Protein AF-R1GIL7-F1 (afdb_monomer_lite)

Sequence (415 aa):
MDKRDFKPKDENAGGYLHTYRTKHTLSLLYIDGMSAGKTQKGTLDSTDAALLQVDAEEHNAHMWDFERGQALCNLTRDEWGNRVDGFLRMEMGFEIILCDFEKHLDVDRITQTAGRKSEGRRPPGGGFGDMTYYRAVASRFDGIGGNRVAINYEDFVTAFTYDVDLFNGSALPRLTNVRNETLSEIHNDVTQLVMSRPSPAYDRIPTTMNWQAVADLVVERYSGRIEYLASVSDLDTLQVEAEELLKPYIDYSARNSSAEIERCAAQFLPVSSLESIATAPLAAQAIHGVTTSICSTLVSSANATDIGNASLAIKDLMSYLQWSTWKRCRGCSIDEVCFIPIWPAGRKQDYENPQCQSSLPGGDRDESYWGGFGPGPRRGGKKGEVEDESYPPPPPPPYGPYPPPPYPGPDGPRW

Radius of gyration: 26.24 Å; chains: 1; bounding box: 71×58×89 Å

Organism: Botryosphaeria parva (strain UCR-NP2) (NCBI:txid1287680)

pLDDT: mean 82.23, std 20.34, range [26.89, 98.75]

Foldseek 3Di:
DPDPPDDDDPLQFFDKDWDKDWPDDFAAAEDEQQCLFLFPQASVQCQACQAQVHQSVVCSLASPPVVSLVSQLCCCVPQVVVLGQWYWGHFLAIDTSGNDCVVTIDGPDMGTDGGQPHPPDHRPPPDPFDPVSNVVRLVAPLDNPDPPDDDAQLADQDPVPDPDDLPVVHPHGHPNPPDSVVSVVSNVSVSCSSNVDDRCVPPDDDDHDPLSVLVVVVCVLPVVLLVVLLVDDDLVVNLVSLVVSQVVLADPVDGDLVSSLQCQLCVSPDPVCVVDVPPGRPSSVVSSVLSSLVSNLSSCSNVDPDSVVNSVSSVVNCVVVVDCVVLFDDDADPLWGQDADGPPFDFPCCPVHTDTDNGTDDDDQNRGPRHDNNPHPPPDDPPDDDDPPPDDPPDDPPDDDDDDPDDDPPPDDDD

InterPro domains:
  IPR038921 Uncharacterized protein YOR389W-like [PTHR35204] (117-370)
  IPR060533 YPL277C-like, N-terminal domain [PF27671] (10-103)

Structure (mmCIF, N/CA/C/O backbone):
data_AF-R1GIL7-F1
#
_entry.id   AF-R1GIL7-F1
#
loop_
_atom_site.group_PDB
_atom_site.id
_atom_site.type_symbol
_atom_site.label_atom_id
_atom_site.label_alt_id
_atom_site.label_comp_id
_atom_site.label_asym_id
_atom_site.label_entity_id
_atom_site.label_seq_id
_atom_site.pdbx_PDB_ins_code
_atom_site.Cartn_x
_atom_site.Cartn_y
_atom_site.Cartn_z
_atom_site.occupancy
_atom_site.B_iso_or_equiv
_atom_site.auth_seq_id
_atom_site.auth_comp_id
_atom_site.auth_asym_id
_atom_site.auth_atom_id
_atom_site.pdbx_PDB_model_num
ATOM 1 N N . MET A 1 1 ? -17.731 7.708 41.448 1.00 35.47 1 MET A N 1
ATOM 2 C CA . MET A 1 1 ? -17.684 6.343 40.885 1.00 35.47 1 MET A CA 1
ATOM 3 C C . MET A 1 1 ? -17.148 5.432 41.969 1.00 35.47 1 MET A C 1
ATOM 5 O O . MET A 1 1 ? -16.045 5.681 42.438 1.00 35.47 1 MET A O 1
ATOM 9 N N . ASP A 1 2 ? -17.927 4.448 42.413 1.00 35.56 2 ASP A N 1
ATOM 10 C CA . ASP A 1 2 ? -17.454 3.477 43.402 1.00 35.56 2 ASP A CA 1
ATOM 11 C C . ASP A 1 2 ? -16.255 2.706 42.844 1.00 35.56 2 ASP A C 1
ATOM 13 O O . ASP A 1 2 ? -16.291 2.209 41.712 1.00 35.56 2 ASP A O 1
ATOM 17 N N . LYS A 1 3 ? -15.175 2.631 43.631 1.00 35.12 3 LYS A N 1
ATOM 18 C CA . LYS A 1 3 ? -14.000 1.814 43.317 1.00 35.12 3 LYS A CA 1
ATOM 19 C C . LYS A 1 3 ? -14.487 0.378 43.126 1.00 35.12 3 LYS A C 1
ATOM 21 O O . LYS A 1 3 ? -14.912 -0.259 44.086 1.00 35.12 3 LYS A O 1
ATOM 26 N N . ARG A 1 4 ? -14.460 -0.133 41.888 1.00 40.66 4 ARG A N 1
ATOM 27 C CA . ARG A 1 4 ? -14.697 -1.560 41.642 1.00 40.66 4 ARG A CA 1
ATOM 28 C C . ARG A 1 4 ? -13.620 -2.323 42.396 1.00 40.66 4 ARG A C 1
ATOM 30 O O . ARG A 1 4 ? -12.445 -2.242 42.050 1.00 40.66 4 ARG A O 1
ATOM 37 N N . ASP A 1 5 ? -14.040 -3.029 43.432 1.00 41.00 5 ASP A N 1
ATOM 38 C CA . ASP A 1 5 ? -13.180 -3.874 44.240 1.00 41.00 5 ASP A CA 1
ATOM 39 C C . ASP A 1 5 ? -12.720 -5.045 43.357 1.00 41.00 5 ASP A C 1
ATOM 41 O O . ASP A 1 5 ? -13.463 -5.996 43.088 1.00 41.00 5 ASP A O 1
ATOM 45 N N . PHE A 1 6 ? -11.527 -4.927 42.769 1.00 49.50 6 PHE A N 1
ATOM 46 C CA . PHE A 1 6 ? -10.983 -5.969 41.908 1.00 49.50 6 PHE A CA 1
ATOM 47 C C . PHE A 1 6 ? -10.618 -7.163 42.786 1.00 49.50 6 PHE A C 1
ATOM 49 O O . PHE A 1 6 ? -9.579 -7.168 43.447 1.00 49.50 6 PHE A O 1
ATOM 56 N N . LYS A 1 7 ? -11.474 -8.194 42.781 1.00 55.66 7 LYS A N 1
ATOM 57 C CA . LYS A 1 7 ? -11.150 -9.492 43.385 1.00 55.66 7 LYS A CA 1
ATOM 58 C C . LYS A 1 7 ? -9.751 -9.938 42.930 1.00 55.66 7 LYS A C 1
ATOM 60 O O . LYS A 1 7 ? -9.416 -9.755 41.753 1.00 55.66 7 LYS A O 1
ATOM 65 N N . PRO A 1 8 ? -8.940 -10.539 43.822 1.00 58.72 8 PRO A N 1
ATOM 66 C CA . PRO A 1 8 ? -7.652 -11.099 43.433 1.00 58.72 8 PRO A CA 1
ATOM 67 C C . PRO A 1 8 ? -7.850 -12.044 42.242 1.00 58.72 8 PRO A C 1
ATOM 69 O O . PRO A 1 8 ? -8.759 -12.874 42.254 1.00 58.72 8 PRO A O 1
ATOM 72 N N . LYS A 1 9 ? -7.037 -11.868 41.191 1.00 61.94 9 LYS A N 1
ATOM 73 C CA . LYS A 1 9 ? -7.116 -12.680 39.971 1.00 61.94 9 LYS A CA 1
ATOM 74 C C . LYS A 1 9 ? -6.922 -14.150 40.335 1.00 61.94 9 LYS A C 1
ATOM 76 O O . LYS A 1 9 ? -5.826 -14.545 40.721 1.00 61.94 9 LYS A O 1
ATOM 81 N N . ASP A 1 10 ? -7.976 -14.939 40.179 1.00 68.75 10 ASP A N 1
ATOM 82 C CA . ASP A 1 10 ? -7.870 -16.390 40.181 1.00 68.75 10 ASP A CA 1
ATOM 83 C C . ASP A 1 10 ? -7.133 -16.815 38.903 1.00 68.75 10 ASP A C 1
ATOM 85 O O . ASP A 1 10 ? -7.648 -16.671 37.798 1.00 68.75 10 ASP A O 1
ATOM 89 N N . GLU A 1 11 ? -5.895 -17.286 39.041 1.00 67.38 11 GLU A N 1
ATOM 90 C CA . GLU A 1 11 ? -5.066 -17.705 37.904 1.00 67.38 11 GLU A CA 1
ATOM 91 C C . GLU A 1 11 ? -5.537 -19.019 37.258 1.00 67.38 11 GLU A C 1
ATOM 93 O O . GLU A 1 11 ? -5.099 -19.350 36.147 1.00 67.38 11 GLU A O 1
ATOM 98 N N . ASN A 1 12 ? -6.436 -19.746 37.931 1.00 67.75 12 ASN A N 1
ATOM 99 C CA . ASN A 1 12 ? -7.115 -20.915 37.384 1.00 67.75 12 ASN A CA 1
ATOM 100 C C . ASN A 1 12 ? -8.352 -20.520 36.567 1.00 67.75 12 ASN A C 1
ATOM 102 O O . ASN A 1 12 ? -8.724 -21.245 35.643 1.00 67.75 12 ASN A O 1
ATOM 106 N N . ALA A 1 13 ? -8.961 -19.365 36.850 1.00 71.50 13 ALA A N 1
ATOM 107 C CA . ALA A 1 13 ? -10.060 -18.835 36.058 1.00 71.50 13 ALA A CA 1
ATOM 108 C C . ALA A 1 13 ? -9.524 -18.205 34.761 1.00 71.50 13 ALA A C 1
ATOM 110 O O . ALA A 1 13 ? -8.714 -17.275 34.773 1.00 71.50 13 ALA A O 1
ATOM 111 N N . GLY A 1 14 ? -9.965 -18.723 33.615 1.00 77.88 14 GLY A N 1
ATOM 112 C CA . GLY A 1 14 ? -9.686 -18.101 32.323 1.00 77.88 14 GLY A CA 1
ATOM 113 C C . GLY A 1 14 ? -10.482 -16.820 32.091 1.00 77.88 14 GLY A C 1
ATOM 114 O O . GLY A 1 14 ? -11.362 -16.452 32.871 1.00 77.88 14 GLY A O 1
ATOM 115 N N . GLY A 1 15 ? -10.153 -16.138 30.994 1.00 86.38 15 GLY A N 1
ATOM 116 C CA . GLY A 1 15 ? -10.936 -15.012 30.492 1.00 86.38 15 GLY A CA 1
ATOM 117 C C . GLY A 1 15 ? -12.179 -15.480 29.735 1.00 86.38 15 GLY A C 1
ATOM 118 O O . GLY A 1 15 ? -12.608 -16.627 29.855 1.00 86.38 15 GLY A O 1
ATOM 119 N N . TYR A 1 16 ? -12.733 -14.597 28.910 1.00 89.44 16 TYR A N 1
ATOM 120 C CA . TYR A 1 16 ? -13.857 -14.918 28.038 1.00 89.44 16 TYR A CA 1
ATOM 121 C C . TYR A 1 16 ? -13.519 -14.550 26.599 1.00 89.44 16 TYR A C 1
ATOM 123 O O . TYR A 1 16 ? -12.981 -13.477 26.333 1.00 89.44 16 TYR A O 1
ATOM 131 N N . LEU A 1 17 ? -13.845 -15.447 25.674 1.00 90.81 17 LEU A N 1
ATOM 132 C CA . LEU A 1 17 ? -13.887 -15.164 24.250 1.00 90.81 17 LEU A CA 1
ATOM 133 C C . LEU A 1 17 ? -15.325 -14.804 23.894 1.00 90.81 17 LEU A C 1
ATOM 135 O O . LEU A 1 17 ? -16.236 -15.621 24.058 1.00 90.81 17 LEU A O 1
ATOM 139 N N . HIS A 1 18 ? -15.507 -13.581 23.415 1.00 94.31 18 HIS A N 1
ATOM 140 C CA . HIS A 1 18 ? -16.792 -13.072 22.971 1.00 94.31 18 HIS A CA 1
ATOM 141 C C . HIS A 1 18 ? -16.872 -13.190 21.449 1.00 94.31 18 HIS A C 1
ATOM 143 O O . HIS A 1 18 ? -15.960 -12.784 20.731 1.00 94.31 18 HIS A O 1
ATOM 149 N N . THR A 1 19 ? -17.955 -13.773 20.957 1.00 95.00 19 THR A N 1
ATOM 150 C CA . THR A 1 19 ? -18.292 -13.865 19.540 1.00 95.00 19 THR A CA 1
ATOM 151 C C . THR A 1 19 ? -19.572 -13.078 19.318 1.00 95.00 19 THR A C 1
ATOM 153 O O . THR A 1 19 ? -20.567 -13.281 20.017 1.00 95.00 19 THR A O 1
ATOM 156 N N . TYR A 1 20 ? -19.520 -12.171 18.352 1.00 95.31 20 TYR A N 1
ATOM 157 C CA . TYR A 1 20 ? -20.618 -11.288 17.993 1.00 95.31 20 TYR A CA 1
ATOM 158 C C . TYR A 1 20 ? -21.000 -11.506 16.533 1.00 95.31 20 TYR A C 1
ATOM 160 O O . TYR A 1 20 ? -20.157 -11.878 15.712 1.00 95.31 20 TYR A O 1
ATOM 168 N N . ARG A 1 21 ? -22.261 -11.225 16.211 1.00 95.12 21 ARG A N 1
ATOM 169 C CA . ARG A 1 21 ? -22.777 -11.159 14.842 1.00 95.12 21 ARG A CA 1
ATOM 170 C C . ARG A 1 21 ? -23.281 -9.746 14.578 1.00 95.12 21 ARG A C 1
ATOM 172 O O . ARG A 1 21 ? -23.907 -9.148 15.448 1.00 95.12 21 ARG A O 1
ATOM 179 N N . THR A 1 22 ? -23.025 -9.206 13.392 1.00 94.06 22 THR A N 1
ATOM 180 C CA . THR A 1 22 ? -23.551 -7.889 13.022 1.00 94.06 22 THR A CA 1
ATOM 181 C C . THR A 1 22 ? -25.067 -7.961 12.816 1.00 94.06 22 THR A C 1
ATOM 183 O O . THR A 1 22 ? -25.593 -8.944 12.284 1.00 94.06 22 THR A O 1
ATOM 186 N N . LYS A 1 23 ? -25.789 -6.931 13.268 1.00 94.19 23 LYS A N 1
ATOM 187 C CA . LYS A 1 23 ? -27.245 -6.803 13.075 1.00 94.19 23 LYS A CA 1
ATOM 188 C C . LYS A 1 23 ? -27.610 -6.392 11.648 1.00 94.19 23 LYS A C 1
ATOM 190 O O . LYS A 1 23 ? -28.690 -6.710 11.168 1.00 94.19 23 LYS A O 1
ATOM 195 N N . HIS A 1 24 ? -26.695 -5.694 10.986 1.00 89.62 24 HIS A N 1
ATOM 196 C CA . HIS A 1 24 ? -26.795 -5.202 9.617 1.00 89.62 24 HIS A CA 1
ATOM 197 C C . HIS A 1 24 ? -25.388 -5.119 9.005 1.00 89.62 24 HIS A C 1
ATOM 199 O O . HIS A 1 24 ? -24.390 -5.419 9.669 1.00 89.62 24 HIS A O 1
ATOM 205 N N . THR A 1 25 ? -25.290 -4.718 7.740 1.00 88.38 25 THR A N 1
ATOM 206 C CA . THR A 1 25 ? -24.004 -4.366 7.125 1.00 88.38 25 THR A CA 1
ATOM 207 C C . THR A 1 25 ? -23.434 -3.134 7.822 1.00 88.38 25 THR A C 1
ATOM 209 O O . THR A 1 25 ? -24.115 -2.113 7.906 1.00 88.38 25 THR A O 1
ATOM 212 N N . LEU A 1 26 ? -22.209 -3.232 8.343 1.00 91.19 26 LEU A N 1
ATOM 213 C CA . LEU A 1 26 ? -21.542 -2.108 8.999 1.00 91.19 26 LEU A CA 1
ATOM 214 C C . LEU A 1 26 ? -20.947 -1.155 7.962 1.00 91.19 26 LEU A C 1
ATOM 216 O O . LEU A 1 26 ? -20.302 -1.591 7.007 1.00 91.19 26 LEU A O 1
ATOM 220 N N . SER A 1 27 ? -21.114 0.142 8.194 1.00 90.44 27 SER A N 1
ATOM 221 C CA . SER A 1 27 ? -20.445 1.205 7.445 1.00 90.44 27 SER A CA 1
ATOM 222 C C . SER A 1 27 ? -19.158 1.574 8.173 1.00 90.44 27 SER A C 1
ATOM 224 O O . SER A 1 27 ? -19.205 2.251 9.196 1.00 90.44 27 SER A O 1
ATOM 226 N N . LEU A 1 28 ? -18.010 1.107 7.680 1.00 93.19 28 LEU A N 1
ATOM 227 C CA . LEU A 1 28 ? -16.712 1.330 8.323 1.00 93.19 28 LEU A CA 1
ATOM 228 C C . LEU A 1 28 ? -15.810 2.214 7.458 1.00 93.19 28 LEU A C 1
ATOM 230 O O . LEU A 1 28 ? -15.761 2.030 6.241 1.00 93.19 28 LEU A O 1
ATOM 234 N N . LEU A 1 29 ? -15.054 3.118 8.086 1.00 94.75 29 LEU A N 1
ATOM 235 C CA . LEU A 1 29 ? -13.912 3.763 7.435 1.00 94.75 29 LEU A CA 1
ATOM 236 C C . LEU A 1 29 ? -12.696 2.835 7.553 1.00 94.75 29 LEU A C 1
ATOM 238 O O . LEU A 1 29 ? -12.299 2.473 8.661 1.00 94.75 29 LEU A O 1
ATOM 242 N N . TYR A 1 30 ? -12.121 2.427 6.421 1.00 94.12 30 TYR A N 1
ATOM 243 C CA . TYR A 1 30 ? -10.882 1.650 6.401 1.00 94.12 30 TYR A CA 1
ATOM 244 C C . TYR A 1 30 ? -9.677 2.588 6.394 1.00 94.12 30 TYR A C 1
ATOM 246 O O . TYR A 1 30 ? -9.578 3.453 5.527 1.00 94.12 30 TYR A O 1
ATOM 254 N N . ILE A 1 31 ? -8.769 2.407 7.351 1.00 95.44 31 ILE A N 1
ATOM 255 C CA . ILE A 1 31 ? -7.507 3.144 7.427 1.00 95.44 31 ILE A CA 1
ATOM 256 C C . ILE A 1 31 ? -6.391 2.150 7.097 1.00 95.44 31 ILE A C 1
ATOM 258 O O . ILE A 1 31 ? -6.182 1.190 7.840 1.00 95.44 31 ILE A O 1
ATOM 262 N N . ASP A 1 32 ? -5.693 2.351 5.984 1.00 91.88 32 ASP A N 1
ATOM 263 C CA . ASP A 1 32 ? -4.648 1.434 5.511 1.00 91.88 32 ASP A CA 1
ATOM 264 C C . ASP A 1 32 ? -3.288 1.657 6.214 1.00 91.88 32 ASP A C 1
ATOM 266 O O . ASP A 1 32 ? -3.163 2.520 7.081 1.00 91.88 32 ASP A O 1
ATOM 270 N N . GLY A 1 33 ? -2.260 0.871 5.871 1.00 89.88 33 GLY A N 1
ATOM 271 C CA . GLY A 1 33 ? -0.874 1.134 6.288 1.00 89.88 33 GLY A CA 1
ATOM 272 C C . GLY A 1 33 ? -0.514 0.631 7.688 1.00 89.88 33 GLY A C 1
ATOM 273 O O . GLY A 1 33 ? 0.296 1.242 8.382 1.00 89.88 33 GLY A O 1
ATOM 274 N N . MET A 1 34 ? -1.113 -0.486 8.120 1.00 90.56 34 MET A N 1
ATOM 275 C CA . MET A 1 34 ? -0.961 -1.018 9.483 1.00 90.56 34 MET A CA 1
ATOM 276 C C . MET A 1 34 ? -1.310 0.013 10.572 1.00 90.56 34 MET A C 1
ATOM 278 O O . MET A 1 34 ? -0.619 0.148 11.583 1.00 90.56 34 MET A O 1
ATOM 282 N N . SER A 1 35 ? -2.422 0.715 10.369 1.00 92.06 35 SER A N 1
ATOM 283 C CA . SER A 1 35 ? -2.935 1.843 11.161 1.00 92.06 35 SER A CA 1
ATOM 284 C C . SER A 1 35 ? -3.344 1.566 12.609 1.00 92.06 35 SER A C 1
ATOM 286 O O . SER A 1 35 ? -3.909 2.426 13.283 1.00 92.06 35 SER A O 1
ATOM 288 N N . ALA A 1 36 ? -3.045 0.379 13.128 1.00 91.00 36 ALA A N 1
ATOM 289 C CA . ALA A 1 36 ? -3.128 0.067 14.548 1.00 91.00 36 ALA A CA 1
ATOM 290 C C . ALA A 1 36 ? -1.765 -0.263 15.171 1.00 91.00 36 ALA A C 1
ATOM 292 O O . ALA A 1 36 ? -1.700 -0.488 16.377 1.00 91.00 36 ALA A O 1
ATOM 293 N N . GLY A 1 37 ? -0.672 -0.274 14.402 1.00 89.06 37 GLY A N 1
ATOM 294 C CA . GLY A 1 37 ? 0.677 -0.465 14.925 1.00 89.06 37 GLY A CA 1
ATOM 295 C C . GLY A 1 37 ? 1.148 0.764 15.701 1.00 89.06 37 GLY A C 1
ATOM 296 O O . GLY A 1 37 ? 1.276 1.848 15.139 1.00 89.06 37 GLY A O 1
ATOM 297 N N . LYS A 1 38 ? 1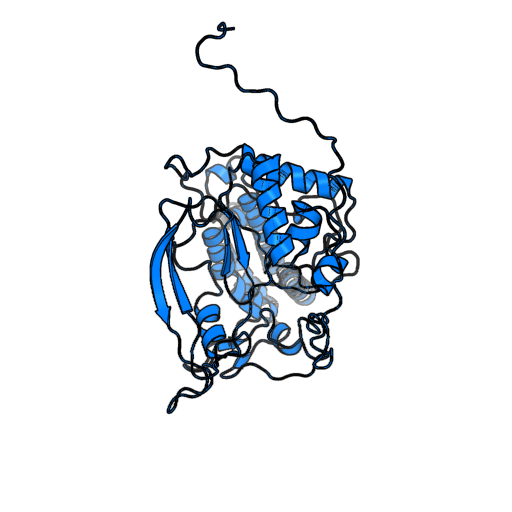.450 0.610 16.991 1.00 86.88 38 LYS A N 1
ATOM 298 C CA . LYS A 1 38 ? 1.917 1.712 17.847 1.00 86.88 38 LYS A CA 1
ATOM 299 C C . LYS A 1 38 ? 3.434 1.864 17.711 1.00 86.88 38 LYS A C 1
ATOM 301 O O . LYS A 1 38 ? 4.200 1.225 18.436 1.00 86.88 38 LYS A O 1
ATOM 306 N N . THR A 1 39 ? 3.868 2.625 16.703 1.00 84.56 39 THR A N 1
ATOM 307 C CA . THR A 1 39 ? 5.280 2.739 16.293 1.00 84.56 39 THR A CA 1
ATOM 308 C C . THR A 1 39 ? 5.623 4.134 15.808 1.00 84.56 39 THR A C 1
ATOM 310 O O . THR A 1 39 ? 4.767 4.836 15.286 1.00 84.56 39 THR A O 1
ATOM 313 N N . GLN A 1 40 ? 6.910 4.479 15.840 1.00 83.12 40 GLN A N 1
ATOM 314 C CA . GLN A 1 40 ? 7.413 5.729 15.260 1.00 83.12 40 GLN A CA 1
ATOM 315 C C . GLN A 1 40 ? 7.677 5.644 13.744 1.00 83.12 40 GLN A C 1
ATOM 317 O O . GLN A 1 40 ? 8.377 6.482 13.185 1.00 83.12 40 GLN A O 1
ATOM 322 N N . LYS A 1 41 ? 7.155 4.617 13.057 1.00 87.00 41 LYS A N 1
ATOM 323 C CA . LYS A 1 41 ? 7.320 4.433 11.604 1.00 87.00 41 LYS A CA 1
ATOM 324 C C . LYS A 1 41 ? 6.228 5.093 10.762 1.00 87.00 41 LYS A C 1
ATOM 326 O O . LYS A 1 41 ? 6.233 4.916 9.551 1.00 87.00 41 LYS A O 1
ATOM 331 N N . GLY A 1 42 ? 5.316 5.830 11.389 1.00 89.69 42 GLY A N 1
ATOM 332 C CA . GLY A 1 42 ? 4.236 6.534 10.698 1.00 89.69 42 GLY A CA 1
ATOM 333 C C . GLY A 1 42 ? 2.964 5.720 10.492 1.00 89.69 42 GLY A C 1
ATOM 334 O O . GLY A 1 42 ? 2.032 6.199 9.862 1.00 89.69 42 GLY A O 1
ATOM 335 N N . THR A 1 43 ? 2.881 4.517 11.066 1.00 91.69 43 THR A N 1
ATOM 336 C CA . THR A 1 43 ? 1.689 3.655 10.990 1.00 91.69 43 THR A CA 1
ATOM 337 C C . THR A 1 43 ? 0.424 4.370 11.474 1.00 91.69 43 THR A C 1
ATOM 339 O O . THR A 1 43 ? -0.647 4.142 10.936 1.00 91.69 43 THR A O 1
ATOM 342 N N . LEU A 1 44 ? 0.532 5.280 12.445 1.00 91.31 44 LEU A N 1
ATOM 343 C CA . LEU A 1 44 ? -0.603 6.029 12.992 1.00 91.31 44 LEU A CA 1
ATOM 344 C C . LEU A 1 44 ? -0.789 7.427 12.390 1.00 91.31 44 LEU A C 1
ATOM 346 O O . LEU A 1 44 ? -1.762 8.087 12.739 1.00 91.31 44 LEU A O 1
ATOM 350 N N . ASP A 1 45 ? 0.064 7.861 11.458 1.00 93.12 45 ASP A N 1
ATOM 351 C CA . ASP A 1 45 ? 0.040 9.221 10.903 1.00 93.12 45 ASP A CA 1
ATOM 352 C C . ASP A 1 45 ? -1.325 9.561 10.272 1.00 93.12 45 ASP A C 1
ATOM 354 O O . ASP A 1 45 ? -1.867 10.636 10.519 1.00 93.12 45 ASP A O 1
ATOM 358 N N . SER A 1 46 ? -1.941 8.638 9.522 1.00 93.81 46 SER A N 1
ATOM 359 C CA . SER A 1 46 ? -3.273 8.875 8.943 1.00 93.81 46 SER A CA 1
ATOM 360 C C . SER A 1 46 ? -4.360 9.044 10.004 1.00 93.81 46 SER A C 1
ATOM 362 O O . SER A 1 46 ? -5.322 9.759 9.767 1.00 93.81 46 SER A O 1
ATOM 364 N N . THR A 1 47 ? -4.235 8.409 11.172 1.00 93.94 47 THR A N 1
ATOM 365 C CA . THR A 1 47 ? -5.226 8.575 12.246 1.00 93.94 47 THR A CA 1
ATOM 366 C C . THR A 1 47 ? -4.938 9.825 13.062 1.00 93.94 47 THR A C 1
ATOM 368 O O . THR A 1 47 ? -5.816 10.658 13.246 1.00 93.94 47 THR A O 1
ATOM 371 N N . ASP A 1 48 ? -3.707 9.967 13.536 1.00 92.19 48 ASP A N 1
ATOM 372 C CA . ASP A 1 48 ? -3.352 10.991 14.508 1.00 92.19 48 ASP A CA 1
ATOM 373 C C . ASP A 1 48 ? -3.154 12.349 13.826 1.00 92.19 48 ASP A C 1
ATOM 375 O O . ASP A 1 48 ? -3.791 13.313 14.231 1.00 92.19 48 ASP A O 1
ATOM 379 N N . ALA A 1 49 ? -2.372 12.427 12.744 1.00 91.94 49 ALA A N 1
ATOM 380 C CA . ALA A 1 49 ? -2.099 13.697 12.069 1.00 91.94 49 ALA A CA 1
ATOM 381 C C . ALA A 1 49 ? -3.237 14.129 11.131 1.00 91.94 49 ALA A C 1
ATOM 383 O O . ALA A 1 49 ? -3.598 15.304 11.116 1.00 91.94 49 ALA A O 1
ATOM 384 N N . ALA A 1 50 ? -3.811 13.204 10.350 1.00 93.31 50 ALA A N 1
ATOM 385 C CA . ALA A 1 50 ? -4.837 13.560 9.364 1.00 93.31 50 ALA A CA 1
ATOM 386 C C . ALA A 1 50 ? -6.271 13.554 9.922 1.00 93.31 50 ALA A C 1
ATOM 388 O O . ALA A 1 50 ? -7.005 14.498 9.656 1.00 93.31 50 ALA A O 1
ATOM 389 N N . LEU A 1 51 ? -6.695 12.529 10.678 1.00 95.12 51 LEU A N 1
ATOM 390 C CA . LEU A 1 51 ? -8.079 12.468 11.181 1.00 95.12 51 LEU A CA 1
ATOM 391 C C . LEU A 1 51 ? -8.287 13.235 12.487 1.00 95.12 51 LEU A C 1
ATOM 393 O O . LEU A 1 51 ? -9.272 13.946 12.625 1.00 95.12 51 LEU A O 1
ATOM 397 N N . LEU A 1 52 ? -7.395 13.057 13.461 1.00 93.31 52 LEU A N 1
ATOM 398 C CA . LEU A 1 52 ? -7.551 13.642 14.796 1.00 93.31 52 LEU A CA 1
ATOM 399 C C . LEU A 1 52 ? -6.791 14.961 14.972 1.00 93.31 52 LEU A C 1
ATOM 401 O O . LEU A 1 52 ? -7.045 15.672 15.941 1.00 93.31 52 LEU A O 1
ATOM 405 N N . GLN A 1 53 ? -5.872 15.277 14.055 1.00 90.12 53 GLN A N 1
ATOM 406 C CA . GLN A 1 53 ? -5.009 16.462 14.088 1.00 90.12 53 GLN A CA 1
ATOM 407 C C . GLN A 1 53 ? -4.275 16.647 15.430 1.00 90.12 53 GLN A C 1
ATOM 409 O O . GLN A 1 53 ? -4.141 17.755 15.950 1.00 90.12 53 GLN A O 1
ATOM 414 N N . VAL A 1 54 ? -3.795 15.538 15.990 1.00 86.44 54 VAL A N 1
ATOM 415 C CA . VAL A 1 54 ? -2.974 15.477 17.204 1.00 86.44 54 VAL A CA 1
ATOM 416 C C . VAL A 1 54 ? -1.535 15.104 16.862 1.00 86.44 54 VAL A C 1
ATOM 418 O O . VAL A 1 54 ? -1.248 14.559 15.793 1.00 86.44 54 VAL A O 1
ATOM 421 N N . ASP A 1 55 ? -0.614 15.370 17.787 1.00 77.88 55 ASP A N 1
ATOM 422 C CA . ASP A 1 55 ? 0.775 14.947 17.635 1.00 77.88 55 ASP A CA 1
ATOM 423 C C . ASP A 1 55 ? 0.883 13.413 17.714 1.00 77.88 55 ASP A C 1
ATOM 425 O O . ASP A 1 55 ? 0.710 12.794 18.772 1.00 77.88 55 ASP A O 1
ATOM 429 N N . ALA A 1 56 ? 1.185 12.799 16.567 1.00 70.12 56 ALA A N 1
ATOM 430 C CA . ALA A 1 56 ? 1.361 11.359 16.437 1.00 70.12 56 ALA A CA 1
ATOM 431 C C . ALA A 1 56 ? 2.519 10.833 17.305 1.00 70.12 56 ALA A C 1
ATOM 433 O O . ALA A 1 56 ? 2.429 9.729 17.843 1.00 70.12 56 ALA A O 1
ATOM 434 N N . GLU A 1 57 ? 3.606 11.591 17.481 1.00 70.56 57 GLU A N 1
ATOM 435 C CA . GLU A 1 57 ? 4.773 11.130 18.241 1.00 70.56 57 GLU A CA 1
ATOM 436 C C . GLU A 1 57 ? 4.466 11.022 19.740 1.00 70.56 57 GLU A C 1
ATOM 438 O O . GLU A 1 57 ? 4.832 10.021 20.374 1.00 70.56 57 GLU A O 1
ATOM 443 N N . GLU A 1 58 ? 3.740 12.004 20.287 1.00 68.88 58 GLU A N 1
ATOM 444 C CA . GLU A 1 58 ? 3.290 12.022 21.683 1.00 68.88 58 GLU A CA 1
ATOM 445 C C . GLU A 1 58 ? 2.300 10.885 21.965 1.00 68.88 58 GLU A C 1
ATOM 447 O O . GLU A 1 58 ? 2.465 10.118 22.923 1.00 68.88 58 GLU A O 1
ATOM 452 N N . HIS A 1 59 ? 1.302 10.716 21.096 1.00 61.72 59 HIS A N 1
ATOM 453 C CA . HIS A 1 59 ? 0.295 9.666 21.226 1.00 61.72 59 HIS A CA 1
ATOM 454 C C . HIS A 1 59 ? 0.896 8.251 21.121 1.00 61.72 59 HIS A C 1
ATOM 456 O O . HIS A 1 59 ? 0.476 7.328 21.833 1.00 61.72 59 HIS A O 1
ATOM 462 N N . ASN A 1 60 ? 1.911 8.065 20.271 1.00 63.00 60 ASN A N 1
ATOM 463 C CA . ASN A 1 60 ? 2.623 6.794 20.117 1.00 63.00 60 ASN A CA 1
ATOM 464 C C . ASN A 1 60 ? 3.393 6.390 21.376 1.00 63.00 60 ASN A C 1
ATOM 466 O O . ASN A 1 60 ? 3.425 5.207 21.727 1.00 63.00 60 ASN A O 1
ATOM 470 N N . ALA A 1 61 ? 4.003 7.353 22.072 1.00 62.06 61 ALA A N 1
ATOM 471 C CA . ALA A 1 61 ? 4.794 7.083 23.270 1.00 62.06 61 ALA A CA 1
ATOM 472 C C . ALA A 1 61 ? 3.956 6.472 24.408 1.00 62.06 61 ALA A C 1
ATOM 474 O O . ALA A 1 61 ? 4.478 5.680 25.198 1.00 62.06 61 ALA A O 1
ATOM 475 N N . HIS A 1 62 ? 2.662 6.797 24.455 1.00 62.75 62 HIS A N 1
ATOM 476 C CA . HIS A 1 62 ? 1.769 6.432 25.551 1.00 62.75 62 HIS A CA 1
ATOM 477 C C . HIS A 1 62 ? 0.821 5.264 25.253 1.00 62.75 62 HIS A C 1
ATOM 479 O O . HIS A 1 62 ? 0.104 4.822 26.151 1.00 62.75 62 HIS A O 1
ATOM 485 N N . MET A 1 63 ? 0.839 4.711 24.033 1.00 67.38 63 MET A N 1
ATOM 486 C CA . MET A 1 63 ? 0.011 3.555 23.652 1.00 67.38 63 MET A CA 1
ATOM 487 C C . MET A 1 63 ? -1.504 3.790 23.859 1.00 67.38 63 MET A C 1
ATOM 489 O O . MET A 1 63 ? -2.232 2.864 24.223 1.00 67.38 63 MET A O 1
ATOM 493 N N . TRP A 1 64 ? -1.977 5.018 23.624 1.00 76.56 64 TRP A N 1
ATOM 494 C CA . TRP A 1 64 ? -3.342 5.505 23.895 1.00 76.56 64 TRP A CA 1
ATOM 495 C C . TRP A 1 64 ? -4.414 4.990 22.929 1.00 76.56 64 TRP A C 1
ATOM 497 O O . TRP A 1 64 ? -5.091 5.738 22.225 1.00 76.56 64 TRP A O 1
ATOM 507 N N . ASP A 1 65 ? -4.537 3.674 22.811 1.00 84.75 65 ASP A N 1
ATOM 508 C CA . ASP A 1 65 ? -5.453 3.083 21.841 1.00 84.75 65 ASP A CA 1
ATOM 509 C C . ASP A 1 65 ? -6.927 3.242 22.236 1.00 84.75 65 ASP A C 1
ATOM 511 O O . ASP A 1 65 ? -7.794 3.390 21.374 1.00 84.75 65 ASP A O 1
ATOM 515 N N . PHE A 1 66 ? -7.206 3.276 23.541 1.00 85.25 66 PHE A N 1
ATOM 516 C CA . PHE A 1 66 ? -8.548 3.512 24.063 1.00 85.25 66 PHE A CA 1
ATOM 517 C C . PHE A 1 66 ? -9.008 4.948 23.785 1.00 85.25 66 PHE A C 1
ATOM 519 O O . PHE A 1 66 ? -10.089 5.155 23.238 1.00 85.25 66 PHE A O 1
ATOM 526 N N . GLU A 1 67 ? -8.167 5.930 24.099 1.00 88.75 67 GLU A N 1
ATOM 527 C CA . GLU A 1 67 ? -8.431 7.354 23.898 1.00 88.75 67 GLU A CA 1
ATOM 528 C C . GLU A 1 67 ? -8.557 7.679 22.408 1.00 88.75 67 GLU A C 1
ATOM 530 O O . GLU A 1 67 ? -9.464 8.407 22.013 1.00 88.75 67 GLU A O 1
ATOM 535 N N . ARG A 1 68 ? -7.718 7.071 21.558 1.00 90.94 68 ARG A N 1
ATOM 536 C CA . ARG A 1 68 ? -7.842 7.176 20.097 1.00 90.94 68 ARG A CA 1
ATOM 537 C C . ARG A 1 68 ? -9.175 6.626 19.604 1.00 90.94 68 ARG A C 1
ATOM 539 O O . ARG A 1 68 ? -9.836 7.271 18.796 1.00 90.94 68 ARG A O 1
ATOM 546 N N . GLY A 1 69 ? -9.599 5.471 20.118 1.00 93.56 69 GLY A N 1
ATOM 547 C CA . GLY A 1 69 ? -10.920 4.920 19.824 1.00 93.56 69 GLY A CA 1
ATOM 548 C C . GLY A 1 69 ? -12.049 5.871 20.228 1.00 93.56 69 GLY A C 1
ATOM 549 O O . GLY A 1 69 ? -12.972 6.095 19.449 1.00 93.56 69 GLY A O 1
ATOM 550 N N . GLN A 1 70 ? -11.955 6.493 21.406 1.00 94.19 70 GLN A N 1
ATOM 551 C CA . GLN A 1 70 ? -12.929 7.493 21.853 1.00 94.19 70 GLN A CA 1
ATOM 552 C C . GLN A 1 70 ? -12.926 8.750 20.978 1.00 94.19 70 GLN A C 1
ATOM 554 O O . GLN A 1 70 ? -13.997 9.232 20.624 1.00 94.19 70 GLN A O 1
ATOM 559 N N . ALA A 1 71 ? -11.754 9.266 20.609 1.00 94.81 71 ALA A N 1
ATOM 560 C CA . ALA A 1 71 ? -11.620 10.446 19.762 1.00 94.81 71 ALA A CA 1
ATOM 561 C C . ALA A 1 71 ? -12.202 10.203 18.362 1.00 94.81 71 ALA A C 1
ATOM 563 O O . ALA A 1 71 ? -13.002 11.001 17.884 1.00 94.81 71 ALA A O 1
ATOM 564 N N . LEU A 1 72 ? -11.910 9.049 17.757 1.00 96.75 72 LEU A N 1
ATOM 565 C CA . LEU A 1 72 ? -12.506 8.628 16.488 1.00 96.75 72 LEU A CA 1
ATOM 566 C C . LEU A 1 72 ? -14.033 8.476 16.580 1.00 96.75 72 LEU A C 1
ATOM 568 O O . LEU A 1 72 ? -14.764 8.867 15.669 1.00 96.75 72 LEU A O 1
ATOM 572 N N . CYS A 1 73 ? -14.539 7.955 17.699 1.00 97.06 73 CYS A N 1
ATOM 573 C CA . CYS A 1 73 ? -15.979 7.863 17.925 1.00 97.06 73 CYS A CA 1
ATOM 574 C C . CYS A 1 73 ? -16.645 9.215 18.245 1.00 97.06 73 CYS A C 1
ATOM 576 O O . CYS A 1 73 ? -17.835 9.394 17.984 1.00 97.06 73 CYS A O 1
ATOM 578 N N . ASN A 1 74 ? -15.899 10.187 18.767 1.00 96.88 74 ASN A N 1
ATOM 579 C CA . ASN A 1 74 ? -16.366 11.566 18.871 1.00 96.88 74 ASN A CA 1
ATOM 580 C C . ASN A 1 74 ? -16.414 12.222 17.487 1.00 96.88 74 ASN A C 1
ATOM 582 O O . ASN A 1 74 ? -17.435 12.808 17.162 1.00 96.88 74 ASN A O 1
ATOM 586 N N . LEU A 1 75 ? -15.396 12.029 16.640 1.00 96.75 75 LEU A N 1
ATOM 587 C CA . LEU A 1 75 ? -15.364 12.538 15.262 1.00 96.75 75 LEU A CA 1
ATOM 588 C C . LEU A 1 75 ? -16.589 12.082 14.453 1.00 96.75 75 LEU A C 1
ATOM 590 O O . LEU A 1 75 ? -17.300 12.907 13.879 1.00 96.75 75 LEU A O 1
ATOM 594 N N . THR A 1 76 ? -16.909 10.779 14.474 1.00 95.12 76 THR A N 1
ATOM 595 C CA . THR A 1 76 ? -18.113 10.288 13.775 1.00 95.12 76 THR A CA 1
ATOM 596 C C . THR A 1 76 ? -19.394 10.928 14.318 1.00 95.12 76 THR A C 1
ATOM 598 O O . THR A 1 76 ? -20.269 11.294 13.535 1.00 95.12 76 THR A O 1
ATOM 601 N N . ARG A 1 77 ? -19.510 11.123 15.638 1.00 95.94 77 ARG A N 1
ATOM 602 C CA . ARG A 1 77 ? -20.693 11.727 16.268 1.00 95.94 77 ARG A CA 1
ATOM 603 C C . ARG A 1 77 ? -20.825 13.212 15.945 1.00 95.94 77 ARG A C 1
ATOM 605 O O . ARG A 1 77 ? -21.916 13.651 15.586 1.00 95.94 77 ARG A O 1
ATOM 612 N N . ASP A 1 78 ? -19.741 13.953 16.127 1.00 96.31 78 ASP A N 1
ATOM 613 C CA . ASP A 1 78 ? -19.733 15.411 16.189 1.00 96.31 78 ASP A CA 1
ATOM 614 C C . ASP A 1 78 ? -19.644 16.034 14.791 1.00 96.31 78 ASP A C 1
ATOM 616 O O . ASP A 1 78 ? -20.286 17.053 14.544 1.00 96.31 78 ASP A O 1
ATOM 620 N N . GLU A 1 79 ? -18.931 15.396 13.858 1.00 95.69 79 GLU A N 1
ATOM 621 C CA . GLU A 1 79 ? -18.719 15.934 12.508 1.00 95.69 79 GLU A CA 1
ATOM 622 C C . GLU A 1 79 ? -19.469 15.161 11.426 1.00 95.69 79 GLU A C 1
ATOM 624 O O . GLU A 1 79 ? -20.015 15.752 10.494 1.00 95.69 79 GLU A O 1
ATOM 629 N N . TRP A 1 80 ? -19.539 13.833 11.544 1.00 94.50 80 TRP A N 1
ATOM 630 C CA . TRP A 1 80 ? -20.101 12.986 10.484 1.00 94.50 80 TRP A CA 1
ATOM 631 C C . TRP A 1 80 ? -21.531 12.511 10.757 1.00 94.50 80 TRP A C 1
ATOM 633 O O . TRP A 1 80 ? -22.082 11.717 9.990 1.00 94.50 80 TRP A O 1
ATOM 643 N N . GLY A 1 81 ? -22.156 12.964 11.849 1.00 92.06 81 GLY A N 1
ATOM 644 C CA . GLY A 1 81 ? -23.538 12.623 12.197 1.00 92.06 81 GLY A CA 1
ATOM 645 C C . GLY A 1 81 ? -23.789 11.117 12.354 1.00 92.06 81 GLY A C 1
ATOM 646 O O . GLY A 1 81 ? -24.862 10.631 11.999 1.00 92.06 81 GLY A O 1
ATOM 647 N N . ASN A 1 82 ? -22.800 10.373 12.857 1.00 91.69 82 ASN A N 1
ATOM 648 C CA . ASN A 1 82 ? -22.785 8.914 13.007 1.00 91.69 82 ASN A CA 1
ATOM 649 C C . ASN A 1 82 ? -23.010 8.138 11.696 1.00 91.69 82 ASN A C 1
ATOM 651 O O . ASN A 1 82 ? -23.611 7.062 11.704 1.00 91.69 82 ASN A O 1
ATOM 655 N N . ARG A 1 83 ? -22.550 8.672 10.557 1.00 89.44 83 ARG A N 1
ATOM 656 C CA . ARG A 1 83 ? -22.614 7.984 9.251 1.00 89.44 83 ARG A CA 1
ATOM 657 C C . ARG A 1 83 ? -21.674 6.787 9.134 1.00 89.44 83 ARG A C 1
ATOM 659 O O . ARG A 1 83 ? -21.888 5.935 8.272 1.00 89.44 83 ARG A O 1
ATOM 666 N N . VAL A 1 84 ? -20.652 6.745 9.983 1.00 92.25 84 VAL A N 1
ATOM 667 C CA . VAL A 1 84 ? -19.685 5.656 10.099 1.00 92.25 84 VAL A CA 1
ATOM 668 C C . VAL A 1 84 ? -19.915 4.964 11.441 1.00 92.25 84 VAL A C 1
ATOM 670 O O . VAL A 1 84 ? -19.855 5.606 12.490 1.00 92.25 84 VAL A O 1
ATOM 673 N N . ASP A 1 85 ? -20.168 3.657 11.403 1.00 94.75 85 ASP A N 1
ATOM 674 C CA . ASP A 1 85 ? -20.403 2.822 12.588 1.00 94.75 85 ASP A CA 1
ATOM 675 C C . ASP A 1 85 ? -19.096 2.569 13.367 1.00 94.75 85 ASP A C 1
ATOM 677 O O . ASP A 1 85 ? -19.108 2.292 14.571 1.00 94.75 85 ASP A O 1
ATOM 681 N N . GLY A 1 86 ? -17.956 2.656 12.676 1.00 95.88 86 GLY A N 1
ATOM 682 C CA . GLY A 1 86 ? -16.635 2.411 13.239 1.00 95.88 86 GLY A CA 1
ATOM 683 C C . GLY A 1 86 ? -15.498 2.436 12.214 1.00 95.88 86 GLY A C 1
ATOM 684 O O . GLY A 1 86 ? -15.676 2.795 11.053 1.00 95.88 86 GLY A O 1
ATOM 685 N N . PHE A 1 87 ? -14.317 2.006 12.639 1.00 96.75 87 PHE A N 1
ATOM 686 C CA . PHE A 1 87 ? -13.080 2.075 11.865 1.00 96.75 87 PHE A CA 1
ATOM 687 C C . PHE A 1 87 ? -12.455 0.691 11.760 1.00 96.75 87 PHE A C 1
ATOM 689 O O . PHE A 1 87 ? -12.330 -0.011 12.763 1.00 96.75 87 PHE A O 1
ATOM 696 N N . LEU A 1 88 ? -12.057 0.304 10.551 1.00 94.88 88 LEU A N 1
ATOM 697 C CA . LEU A 1 88 ? -11.286 -0.906 10.289 1.00 94.88 88 LEU A CA 1
ATOM 698 C C . LEU A 1 88 ? -9.817 -0.519 10.129 1.00 94.88 88 LEU A C 1
ATOM 700 O O . LEU A 1 88 ? -9.491 0.355 9.328 1.00 94.88 88 LEU A O 1
ATOM 704 N N . ARG A 1 89 ? -8.936 -1.193 10.862 1.00 93.75 89 ARG A N 1
ATOM 705 C CA . ARG A 1 89 ? -7.488 -0.965 10.812 1.00 93.75 89 ARG A CA 1
ATOM 706 C C . ARG A 1 89 ? -6.719 -2.258 11.034 1.00 93.75 89 ARG A C 1
ATOM 708 O O . ARG A 1 89 ? -7.295 -3.269 11.440 1.00 93.75 89 ARG A O 1
ATOM 715 N N . MET A 1 90 ? -5.425 -2.238 10.731 1.00 89.56 90 MET A N 1
ATOM 716 C CA . MET A 1 90 ? -4.568 -3.420 10.801 1.00 89.56 90 MET A CA 1
ATOM 717 C C . MET A 1 90 ? -3.420 -3.232 11.794 1.00 89.56 90 MET A C 1
ATOM 719 O O . MET A 1 90 ? -2.708 -2.234 11.768 1.00 89.56 90 MET A O 1
ATOM 723 N N . GLU A 1 91 ? -3.233 -4.226 12.655 1.00 87.31 91 GLU A N 1
ATOM 724 C CA . GLU A 1 91 ? -2.084 -4.393 13.543 1.00 87.31 91 GLU A CA 1
ATOM 725 C C . GLU A 1 91 ? -1.361 -5.695 13.150 1.00 87.31 91 GLU A C 1
ATOM 727 O O . GLU A 1 91 ? -0.953 -5.850 12.001 1.00 87.31 91 GLU A O 1
ATOM 732 N N . MET A 1 92 ? -1.267 -6.679 14.055 1.00 84.06 92 MET A N 1
ATOM 733 C CA . MET A 1 92 ? -0.887 -8.040 13.688 1.00 84.06 92 MET A CA 1
ATOM 734 C C . MET A 1 92 ? -1.977 -8.709 12.852 1.00 84.06 92 MET A C 1
ATOM 736 O O . MET A 1 92 ? -1.675 -9.529 12.007 1.00 84.06 92 MET A O 1
ATOM 740 N N . GLY A 1 93 ? -3.238 -8.338 13.055 1.00 85.44 93 GLY A N 1
ATOM 741 C CA . GLY A 1 93 ? -4.368 -8.710 12.209 1.00 85.44 93 GLY A CA 1
ATOM 742 C C . GLY A 1 93 ? -5.316 -7.524 12.054 1.00 85.44 93 GLY A C 1
ATOM 743 O O . GLY A 1 93 ? -5.016 -6.425 12.515 1.00 85.44 93 GLY A O 1
ATOM 744 N N . PHE A 1 94 ? -6.466 -7.739 11.422 1.00 88.50 94 PHE A N 1
ATOM 745 C CA . PHE A 1 94 ? -7.496 -6.705 11.337 1.00 88.50 94 PHE A CA 1
ATOM 746 C C . PHE A 1 94 ? -8.269 -6.577 12.647 1.00 88.50 94 PHE A C 1
ATOM 748 O O . PHE A 1 94 ? -8.701 -7.578 13.224 1.00 88.50 94 PHE A O 1
ATOM 755 N N . GLU A 1 95 ? -8.508 -5.338 13.057 1.00 89.75 95 GLU A N 1
ATOM 756 C CA . GLU A 1 95 ? -9.341 -4.981 14.196 1.00 89.75 95 GLU A CA 1
ATOM 757 C C . GLU A 1 95 ? -10.356 -3.901 13.815 1.00 89.75 95 GLU A C 1
ATOM 759 O O . GLU A 1 95 ? -10.160 -3.136 12.867 1.00 89.75 95 GLU A O 1
ATOM 764 N N . ILE A 1 96 ? -11.462 -3.863 14.556 1.00 93.56 96 ILE A N 1
ATOM 765 C CA . ILE A 1 96 ? -12.526 -2.879 14.369 1.00 93.56 96 ILE A CA 1
ATOM 766 C C . ILE A 1 96 ? -12.660 -2.072 15.657 1.00 93.56 96 ILE A C 1
ATOM 768 O O . ILE A 1 96 ? -12.941 -2.638 16.715 1.00 93.56 96 ILE A O 1
ATOM 772 N N . ILE A 1 97 ? -12.524 -0.751 15.550 1.00 95.62 97 ILE A N 1
ATOM 773 C CA . ILE A 1 97 ? -13.051 0.179 16.550 1.00 95.62 97 ILE A CA 1
ATOM 774 C C . ILE A 1 97 ? -14.521 0.383 16.207 1.00 95.62 97 ILE A C 1
ATOM 776 O O . ILE A 1 97 ? -14.827 1.004 15.196 1.00 95.62 97 ILE A O 1
ATOM 780 N N . LEU A 1 98 ? -15.431 -0.146 17.019 1.00 96.38 98 LEU A N 1
ATOM 781 C CA . LEU A 1 98 ? -16.870 0.017 16.815 1.00 96.38 98 LEU A CA 1
ATOM 782 C C . LEU A 1 98 ? -17.434 0.976 17.862 1.00 96.38 98 LEU A C 1
ATOM 784 O O . LEU A 1 98 ? -17.235 0.759 19.058 1.00 96.38 98 LEU A O 1
ATOM 788 N N . CYS A 1 99 ? -18.143 2.015 17.419 1.00 96.25 99 CYS A N 1
ATOM 789 C CA . CYS A 1 99 ? -18.537 3.111 18.304 1.00 96.25 99 CYS A CA 1
ATOM 790 C C . CYS A 1 99 ? -19.752 2.801 19.183 1.00 96.25 99 CYS A C 1
ATOM 792 O O . CYS A 1 99 ? -19.879 3.375 20.262 1.00 96.25 99 CYS A O 1
ATOM 794 N N . ASP A 1 100 ? -20.606 1.860 18.772 1.00 95.25 100 ASP A N 1
ATOM 795 C CA . ASP A 1 100 ? -21.747 1.407 19.570 1.00 95.25 100 ASP A CA 1
ATOM 796 C C . ASP A 1 100 ? -22.009 -0.097 19.378 1.00 95.25 100 ASP A C 1
ATOM 798 O O . ASP A 1 100 ? -22.599 -0.547 18.395 1.00 95.25 100 ASP A O 1
ATOM 802 N N . PHE A 1 101 ? -21.556 -0.907 20.336 1.00 94.12 101 PHE A N 1
ATOM 803 C CA . PHE A 1 101 ? -21.727 -2.360 20.281 1.00 94.12 101 PHE A CA 1
ATOM 804 C C . PHE A 1 101 ? -23.195 -2.777 20.400 1.00 94.12 101 PHE A C 1
ATOM 806 O O . PHE A 1 101 ? -23.619 -3.699 19.707 1.00 94.12 101 PHE A O 1
ATOM 813 N N . GLU A 1 102 ? -23.971 -2.125 21.269 1.00 94.31 102 GLU A N 1
ATOM 814 C CA . GLU A 1 102 ? -25.361 -2.510 21.526 1.00 94.31 102 GLU A CA 1
ATOM 815 C C . GLU A 1 102 ? -26.239 -2.215 20.311 1.00 94.31 102 GLU A C 1
ATOM 817 O O . GLU A 1 102 ? -27.071 -3.041 19.929 1.00 94.31 102 GLU A O 1
ATOM 822 N N . LYS A 1 103 ? -26.009 -1.083 19.646 1.00 94.00 103 LYS A N 1
ATOM 823 C CA . LYS A 1 103 ? -26.708 -0.716 18.413 1.00 94.00 103 LYS A CA 1
ATOM 824 C C . LYS A 1 103 ? -26.412 -1.681 17.266 1.00 94.00 103 LYS A C 1
ATOM 826 O O . LYS A 1 103 ? -27.332 -2.046 16.535 1.00 94.00 103 LYS A O 1
ATOM 831 N N . HIS A 1 104 ? -25.160 -2.116 17.118 1.00 95.31 104 HIS A N 1
ATOM 832 C CA . HIS A 1 104 ? -24.683 -2.757 15.888 1.00 95.31 104 HIS A CA 1
ATOM 833 C C . HIS A 1 104 ? -24.501 -4.280 15.963 1.00 95.31 104 HIS A C 1
ATOM 835 O O . HIS A 1 104 ? -24.490 -4.941 14.919 1.00 95.31 104 HIS A O 1
ATOM 841 N N . LEU A 1 105 ? -24.373 -4.863 17.159 1.00 96.62 105 LEU A N 1
ATOM 842 C CA . LEU A 1 105 ? -24.034 -6.278 17.334 1.00 96.62 105 LEU A CA 1
ATOM 843 C C . LEU A 1 105 ? -25.071 -7.049 18.153 1.00 96.62 105 LEU A C 1
ATOM 845 O O . LEU A 1 105 ? -25.626 -6.555 19.132 1.00 96.62 105 LEU A O 1
ATOM 849 N N . ASP A 1 106 ? -25.266 -8.309 17.774 1.00 97.06 106 ASP A N 1
ATOM 850 C CA . ASP A 1 106 ? -25.872 -9.344 18.603 1.00 97.06 106 ASP A CA 1
ATOM 851 C C . ASP A 1 106 ? -24.770 -10.181 19.259 1.00 97.06 106 ASP A C 1
ATOM 853 O O . ASP A 1 106 ? -23.774 -10.544 18.621 1.00 97.06 106 ASP A O 1
ATOM 857 N N . VAL A 1 107 ? -24.958 -10.533 20.532 1.00 96.56 107 VAL A N 1
ATOM 858 C CA . VAL A 1 107 ? -24.109 -11.528 21.196 1.00 96.56 107 VAL A CA 1
ATOM 859 C C . VAL A 1 107 ? -24.470 -12.898 20.637 1.00 96.56 107 VAL A C 1
ATOM 861 O O . VAL A 1 107 ? -25.575 -13.385 20.856 1.00 96.56 107 VAL A O 1
ATOM 864 N N . ASP A 1 108 ? -23.532 -13.526 19.937 1.00 95.94 108 ASP A N 1
ATOM 865 C CA . ASP A 1 108 ? -23.698 -14.892 19.440 1.00 95.94 108 ASP A CA 1
ATOM 866 C C . ASP A 1 108 ? -23.289 -15.895 20.523 1.00 95.94 108 ASP A C 1
ATOM 868 O O . ASP A 1 108 ? -24.036 -16.805 20.883 1.00 95.94 108 ASP A O 1
ATOM 872 N N . ARG A 1 109 ? -22.104 -15.692 21.113 1.00 96.69 109 ARG A N 1
ATOM 873 C CA . ARG A 1 109 ? -21.573 -16.597 22.133 1.00 96.69 109 ARG A CA 1
ATOM 874 C C . ARG A 1 109 ? -20.557 -15.919 23.041 1.00 96.69 109 ARG A C 1
ATOM 876 O O . ARG A 1 109 ? -19.663 -15.223 22.577 1.00 96.69 109 ARG A O 1
ATOM 883 N N . ILE A 1 110 ? -20.616 -16.226 24.334 1.00 95.88 110 ILE A N 1
ATOM 884 C CA . ILE A 1 110 ? -19.566 -15.891 25.303 1.00 95.88 110 ILE A CA 1
ATOM 885 C C . ILE A 1 110 ? -19.062 -17.203 25.897 1.00 95.88 110 ILE A C 1
ATOM 887 O O . ILE A 1 110 ? -19.829 -17.953 26.493 1.00 95.88 110 ILE A O 1
ATOM 891 N N . THR A 1 111 ? -17.784 -17.521 25.684 1.00 93.19 111 THR A N 1
ATOM 892 C CA . THR A 1 111 ? -17.183 -18.790 26.129 1.00 93.19 111 THR A CA 1
ATOM 893 C C . THR A 1 111 ? -16.003 -18.526 27.045 1.00 93.19 111 THR A C 1
ATOM 895 O O . THR A 1 111 ? -15.130 -17.729 26.710 1.00 93.19 111 THR A O 1
ATOM 898 N N . GLN A 1 112 ? -15.945 -19.217 28.182 1.00 88.50 112 GLN A N 1
ATOM 899 C CA . GLN A 1 112 ? -14.791 -19.145 29.073 1.00 88.50 112 GLN A CA 1
ATOM 900 C C . GLN A 1 112 ? -13.555 -19.757 28.395 1.00 88.50 112 GLN A C 1
ATOM 902 O O . GLN A 1 112 ? -13.615 -20.856 27.839 1.00 88.50 112 GLN A O 1
ATOM 907 N N . THR A 1 113 ? -12.435 -19.040 28.420 1.00 85.19 113 THR A N 1
ATOM 908 C CA . THR A 1 113 ? -11.151 -19.528 27.910 1.00 85.19 113 THR A CA 1
ATOM 909 C C . THR A 1 113 ? -10.414 -20.335 28.978 1.00 85.19 113 THR A C 1
ATOM 911 O O . THR A 1 113 ? -10.820 -20.387 30.137 1.00 85.19 113 THR A O 1
ATOM 914 N N . ALA A 1 114 ? -9.327 -21.007 28.598 1.00 77.19 114 ALA A N 1
ATOM 915 C CA . ALA A 1 114 ? -8.489 -21.709 29.565 1.00 77.19 114 ALA A CA 1
ATOM 916 C C . ALA A 1 114 ? -7.790 -20.718 30.516 1.00 77.19 114 ALA A C 1
ATOM 918 O O . ALA A 1 114 ? -7.304 -19.667 30.088 1.00 77.19 114 ALA A O 1
ATOM 919 N N . GLY A 1 115 ? -7.722 -21.067 31.803 1.00 73.12 115 GLY A N 1
ATOM 920 C CA . GLY A 1 115 ? -6.906 -20.357 32.788 1.00 73.12 115 GLY A CA 1
ATOM 921 C C . GLY A 1 115 ? -5.412 -20.496 32.500 1.00 73.12 115 GLY A C 1
ATOM 922 O O . GLY A 1 115 ? -4.972 -21.444 31.853 1.00 73.12 115 GLY A O 1
ATOM 923 N N . ARG A 1 116 ? -4.598 -19.570 33.018 1.00 67.00 116 ARG A N 1
ATOM 924 C CA . ARG A 1 116 ? -3.134 -19.594 32.820 1.00 67.00 116 ARG A CA 1
ATOM 925 C C . ARG A 1 116 ? -2.470 -20.846 33.398 1.00 67.00 116 ARG A C 1
ATOM 927 O O . ARG A 1 116 ? -1.429 -21.255 32.893 1.00 67.00 116 ARG A O 1
ATOM 934 N N . LYS A 1 117 ? -3.059 -21.418 34.451 1.00 66.25 117 LYS A N 1
ATOM 935 C CA . LYS A 1 117 ? -2.569 -22.603 35.172 1.00 66.25 117 LYS A CA 1
ATOM 936 C C . LYS A 1 117 ? -3.434 -23.854 34.970 1.00 66.25 117 LYS A C 1
ATOM 938 O O . LYS A 1 117 ? -3.308 -24.799 35.740 1.00 66.25 117 LYS A O 1
ATOM 943 N N . SER A 1 118 ? -4.315 -23.886 33.965 1.00 63.00 118 SER A N 1
ATOM 944 C CA . SER A 1 118 ? -5.152 -25.070 33.719 1.00 63.00 118 SER A CA 1
ATOM 945 C C . SER A 1 118 ? -4.287 -26.312 33.447 1.00 63.00 118 SER A C 1
ATOM 947 O O . SER A 1 118 ? -3.462 -26.286 32.532 1.00 63.00 118 SER A O 1
ATOM 949 N N . GLU A 1 119 ? -4.471 -27.386 34.223 1.00 51.41 119 GLU A N 1
ATOM 950 C CA . GLU A 1 119 ? -3.672 -28.613 34.112 1.00 51.41 119 GLU A CA 1
ATOM 951 C C . GLU A 1 119 ? -3.757 -29.257 32.713 1.00 51.41 119 GLU A C 1
ATOM 953 O O . GLU A 1 119 ? -4.808 -29.286 32.072 1.00 51.41 119 GLU A O 1
ATOM 958 N N . GLY A 1 120 ? -2.628 -29.793 32.231 1.00 54.41 120 GLY A N 1
ATOM 959 C CA . GLY A 1 120 ? -2.556 -30.611 31.013 1.00 54.41 120 GLY A CA 1
ATOM 960 C C . GLY A 1 120 ? -2.460 -29.858 29.679 1.00 54.41 120 GLY A C 1
ATOM 961 O O . GLY A 1 120 ? -2.350 -30.499 28.634 1.00 54.41 120 GLY A O 1
ATOM 962 N N . ARG A 1 121 ? -2.463 -28.520 29.670 1.00 51.78 121 ARG A N 1
ATOM 963 C CA . ARG A 1 121 ? -2.279 -27.715 28.449 1.00 51.78 121 ARG A CA 1
ATOM 964 C C . ARG A 1 121 ? -1.215 -26.652 28.695 1.00 51.78 121 ARG A C 1
ATOM 966 O O . ARG A 1 121 ? -1.254 -25.973 29.715 1.00 51.78 121 ARG A O 1
ATOM 973 N N . ARG A 1 122 ? -0.253 -26.511 27.769 1.00 50.41 122 ARG A N 1
ATOM 974 C CA . ARG A 1 122 ? 0.659 -25.351 27.768 1.00 50.41 122 ARG A CA 1
ATOM 975 C C . ARG A 1 122 ? -0.207 -24.087 27.898 1.00 50.41 122 ARG A C 1
ATOM 977 O O . ARG A 1 122 ? -1.266 -24.062 27.260 1.00 50.41 122 ARG A O 1
ATOM 984 N N . PRO A 1 123 ? 0.199 -23.080 28.701 1.00 49.53 123 PRO A N 1
ATOM 985 C CA . PRO A 1 123 ? -0.535 -21.822 28.761 1.00 49.53 123 PRO A CA 1
ATOM 986 C C . PRO A 1 123 ? -0.791 -21.371 27.321 1.00 49.53 123 PRO A C 1
ATOM 988 O O . PRO A 1 123 ? 0.136 -21.504 26.515 1.00 49.53 123 PRO A O 1
ATOM 991 N N . PRO A 1 124 ? -2.009 -20.926 26.958 1.00 50.12 124 PRO A N 1
ATOM 992 C CA . PRO A 1 124 ? -2.281 -20.509 25.593 1.00 50.12 124 PRO A CA 1
ATOM 993 C C . PRO A 1 124 ? -1.224 -19.478 25.205 1.00 50.12 124 PRO A C 1
ATOM 995 O O . PRO A 1 124 ? -1.162 -18.393 25.782 1.00 50.12 124 PRO A O 1
ATOM 998 N N . GLY A 1 125 ? -0.362 -19.860 24.263 1.00 49.59 125 GLY A N 1
ATOM 999 C CA . GLY A 1 125 ? 0.714 -19.018 23.756 1.00 49.59 125 GLY A CA 1
ATOM 1000 C C . GLY A 1 125 ? 0.198 -17.801 22.995 1.00 49.59 125 GLY A C 1
ATOM 1001 O O . GLY A 1 125 ? 1.015 -16.982 22.613 1.00 49.59 125 GLY A O 1
ATOM 1002 N N . GLY A 1 126 ? -1.125 -17.667 22.830 1.00 50.97 126 GLY A N 1
ATOM 1003 C CA . GLY A 1 126 ? -1.854 -16.777 21.923 1.00 50.97 126 GLY A CA 1
ATOM 1004 C C . GLY A 1 126 ? -1.842 -15.288 22.261 1.00 50.97 126 GLY A C 1
ATOM 1005 O O . GLY A 1 126 ? -2.896 -14.659 22.281 1.00 50.97 126 GLY A O 1
ATOM 1006 N N . GLY A 1 127 ? -0.669 -14.729 22.539 1.00 60.12 127 GLY A N 1
ATOM 1007 C CA . GLY A 1 127 ? -0.431 -13.289 22.453 1.00 60.12 127 GLY A CA 1
ATOM 1008 C C . GLY A 1 127 ? 0.273 -12.917 21.147 1.00 60.12 127 GLY A C 1
ATOM 1009 O O . GLY A 1 127 ? 0.532 -13.767 20.299 1.00 60.12 127 GLY A O 1
ATOM 1010 N N . PHE A 1 128 ? 0.684 -11.655 21.031 1.00 56.47 128 PHE A N 1
ATOM 1011 C CA . PHE A 1 128 ? 1.504 -11.139 19.922 1.00 56.47 128 PHE A CA 1
ATOM 1012 C C . PHE A 1 128 ? 2.839 -11.880 19.692 1.00 56.47 128 PHE A C 1
ATOM 1014 O O . PHE A 1 128 ? 3.503 -11.664 18.684 1.00 56.47 128 PHE A O 1
ATOM 1021 N N . GLY A 1 129 ? 3.237 -12.749 20.626 1.00 62.19 129 GLY A N 1
ATOM 1022 C CA . GLY A 1 129 ? 4.407 -13.622 20.537 1.00 62.19 129 GLY A CA 1
ATOM 1023 C C . GLY A 1 129 ? 4.103 -15.069 20.118 1.00 62.19 129 GLY A C 1
ATOM 1024 O O . GLY A 1 129 ? 4.990 -15.912 20.246 1.00 62.19 129 GLY A O 1
ATOM 1025 N N . ASP A 1 130 ? 2.886 -15.394 19.658 1.00 76.12 130 ASP A N 1
ATOM 1026 C CA . ASP A 1 130 ? 2.553 -16.740 19.169 1.00 76.12 130 ASP A CA 1
ATOM 1027 C C . ASP A 1 130 ? 2.752 -16.873 17.660 1.00 76.12 130 ASP A C 1
ATOM 1029 O O . ASP A 1 130 ? 2.105 -16.188 16.861 1.00 76.12 130 ASP A O 1
ATOM 1033 N N . MET A 1 131 ? 3.542 -17.864 17.254 1.00 85.12 131 MET A N 1
ATOM 1034 C CA . MET A 1 131 ? 3.633 -18.254 15.851 1.00 85.12 131 MET A CA 1
ATOM 1035 C C . MET A 1 131 ? 2.293 -18.770 15.306 1.00 85.12 131 MET A C 1
ATOM 1037 O O . MET A 1 131 ? 2.003 -18.625 14.124 1.00 85.12 131 MET A O 1
ATOM 1041 N N . THR A 1 132 ? 1.441 -19.355 16.150 1.00 84.44 132 THR A N 1
ATOM 1042 C CA . THR A 1 132 ? 0.107 -19.829 15.749 1.00 84.44 132 THR A CA 1
ATOM 1043 C C . THR A 1 132 ? -0.777 -18.674 15.291 1.00 84.44 132 THR A C 1
ATOM 1045 O O . THR A 1 132 ? -1.459 -18.786 14.272 1.00 84.44 132 THR A O 1
ATOM 1048 N N . TYR A 1 133 ? -0.735 -17.550 16.011 1.00 84.25 133 TYR A N 1
ATOM 1049 C CA . TYR A 1 133 ? -1.476 -16.354 15.627 1.00 84.25 133 TYR A CA 1
ATOM 1050 C C . TYR A 1 133 ? -0.896 -15.740 14.351 1.00 84.25 133 TYR A C 1
ATOM 1052 O O . TYR A 1 133 ? -1.644 -15.473 13.412 1.00 84.25 133 TYR A O 1
ATOM 1060 N N . TYR A 1 134 ? 0.435 -15.639 14.257 1.00 87.25 134 TYR A N 1
ATOM 1061 C CA . TYR A 1 134 ? 1.096 -15.166 13.041 1.00 87.25 134 TYR A CA 1
ATOM 1062 C C . TYR A 1 134 ? 0.740 -16.021 11.816 1.00 87.25 134 TYR A C 1
ATOM 1064 O O . TYR A 1 134 ? 0.412 -15.475 10.772 1.00 87.25 134 TYR A O 1
ATOM 1072 N N . ARG A 1 135 ? 0.728 -17.357 11.923 1.00 88.25 135 ARG A N 1
ATOM 1073 C CA . ARG A 1 135 ? 0.304 -18.247 10.823 1.00 88.25 135 ARG A CA 1
ATOM 1074 C C . ARG A 1 135 ? -1.125 -17.948 10.362 1.00 88.25 135 ARG A C 1
ATOM 1076 O O . ARG A 1 135 ? -1.390 -17.929 9.162 1.00 88.25 135 ARG A O 1
ATOM 1083 N N . ALA A 1 136 ? -2.040 -17.695 11.299 1.00 87.12 136 ALA A N 1
ATOM 1084 C CA . ALA A 1 136 ? -3.418 -17.341 10.969 1.00 87.12 136 ALA A CA 1
ATOM 1085 C C . ALA A 1 136 ? -3.496 -16.012 10.200 1.00 87.12 136 ALA A C 1
ATOM 1087 O O . ALA A 1 136 ? -4.232 -15.920 9.218 1.00 87.12 136 ALA A O 1
ATOM 1088 N N . VAL A 1 137 ? -2.700 -15.019 10.597 1.00 87.06 137 VAL A N 1
ATOM 1089 C CA . VAL A 1 137 ? -2.559 -13.739 9.887 1.00 87.06 137 VAL A CA 1
ATOM 1090 C C . VAL A 1 137 ? -1.956 -13.951 8.496 1.00 87.06 137 VAL A C 1
ATOM 1092 O O . VAL A 1 137 ? -2.546 -13.544 7.497 1.00 87.06 137 VAL A O 1
ATOM 1095 N N . ALA A 1 138 ? -0.818 -14.643 8.423 1.00 87.12 138 ALA A N 1
ATOM 1096 C CA . ALA A 1 138 ? -0.046 -14.863 7.204 1.00 87.12 138 ALA A CA 1
ATOM 1097 C C . ALA A 1 138 ? -0.806 -15.633 6.125 1.00 87.12 138 ALA A C 1
ATOM 1099 O O . ALA A 1 138 ? -0.564 -15.439 4.937 1.00 87.12 138 ALA A O 1
ATOM 1100 N N . SER A 1 139 ? -1.794 -16.440 6.520 1.00 84.94 139 SER A N 1
ATOM 1101 C CA . SER A 1 139 ? -2.699 -17.103 5.576 1.00 84.94 139 SER A CA 1
ATOM 1102 C C . SER A 1 139 ? -3.527 -16.137 4.711 1.00 84.94 139 SER A C 1
ATOM 1104 O O . SER A 1 139 ? -4.228 -16.588 3.808 1.00 84.94 139 SER A O 1
ATOM 1106 N N . ARG A 1 140 ? -3.491 -14.824 4.994 1.00 80.56 140 ARG A N 1
ATOM 1107 C CA . ARG A 1 140 ? -4.313 -13.793 4.344 1.00 80.56 140 ARG A CA 1
ATOM 1108 C C . ARG A 1 140 ? -3.535 -12.521 3.993 1.00 80.56 140 ARG A C 1
ATOM 1110 O O . ARG A 1 140 ? -4.151 -11.469 3.909 1.00 80.56 140 ARG A O 1
ATOM 1117 N N . PHE A 1 141 ? -2.216 -12.583 3.785 1.00 80.31 141 PHE A N 1
ATOM 1118 C CA . PHE A 1 141 ? -1.432 -11.383 3.430 1.00 80.31 141 PHE A CA 1
ATOM 1119 C C . PHE A 1 141 ? -1.977 -10.624 2.227 1.00 80.31 141 PHE A C 1
ATOM 1121 O O . PHE A 1 141 ? -2.006 -9.399 2.239 1.00 80.31 141 PHE A O 1
ATOM 1128 N N . ASP A 1 142 ? -2.458 -11.355 1.228 1.00 77.94 142 ASP A N 1
ATOM 1129 C CA . ASP A 1 142 ? -2.889 -10.773 -0.036 1.00 77.94 142 ASP A CA 1
ATOM 1130 C C . ASP A 1 142 ? -4.342 -10.223 0.023 1.00 77.94 142 ASP A C 1
ATOM 1132 O O . ASP A 1 142 ? -4.884 -9.796 -0.994 1.00 77.94 142 ASP A O 1
ATOM 1136 N N . GLY A 1 143 ? -5.023 -10.208 1.187 1.00 78.62 143 GLY A N 1
ATOM 1137 C CA . GLY A 1 143 ? -6.358 -9.599 1.263 1.00 78.62 143 GLY A CA 1
ATOM 1138 C C . GLY A 1 143 ? -7.045 -9.532 2.632 1.00 78.62 143 GLY A C 1
ATOM 1139 O O . GLY A 1 143 ? -6.685 -10.174 3.612 1.00 78.62 143 GLY A O 1
ATOM 1140 N N . ILE A 1 144 ? -8.156 -8.800 2.686 1.00 74.88 144 ILE A N 1
ATOM 1141 C CA . ILE A 1 144 ? -8.882 -8.446 3.924 1.00 74.88 144 ILE A CA 1
ATOM 1142 C C . ILE A 1 144 ? -9.887 -9.508 4.423 1.00 74.88 144 ILE A C 1
ATOM 1144 O O . ILE A 1 144 ? -10.824 -9.239 5.178 1.00 74.88 144 ILE A O 1
ATOM 1148 N N . GLY A 1 145 ? -9.686 -10.772 4.044 1.00 65.69 145 GLY A N 1
ATOM 1149 C CA . GLY A 1 145 ? -10.396 -11.904 4.639 1.00 65.69 145 GLY A CA 1
ATOM 1150 C C . GLY A 1 145 ? -11.696 -12.328 3.956 1.00 65.69 145 GLY A C 1
ATOM 1151 O O . GLY A 1 145 ? -12.707 -12.495 4.641 1.00 65.69 145 GLY A O 1
ATOM 1152 N N . GLY A 1 146 ? -11.621 -12.605 2.651 1.00 71.94 146 GLY A N 1
ATOM 1153 C CA . GLY A 1 146 ? -12.545 -13.504 1.947 1.00 71.94 146 GLY A CA 1
ATOM 1154 C C . GLY A 1 146 ? -13.984 -13.002 1.862 1.00 71.94 146 GLY A C 1
ATOM 1155 O O . GLY A 1 146 ? -14.897 -13.723 2.253 1.00 71.94 146 GLY A O 1
ATOM 1156 N N . ASN A 1 147 ? -14.175 -11.767 1.390 1.00 78.62 147 ASN A N 1
ATOM 1157 C CA . ASN A 1 147 ? -15.475 -11.099 1.209 1.00 78.62 147 ASN A CA 1
ATOM 1158 C C . ASN A 1 147 ? -16.252 -10.776 2.499 1.00 78.62 147 ASN A C 1
ATOM 1160 O O . ASN A 1 147 ? -17.405 -10.362 2.431 1.00 78.62 147 ASN A O 1
ATOM 1164 N N . ARG A 1 148 ? -15.638 -10.914 3.685 1.00 83.81 148 ARG A N 1
ATOM 1165 C CA . ARG A 1 148 ? -16.223 -10.418 4.952 1.00 83.81 148 ARG A CA 1
ATOM 1166 C C . ARG A 1 148 ? -16.245 -8.889 5.038 1.00 83.81 148 ARG A C 1
ATOM 1168 O O . ARG A 1 148 ? -16.990 -8.337 5.838 1.00 83.81 148 ARG A O 1
ATOM 1175 N N . VAL A 1 149 ? -15.406 -8.237 4.240 1.00 86.00 149 VAL A N 1
ATOM 1176 C CA . VAL A 1 149 ? -15.322 -6.788 4.067 1.00 86.00 149 VAL A CA 1
ATOM 1177 C C . VAL A 1 149 ? -15.283 -6.522 2.566 1.00 86.00 149 VAL A C 1
ATOM 1179 O O . VAL A 1 149 ? -14.596 -7.240 1.837 1.00 86.00 149 VAL A O 1
ATOM 1182 N N . ALA A 1 150 ? -16.017 -5.506 2.120 1.00 85.12 150 ALA A N 1
ATOM 1183 C CA . ALA A 1 150 ? -15.937 -4.971 0.768 1.00 85.12 150 ALA A CA 1
ATOM 1184 C C . ALA A 1 150 ? -15.342 -3.560 0.846 1.00 85.12 150 ALA A C 1
ATOM 1186 O O . ALA A 1 150 ? -15.924 -2.684 1.486 1.00 85.12 150 ALA A O 1
ATOM 1187 N N . ILE A 1 151 ? -14.176 -3.356 0.230 1.00 85.75 151 ILE A N 1
ATOM 1188 C CA . ILE A 1 151 ? -13.562 -2.031 0.109 1.00 85.75 151 ILE A CA 1
ATOM 1189 C C . ILE A 1 151 ? -14.124 -1.346 -1.131 1.00 85.75 151 ILE A C 1
ATOM 1191 O O . ILE A 1 151 ? -14.202 -1.942 -2.205 1.00 85.75 151 ILE A O 1
ATOM 1195 N N . ASN A 1 152 ? -14.488 -0.076 -0.977 1.00 84.88 152 ASN A N 1
ATOM 1196 C CA . ASN A 1 152 ? -14.752 0.793 -2.110 1.00 84.88 152 ASN A CA 1
ATOM 1197 C C . ASN A 1 152 ? -13.421 1.371 -2.605 1.00 84.88 152 ASN A C 1
ATOM 1199 O O . ASN A 1 152 ? -12.880 2.279 -1.981 1.00 84.88 152 ASN A O 1
ATOM 1203 N N . TYR A 1 153 ? -12.910 0.840 -3.714 1.00 84.19 153 TYR A N 1
ATOM 1204 C CA . TYR A 1 153 ? -11.670 1.319 -4.328 1.00 84.19 153 TYR A CA 1
ATOM 1205 C C . TYR A 1 153 ? -11.868 2.522 -5.265 1.00 84.19 153 TYR A C 1
ATOM 1207 O O . TYR A 1 153 ? -10.885 3.069 -5.754 1.00 84.19 153 TYR A O 1
ATOM 1215 N N . GLU A 1 154 ? -13.109 2.921 -5.553 1.00 83.88 154 GLU A N 1
ATOM 1216 C CA . GLU A 1 154 ? -13.391 4.061 -6.443 1.00 83.88 154 GLU A CA 1
ATOM 1217 C C . GLU A 1 154 ? -13.203 5.405 -5.750 1.00 83.88 154 GLU A C 1
ATOM 1219 O O . GLU A 1 154 ? -13.054 6.431 -6.406 1.00 83.88 154 GLU A O 1
ATOM 1224 N N . ASP A 1 155 ? -13.255 5.404 -4.424 1.00 84.06 155 ASP A N 1
ATOM 1225 C CA . ASP A 1 155 ? -13.332 6.617 -3.633 1.00 84.06 155 ASP A CA 1
ATOM 1226 C C . ASP A 1 155 ? -12.564 6.395 -2.325 1.00 84.06 155 ASP A C 1
ATOM 1228 O O . ASP A 1 155 ? -13.014 5.696 -1.409 1.00 84.06 155 ASP A O 1
ATOM 1232 N N . PHE A 1 156 ? -11.347 6.932 -2.304 1.00 91.38 156 PHE A N 1
ATOM 1233 C CA . PHE A 1 156 ? -10.398 6.894 -1.200 1.00 91.38 156 PHE A CA 1
ATOM 1234 C C . PHE A 1 156 ? -9.555 8.171 -1.217 1.00 91.38 156 PHE A C 1
ATOM 1236 O O . PHE A 1 156 ? -9.344 8.777 -2.266 1.00 91.38 156 PHE A O 1
ATOM 1243 N N . VAL A 1 157 ? -9.041 8.549 -0.050 1.00 95.00 157 VAL A N 1
ATOM 1244 C CA . VAL A 1 157 ? -8.112 9.672 0.107 1.00 95.00 157 VAL A CA 1
ATOM 1245 C C . VAL A 1 157 ? -6.718 9.115 0.344 1.00 95.00 157 VAL A C 1
ATOM 1247 O O . VAL A 1 157 ? -6.542 8.171 1.116 1.00 95.00 157 VAL A O 1
ATOM 1250 N N . THR A 1 158 ? -5.719 9.690 -0.319 1.00 95.06 158 THR A N 1
ATOM 1251 C CA . THR A 1 158 ? -4.320 9.302 -0.151 1.00 95.06 158 THR A CA 1
ATOM 1252 C C . THR A 1 158 ? -3.428 10.531 -0.125 1.00 95.06 158 THR A C 1
ATOM 1254 O O . THR A 1 158 ? -3.570 11.427 -0.948 1.00 95.06 158 THR A O 1
ATOM 1257 N N . ALA A 1 159 ? -2.476 10.582 0.805 1.00 95.19 159 ALA A N 1
ATOM 1258 C CA . ALA A 1 159 ? -1.585 11.734 0.935 1.00 95.19 159 ALA A CA 1
ATOM 1259 C C . ALA A 1 159 ? -0.669 11.929 -0.292 1.00 95.19 159 ALA A C 1
ATOM 1261 O O . ALA A 1 159 ? -0.159 13.022 -0.515 1.00 95.19 159 ALA A O 1
ATOM 1262 N N . PHE A 1 160 ? -0.488 10.888 -1.113 1.00 93.94 160 PHE A N 1
ATOM 1263 C CA . PHE A 1 160 ? 0.352 10.920 -2.315 1.00 93.94 160 PHE A CA 1
ATOM 1264 C C . PHE A 1 160 ? -0.182 11.824 -3.439 1.00 93.94 160 PHE A C 1
ATOM 1266 O O . PHE A 1 160 ? 0.541 12.065 -4.401 1.00 93.94 160 PHE A O 1
ATOM 1273 N N . THR A 1 161 ? -1.424 12.311 -3.355 1.00 94.56 161 THR A N 1
ATOM 1274 C CA . THR A 1 161 ? -1.996 13.242 -4.347 1.00 94.56 161 THR A CA 1
ATOM 1275 C C . THR A 1 161 ? -1.842 14.713 -3.978 1.00 94.56 161 THR A C 1
ATOM 1277 O O . THR A 1 161 ? -2.239 15.574 -4.759 1.00 94.56 161 THR A O 1
ATOM 1280 N N . TYR A 1 162 ? -1.295 15.016 -2.802 1.00 95.38 162 TYR A N 1
ATOM 1281 C CA . TYR A 1 162 ? -1.082 16.384 -2.341 1.00 95.38 162 TYR A CA 1
ATOM 1282 C C . TYR A 1 162 ? 0.348 16.821 -2.669 1.00 95.38 162 TYR A C 1
ATOM 1284 O O . TYR A 1 162 ? 1.264 15.999 -2.699 1.00 95.38 162 TYR A O 1
ATOM 1292 N N . ASP A 1 163 ? 0.547 18.120 -2.899 1.00 94.19 163 ASP A N 1
ATOM 1293 C CA . ASP A 1 163 ? 1.865 18.707 -3.178 1.00 94.19 163 ASP A CA 1
ATOM 1294 C C . ASP A 1 163 ? 2.698 18.817 -1.887 1.00 94.19 163 ASP A C 1
ATOM 1296 O O . ASP A 1 163 ? 2.864 19.889 -1.297 1.00 94.19 163 ASP A O 1
ATOM 1300 N N . VAL A 1 164 ? 3.138 17.661 -1.384 1.00 93.50 164 VAL A N 1
ATOM 1301 C CA . VAL A 1 164 ? 3.906 17.508 -0.146 1.00 93.50 164 VAL A CA 1
ATOM 1302 C C . VAL A 1 164 ? 5.014 16.475 -0.311 1.00 93.50 164 VAL A C 1
ATOM 1304 O O . VAL A 1 164 ? 4.832 15.420 -0.916 1.00 93.50 164 VAL A O 1
ATOM 1307 N N . ASP A 1 165 ? 6.170 16.750 0.292 1.00 93.25 165 ASP A N 1
ATOM 1308 C CA . ASP A 1 165 ? 7.244 15.765 0.393 1.00 93.25 165 ASP A CA 1
ATOM 1309 C C . ASP A 1 165 ? 7.012 14.849 1.602 1.00 93.25 165 ASP A C 1
ATOM 1311 O O . ASP A 1 165 ? 7.442 15.135 2.723 1.00 93.25 165 ASP A O 1
ATOM 1315 N N . LEU A 1 166 ? 6.327 13.727 1.364 1.00 94.38 166 LEU A N 1
ATOM 1316 C CA . LEU A 1 166 ? 6.092 12.697 2.381 1.00 94.38 166 LEU A CA 1
ATOM 1317 C C . LEU A 1 166 ? 7.384 12.009 2.839 1.00 94.38 166 LEU A C 1
ATOM 1319 O O . LEU A 1 166 ? 7.403 11.394 3.904 1.00 94.38 166 LEU A O 1
ATOM 1323 N N . PHE A 1 167 ? 8.458 12.081 2.053 1.00 92.69 167 PHE A N 1
ATOM 1324 C CA . PHE A 1 167 ? 9.695 11.348 2.295 1.00 92.69 167 PHE A CA 1
ATOM 1325 C C . PHE A 1 167 ? 10.810 12.215 2.859 1.00 92.69 167 PHE A C 1
ATOM 1327 O O . PHE A 1 167 ? 11.882 11.669 3.055 1.00 92.69 167 PHE A O 1
ATOM 1334 N N . ASN A 1 168 ? 10.594 13.506 3.138 1.00 88.81 168 ASN A N 1
ATOM 1335 C CA . ASN A 1 168 ? 11.563 14.496 3.640 1.00 88.81 168 ASN A CA 1
ATOM 1336 C C . ASN A 1 168 ? 12.678 13.920 4.561 1.00 88.81 168 ASN A C 1
ATOM 1338 O O . ASN A 1 168 ? 12.581 13.951 5.790 1.00 88.81 168 ASN A O 1
ATOM 1342 N N . GLY A 1 169 ? 13.728 13.339 3.964 1.00 84.19 169 GLY A N 1
ATOM 1343 C CA . GLY A 1 169 ? 14.810 12.598 4.636 1.00 84.19 169 GLY A CA 1
ATOM 1344 C C . GLY A 1 169 ? 14.469 11.218 5.246 1.00 84.19 169 GLY A C 1
ATOM 1345 O O . GLY A 1 169 ? 15.369 10.545 5.749 1.00 84.19 169 GLY A O 1
ATOM 1346 N N . SER A 1 170 ? 13.212 10.776 5.216 1.00 86.50 170 SER A N 1
ATOM 1347 C CA . SER A 1 170 ? 12.718 9.490 5.725 1.00 86.50 170 SER A CA 1
ATOM 1348 C C . SER A 1 170 ? 12.603 8.427 4.626 1.00 86.50 170 SER A C 1
ATOM 1350 O O . SER A 1 170 ? 12.175 8.692 3.509 1.00 86.50 170 SER A O 1
ATOM 1352 N N . ALA A 1 171 ? 12.905 7.173 4.971 1.00 87.75 171 ALA A N 1
ATOM 1353 C CA . ALA A 1 171 ? 12.696 6.034 4.073 1.00 87.75 171 ALA A CA 1
ATOM 1354 C C . ALA A 1 171 ? 11.213 5.633 3.925 1.00 87.75 171 ALA A C 1
ATOM 1356 O O . ALA A 1 171 ? 10.856 4.931 2.984 1.00 87.75 171 ALA A O 1
ATOM 1357 N N . LEU A 1 172 ? 10.364 6.033 4.876 1.00 90.94 172 LEU A N 1
ATOM 1358 C CA . LEU A 1 172 ? 8.924 5.762 4.881 1.00 90.94 172 LEU A CA 1
ATOM 1359 C C . LEU A 1 172 ? 8.150 7.082 4.790 1.00 90.94 172 LEU A C 1
ATOM 1361 O O . LEU A 1 172 ? 8.606 8.060 5.394 1.00 90.94 172 LEU A O 1
ATOM 1365 N N . PRO A 1 173 ? 6.996 7.114 4.100 1.00 93.31 173 PRO A N 1
ATOM 1366 C CA . PRO A 1 173 ? 6.179 8.316 4.002 1.00 93.31 173 PRO A CA 1
ATOM 1367 C C . PRO A 1 173 ? 5.659 8.722 5.387 1.00 93.31 173 PRO A C 1
ATOM 1369 O O . PRO A 1 173 ? 5.186 7.872 6.143 1.00 93.31 173 PRO A O 1
ATOM 1372 N N . ARG A 1 174 ? 5.751 10.011 5.722 1.00 93.12 174 ARG A N 1
ATOM 1373 C CA . ARG A 1 174 ? 5.313 10.587 7.000 1.00 93.12 174 ARG A CA 1
ATOM 1374 C C . ARG A 1 174 ? 4.417 11.802 6.786 1.00 93.12 174 ARG A C 1
ATOM 1376 O O . ARG A 1 174 ? 4.615 12.564 5.844 1.00 93.12 174 ARG A O 1
ATOM 1383 N N . LEU A 1 175 ? 3.492 12.023 7.718 1.00 92.50 175 LEU A N 1
ATOM 1384 C CA . LEU A 1 175 ? 2.667 13.237 7.793 1.00 92.50 175 LEU A CA 1
ATOM 1385 C C . LEU A 1 175 ? 3.128 14.225 8.874 1.00 92.50 175 LEU A C 1
ATOM 1387 O O . LEU A 1 175 ? 2.579 15.315 8.973 1.00 92.50 175 LEU A O 1
ATOM 1391 N N . THR A 1 176 ? 4.153 13.891 9.660 1.00 83.12 176 THR A N 1
ATOM 1392 C CA . THR A 1 176 ? 4.615 14.728 10.784 1.00 83.12 176 THR A CA 1
ATOM 1393 C C . THR A 1 176 ? 5.212 16.074 10.366 1.00 83.12 176 THR A C 1
ATOM 1395 O O . THR A 1 176 ? 5.148 17.029 11.129 1.00 83.12 176 THR A O 1
ATOM 1398 N N . ASN A 1 177 ? 5.771 16.170 9.156 1.00 85.25 177 ASN A N 1
ATOM 1399 C CA . ASN A 1 177 ? 6.366 17.403 8.622 1.00 85.25 177 ASN A CA 1
ATOM 1400 C C . ASN A 1 177 ? 5.441 18.141 7.638 1.00 85.25 177 ASN A C 1
ATOM 1402 O O . ASN A 1 177 ? 5.875 19.068 6.952 1.00 85.25 177 ASN A O 1
ATOM 1406 N N . VAL A 1 178 ? 4.183 17.710 7.527 1.00 91.25 178 VAL A N 1
ATOM 1407 C CA . VAL A 1 178 ? 3.198 18.327 6.638 1.00 91.25 178 VAL A CA 1
ATOM 1408 C C . VAL A 1 178 ? 2.565 19.527 7.339 1.00 91.25 178 VAL A C 1
ATOM 1410 O O . VAL A 1 178 ? 2.317 19.509 8.542 1.00 91.25 178 VAL A O 1
ATOM 1413 N N . ARG A 1 179 ? 2.309 20.600 6.585 1.00 93.00 179 ARG A N 1
ATOM 1414 C CA . ARG A 1 179 ? 1.690 21.816 7.125 1.00 93.00 179 ARG A CA 1
ATOM 1415 C C . ARG A 1 179 ? 0.262 21.543 7.597 1.00 93.00 179 ARG A C 1
ATOM 1417 O O . ARG A 1 179 ? -0.483 20.824 6.932 1.00 93.00 179 ARG A O 1
ATOM 1424 N N . ASN A 1 180 ? -0.148 22.209 8.676 1.00 93.19 180 ASN A N 1
ATOM 1425 C CA . ASN A 1 180 ? -1.496 22.083 9.241 1.00 93.19 180 ASN A CA 1
ATOM 1426 C C . ASN A 1 180 ? -2.601 22.419 8.230 1.00 93.19 180 ASN A C 1
ATOM 1428 O O . ASN A 1 180 ? -3.674 21.821 8.286 1.00 93.19 180 ASN A O 1
ATOM 1432 N N . GLU A 1 181 ? -2.346 23.338 7.290 1.00 95.06 181 GLU A N 1
ATOM 1433 C CA . GLU A 1 181 ? -3.305 23.648 6.223 1.00 95.06 181 GLU A CA 1
ATOM 1434 C C . GLU A 1 181 ? -3.566 22.421 5.343 1.00 95.06 181 GLU A C 1
ATOM 1436 O O . GLU A 1 181 ? -4.716 22.052 5.133 1.00 95.06 181 GLU A O 1
ATOM 1441 N N . THR A 1 182 ? -2.510 21.731 4.908 1.00 96.00 182 THR A N 1
ATOM 1442 C CA . THR A 1 182 ? -2.634 20.528 4.078 1.00 96.00 182 THR A CA 1
ATOM 1443 C C . THR A 1 182 ? -3.202 19.345 4.864 1.00 96.00 182 THR A C 1
ATOM 1445 O O . THR A 1 182 ? -4.019 18.599 4.335 1.00 96.00 182 THR A O 1
ATOM 1448 N N . LEU A 1 183 ? -2.853 19.186 6.147 1.00 95.75 183 LEU A N 1
ATOM 1449 C CA . LEU A 1 183 ? -3.506 18.188 7.008 1.00 95.75 183 LEU A CA 1
ATOM 1450 C C . LEU A 1 183 ? -5.012 18.460 7.150 1.00 95.75 183 LEU A C 1
ATOM 1452 O O . LEU A 1 183 ? -5.810 17.525 7.171 1.00 95.75 183 LEU A O 1
ATOM 1456 N N . SER A 1 184 ? -5.411 19.732 7.201 1.00 95.94 184 SER A N 1
ATOM 1457 C CA . SER A 1 184 ? -6.822 20.130 7.229 1.00 95.94 184 SER A CA 1
ATOM 1458 C C . SER A 1 184 ? -7.525 19.882 5.896 1.00 95.94 184 SER A C 1
ATOM 1460 O O . SER A 1 184 ? -8.686 19.487 5.893 1.00 95.94 184 SER A O 1
ATOM 1462 N N . GLU A 1 185 ? -6.839 20.062 4.766 1.00 97.12 185 GLU A N 1
ATOM 1463 C CA . GLU A 1 185 ? -7.350 19.674 3.445 1.00 97.12 185 GLU A CA 1
ATOM 1464 C C . GLU A 1 185 ? -7.602 18.162 3.375 1.00 97.12 185 GLU A C 1
ATOM 1466 O O . GLU A 1 185 ? -8.716 17.753 3.055 1.00 97.12 185 GLU A O 1
ATOM 1471 N N . ILE A 1 186 ? -6.634 17.337 3.793 1.00 97.38 186 ILE A N 1
ATOM 1472 C CA . ILE A 1 186 ? -6.790 15.873 3.855 1.00 97.38 186 ILE A CA 1
ATOM 1473 C C . ILE A 1 186 ? -7.974 15.487 4.755 1.00 97.38 186 ILE A C 1
ATOM 1475 O O . ILE A 1 186 ? -8.806 14.665 4.369 1.00 97.38 186 ILE A O 1
ATOM 1479 N N . HIS A 1 187 ? -8.081 16.089 5.945 1.00 97.19 187 HIS A N 1
ATOM 1480 C CA . HIS A 1 187 ? -9.197 15.859 6.864 1.00 97.19 187 HIS A CA 1
ATOM 1481 C C . HIS A 1 187 ? -10.555 16.191 6.227 1.00 97.19 187 HIS A C 1
ATOM 1483 O O . HIS A 1 187 ? -11.514 15.416 6.319 1.00 97.19 187 HIS A O 1
ATOM 1489 N N . ASN A 1 188 ? -10.633 17.338 5.548 1.00 97.19 188 ASN A N 1
ATOM 1490 C CA . ASN A 1 188 ? -11.839 17.781 4.864 1.00 97.19 188 ASN A CA 1
ATOM 1491 C C . ASN A 1 188 ? -12.212 16.835 3.722 1.00 97.19 188 ASN A C 1
ATOM 1493 O O . ASN A 1 188 ? -13.389 16.509 3.589 1.00 97.19 188 ASN A O 1
ATOM 1497 N N . ASP A 1 189 ? -11.246 16.343 2.950 1.00 96.38 189 ASP A N 1
ATOM 1498 C CA . ASP A 1 189 ? -11.501 15.397 1.863 1.00 96.38 189 ASP A CA 1
ATOM 1499 C C . ASP A 1 189 ? -12.004 14.048 2.394 1.00 96.38 189 ASP A C 1
ATOM 1501 O 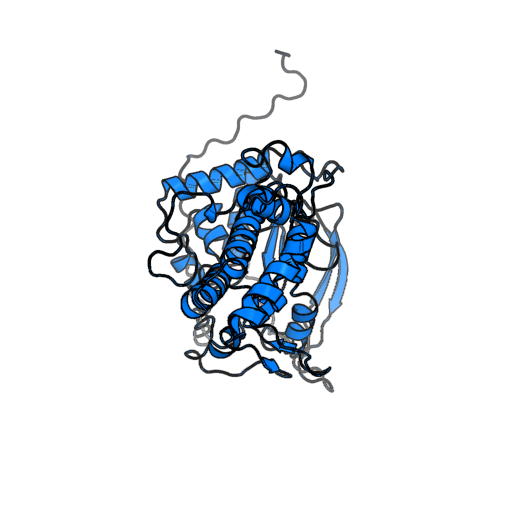O . ASP A 1 189 ? -12.949 13.482 1.838 1.00 96.38 189 ASP A O 1
ATOM 1505 N N . VAL A 1 190 ? -11.476 13.561 3.527 1.00 96.31 190 VAL A N 1
ATOM 1506 C CA . VAL A 1 190 ? -12.034 12.372 4.198 1.00 96.31 190 VAL A CA 1
ATOM 1507 C C . VAL A 1 190 ? -13.454 12.641 4.693 1.00 96.31 190 VAL A C 1
ATOM 1509 O O . VAL A 1 190 ? -14.344 11.805 4.520 1.00 96.31 190 VAL A O 1
ATOM 1512 N N . THR A 1 191 ? -13.701 13.817 5.267 1.00 95.88 191 THR A N 1
ATOM 1513 C CA . THR A 1 191 ? -15.047 14.221 5.684 1.00 95.88 191 THR A CA 1
ATOM 1514 C C . THR A 1 191 ? -16.000 14.263 4.489 1.00 95.88 191 THR A C 1
ATOM 1516 O O . THR A 1 191 ? -17.099 13.716 4.564 1.00 95.88 191 THR A O 1
ATOM 1519 N N . GLN A 1 192 ? -15.588 14.815 3.346 1.00 93.69 192 GLN A N 1
ATOM 1520 C CA . GLN A 1 192 ? -16.399 14.804 2.127 1.00 93.69 192 GLN A CA 1
ATOM 1521 C C . GLN A 1 192 ? -16.643 13.386 1.608 1.00 93.69 192 GLN A C 1
ATOM 1523 O O . GLN A 1 192 ? -17.771 13.073 1.225 1.00 93.69 192 GLN A O 1
ATOM 1528 N N . LEU A 1 193 ? -15.651 12.496 1.656 1.00 91.50 193 LEU A N 1
ATOM 1529 C CA . LEU A 1 193 ? -15.817 11.079 1.318 1.00 91.50 193 LEU A CA 1
ATOM 1530 C C . LEU A 1 193 ? -16.887 10.411 2.197 1.00 91.50 193 LEU A C 1
ATOM 1532 O O . LEU A 1 193 ? -17.753 9.690 1.699 1.00 91.50 193 LEU A O 1
ATOM 1536 N N . VAL A 1 194 ? -16.886 10.676 3.505 1.00 91.31 194 VAL A N 1
ATOM 1537 C CA . VAL A 1 194 ? -17.881 10.126 4.444 1.00 91.31 194 VAL A CA 1
ATOM 1538 C C . VAL A 1 194 ? -19.278 10.727 4.213 1.00 91.31 194 VAL A C 1
ATOM 1540 O O . VAL A 1 194 ? -20.298 10.026 4.275 1.00 91.31 194 VAL A O 1
ATOM 1543 N N . MET A 1 195 ? -19.347 12.027 3.930 1.00 88.88 195 MET A N 1
ATOM 1544 C CA . MET A 1 195 ? -20.604 12.775 3.836 1.00 88.88 195 MET A CA 1
ATOM 1545 C C . MET A 1 195 ? -21.284 12.671 2.464 1.00 88.88 195 MET A C 1
ATOM 1547 O O . MET A 1 195 ? -22.514 12.697 2.392 1.00 88.88 195 MET A O 1
ATOM 1551 N N . SER A 1 196 ? -20.520 12.507 1.383 1.00 81.56 196 SER A N 1
ATOM 1552 C CA . SER A 1 196 ? -21.030 12.440 0.004 1.00 81.56 196 SER A CA 1
ATOM 1553 C C . SER A 1 196 ? -21.748 11.130 -0.324 1.00 81.56 196 SER A C 1
ATOM 1555 O O . SER A 1 196 ? -22.573 11.075 -1.239 1.00 81.56 196 SER A O 1
ATOM 1557 N N . ARG A 1 197 ? -21.485 10.064 0.436 1.00 68.62 197 ARG A N 1
ATOM 1558 C CA . ARG A 1 197 ? -22.066 8.747 0.168 1.00 68.62 197 ARG A CA 1
ATOM 1559 C C . ARG A 1 197 ? -23.527 8.662 0.622 1.00 68.62 197 ARG A C 1
ATOM 1561 O O . ARG A 1 197 ? -23.882 9.199 1.677 1.00 68.62 197 ARG A O 1
ATOM 1568 N N . PRO A 1 198 ? -24.393 7.918 -0.091 1.00 62.50 198 PRO A N 1
ATOM 1569 C CA . PRO A 1 198 ? -25.547 7.320 0.566 1.00 62.50 198 PRO A CA 1
ATOM 1570 C C . PRO A 1 198 ? -25.002 6.443 1.697 1.00 62.50 198 PRO A C 1
ATOM 1572 O O . PRO A 1 198 ? -24.118 5.623 1.452 1.00 62.50 198 PRO A O 1
ATOM 1575 N N . SER A 1 199 ? -25.470 6.627 2.935 1.00 54.12 199 SER A N 1
ATOM 1576 C CA . SER A 1 199 ? -25.032 5.760 4.034 1.00 54.12 199 SER A CA 1
ATOM 1577 C C . SER A 1 199 ? -25.311 4.297 3.640 1.00 54.12 199 SER A C 1
ATOM 1579 O O . SER A 1 199 ? -26.460 3.987 3.305 1.00 54.12 199 SER A O 1
ATOM 1581 N N . PRO A 1 200 ? -24.308 3.392 3.655 1.00 51.56 200 PRO A N 1
ATOM 1582 C CA . PRO A 1 200 ? -24.506 1.970 3.354 1.00 51.56 200 PRO A CA 1
ATOM 1583 C C . PRO A 1 200 ? -25.551 1.299 4.255 1.00 51.56 200 PRO A C 1
ATOM 1585 O O . PRO A 1 200 ? -26.051 0.230 3.914 1.00 51.56 200 PRO A O 1
ATOM 1588 N N . ALA A 1 201 ? -25.940 1.960 5.352 1.00 50.50 201 ALA A N 1
ATOM 1589 C CA . ALA A 1 201 ? -27.098 1.625 6.173 1.00 50.50 201 ALA A CA 1
ATOM 1590 C C . ALA A 1 201 ? -28.441 1.568 5.402 1.00 50.50 201 ALA A C 1
ATOM 1592 O O . ALA A 1 201 ? -29.437 1.155 5.987 1.00 50.50 201 ALA A O 1
ATOM 1593 N N . TYR A 1 202 ? -28.484 1.946 4.114 1.00 51.69 202 TYR A N 1
ATOM 1594 C CA . TYR A 1 202 ? -29.674 1.901 3.249 1.00 51.69 202 TYR A CA 1
ATOM 1595 C C . TYR A 1 202 ? -29.553 0.938 2.040 1.00 51.69 202 TYR A C 1
ATOM 1597 O O . TYR A 1 202 ? -30.060 1.213 0.952 1.00 51.69 202 TYR A O 1
ATOM 1605 N N . ASP A 1 203 ? -28.909 -0.218 2.240 1.00 51.97 203 ASP A N 1
ATOM 1606 C CA . ASP A 1 203 ? -29.071 -1.454 1.440 1.00 51.97 203 ASP A CA 1
ATOM 1607 C C . ASP A 1 203 ? -28.577 -1.473 -0.020 1.00 51.97 203 ASP A C 1
ATOM 1609 O O . ASP A 1 203 ? -28.854 -2.427 -0.755 1.00 51.97 203 ASP A O 1
ATOM 1613 N N . ARG A 1 204 ? -27.793 -0.490 -0.476 1.00 54.94 204 ARG A N 1
ATOM 1614 C CA . ARG A 1 204 ? -27.106 -0.583 -1.778 1.00 54.94 204 ARG A CA 1
ATOM 1615 C C . ARG A 1 204 ? -25.682 -0.058 -1.697 1.00 54.94 204 ARG A C 1
ATOM 1617 O O . ARG A 1 204 ? -25.453 1.135 -1.855 1.00 54.94 204 ARG A O 1
ATOM 1624 N N . ILE A 1 205 ? -24.725 -0.965 -1.507 1.00 59.25 205 ILE A N 1
ATOM 1625 C CA . ILE A 1 205 ? -23.333 -0.698 -1.879 1.00 59.25 205 ILE A CA 1
ATOM 1626 C C . ILE A 1 205 ? -23.296 -0.780 -3.411 1.00 59.25 205 ILE A C 1
ATOM 1628 O O . ILE A 1 205 ? -23.608 -1.846 -3.951 1.00 59.25 205 ILE A O 1
ATOM 1632 N N . PRO A 1 206 ? -22.998 0.315 -4.132 1.00 63.19 206 PRO A N 1
ATOM 1633 C CA . PRO A 1 206 ? -22.823 0.250 -5.575 1.00 63.19 206 PRO A CA 1
ATOM 1634 C C . PRO A 1 206 ? -21.747 -0.784 -5.903 1.00 63.19 206 PRO A C 1
ATOM 1636 O O . PRO A 1 206 ? -20.755 -0.896 -5.187 1.00 63.19 206 PRO A O 1
ATOM 1639 N N . THR A 1 207 ? -21.925 -1.547 -6.975 1.00 67.88 207 THR A N 1
ATOM 1640 C CA . THR A 1 207 ? -20.848 -2.397 -7.489 1.00 67.88 207 THR A CA 1
ATOM 1641 C C . THR A 1 207 ? -19.688 -1.503 -7.916 1.00 67.88 207 THR A C 1
ATOM 1643 O O . THR A 1 207 ? -19.817 -0.766 -8.891 1.00 67.88 207 THR A O 1
ATOM 1646 N N . THR A 1 208 ? -18.586 -1.545 -7.173 1.00 78.69 208 THR A N 1
ATOM 1647 C CA . THR A 1 208 ? -17.352 -0.805 -7.466 1.00 78.69 208 THR A CA 1
ATOM 1648 C C . THR A 1 208 ? -16.398 -1.677 -8.270 1.00 78.69 208 THR A C 1
ATOM 1650 O O . THR A 1 208 ? -16.424 -2.906 -8.132 1.00 78.69 208 THR A O 1
ATOM 1653 N N . MET A 1 209 ? -15.521 -1.072 -9.074 1.00 86.94 209 MET A N 1
ATOM 1654 C CA . MET A 1 209 ? -14.427 -1.823 -9.681 1.00 86.94 209 MET A CA 1
ATOM 1655 C C . MET A 1 209 ? -13.514 -2.369 -8.582 1.00 86.94 209 MET A C 1
ATOM 1657 O O . MET A 1 209 ? -13.156 -1.671 -7.629 1.00 86.94 209 MET A O 1
ATOM 1661 N N . ASN A 1 210 ? -13.121 -3.633 -8.711 1.00 88.44 210 ASN A N 1
ATOM 1662 C CA . ASN A 1 210 ? -12.096 -4.208 -7.854 1.00 88.44 210 ASN A CA 1
ATOM 1663 C C . ASN A 1 210 ? -10.719 -3.816 -8.406 1.00 88.44 210 ASN A C 1
ATOM 1665 O O . ASN A 1 210 ? -10.080 -4.592 -9.115 1.00 88.44 210 ASN A O 1
ATOM 1669 N N . TRP A 1 211 ? -10.281 -2.593 -8.104 1.00 92.19 211 TRP A N 1
ATOM 1670 C CA . TRP A 1 211 ? -8.987 -2.088 -8.564 1.00 92.19 211 TRP A CA 1
ATOM 1671 C C . TRP A 1 211 ? -7.801 -2.884 -8.011 1.00 92.19 211 TRP A C 1
ATOM 1673 O O . TRP A 1 211 ? -6.774 -2.951 -8.682 1.00 92.19 211 TRP A O 1
ATOM 1683 N N . GLN A 1 212 ? -7.951 -3.557 -6.861 1.00 90.31 212 GLN A N 1
ATOM 1684 C CA . GLN A 1 212 ? -6.944 -4.510 -6.391 1.00 90.31 212 GLN A CA 1
ATOM 1685 C C . GLN A 1 212 ? -6.755 -5.644 -7.407 1.00 90.31 212 GLN A C 1
ATOM 1687 O O . GLN A 1 212 ? -5.629 -5.907 -7.804 1.00 90.31 212 GLN A O 1
ATOM 1692 N N . ALA A 1 213 ? -7.835 -6.244 -7.917 1.00 91.56 213 ALA A N 1
ATOM 1693 C CA . ALA A 1 213 ? -7.723 -7.299 -8.927 1.00 91.56 213 ALA A CA 1
ATOM 1694 C C . ALA A 1 213 ? -7.068 -6.807 -10.233 1.00 91.56 213 ALA A C 1
ATOM 1696 O O . ALA A 1 213 ? -6.331 -7.551 -10.873 1.00 91.56 213 ALA A O 1
ATOM 1697 N N . VAL A 1 214 ? -7.304 -5.550 -10.629 1.00 95.25 214 VAL A N 1
ATOM 1698 C CA . VAL A 1 214 ? -6.639 -4.947 -11.799 1.00 95.25 214 VAL A CA 1
ATOM 1699 C C . VAL A 1 214 ? -5.138 -4.770 -11.546 1.00 95.25 214 VAL A C 1
ATOM 1701 O O . VAL A 1 214 ? -4.327 -5.099 -12.412 1.00 95.25 214 VAL A O 1
ATOM 1704 N N . ALA A 1 215 ? -4.753 -4.289 -10.361 1.00 95.25 215 ALA A N 1
ATOM 1705 C CA . ALA A 1 215 ? -3.351 -4.178 -9.966 1.00 95.25 215 ALA A CA 1
ATOM 1706 C C . ALA A 1 215 ? -2.669 -5.557 -9.879 1.00 95.25 215 ALA A C 1
ATOM 1708 O O . ALA A 1 215 ? -1.550 -5.712 -10.368 1.00 95.25 215 ALA A O 1
ATOM 1709 N N . ASP A 1 216 ? -3.360 -6.568 -9.348 1.00 94.56 216 ASP A N 1
ATOM 1710 C CA . ASP A 1 216 ? -2.862 -7.944 -9.260 1.00 94.56 216 ASP A CA 1
ATOM 1711 C C . ASP A 1 216 ? -2.553 -8.514 -10.653 1.00 94.56 216 ASP A C 1
ATOM 1713 O O . ASP A 1 216 ? -1.485 -9.091 -10.844 1.00 94.56 216 ASP A O 1
ATOM 1717 N N . LEU A 1 217 ? -3.407 -8.268 -11.659 1.00 96.50 217 LEU A N 1
ATOM 1718 C CA . LEU A 1 217 ? -3.147 -8.667 -13.053 1.00 96.50 217 LEU A CA 1
ATOM 1719 C C . LEU A 1 217 ? -1.872 -8.026 -13.625 1.00 96.50 217 LEU A C 1
ATOM 1721 O O . LEU A 1 217 ? -1.119 -8.677 -14.355 1.00 96.50 217 LEU A O 1
ATOM 1725 N N . VAL A 1 218 ? -1.608 -6.757 -13.298 1.00 97.75 218 VAL A N 1
ATOM 1726 C CA . VAL A 1 218 ? -0.382 -6.053 -13.714 1.00 97.75 218 VAL A CA 1
ATOM 1727 C C . VAL A 1 218 ? 0.844 -6.682 -13.055 1.00 97.75 218 VAL A C 1
ATOM 1729 O O . VAL A 1 218 ? 1.816 -7.007 -13.744 1.00 97.75 218 VAL A O 1
ATOM 1732 N N . VAL A 1 219 ? 0.804 -6.867 -11.733 1.00 97.12 219 VAL A N 1
ATOM 1733 C CA . VAL A 1 219 ? 1.914 -7.445 -10.965 1.00 97.12 219 VAL A CA 1
ATOM 1734 C C . VAL A 1 219 ? 2.190 -8.875 -11.426 1.00 97.12 219 VAL A C 1
ATOM 1736 O O . VAL A 1 219 ? 3.343 -9.214 -11.694 1.00 97.12 219 VAL A O 1
ATOM 1739 N N . GLU A 1 220 ? 1.153 -9.696 -11.590 1.00 96.12 220 GLU A N 1
ATOM 1740 C CA . GLU A 1 220 ? 1.265 -11.081 -12.053 1.00 96.12 220 GLU A CA 1
ATOM 1741 C C . GLU A 1 220 ? 1.889 -11.162 -13.451 1.00 96.12 220 GLU A C 1
ATOM 1743 O O . GLU A 1 220 ? 2.791 -11.971 -13.683 1.00 96.12 220 GLU A O 1
ATOM 1748 N N . ARG A 1 221 ? 1.481 -10.280 -14.373 1.00 97.19 221 ARG A N 1
ATOM 1749 C CA . ARG A 1 221 ? 2.022 -10.250 -15.737 1.00 97.19 221 ARG A CA 1
ATOM 1750 C C . ARG A 1 221 ? 3.497 -9.853 -15.781 1.00 97.19 221 ARG A C 1
ATOM 1752 O O . ARG A 1 221 ? 4.263 -10.434 -16.552 1.00 97.19 221 ARG A O 1
ATOM 1759 N N . TYR A 1 222 ? 3.889 -8.834 -15.020 1.00 98.12 222 TYR A N 1
ATOM 1760 C CA . TYR A 1 222 ? 5.171 -8.160 -15.237 1.00 98.12 222 TYR A CA 1
ATOM 1761 C C . TYR A 1 222 ? 6.236 -8.459 -14.185 1.00 98.12 222 TYR A C 1
ATOM 1763 O O . TYR A 1 222 ? 7.419 -8.404 -14.513 1.00 98.12 222 TYR A O 1
ATOM 1771 N N . SER A 1 223 ? 5.878 -8.807 -12.948 1.00 97.88 223 SER A N 1
ATOM 1772 C CA . SER A 1 223 ? 6.841 -8.830 -11.837 1.00 97.88 223 SER A CA 1
ATOM 1773 C C . SER A 1 223 ? 8.001 -9.796 -12.056 1.00 97.88 223 SER A C 1
ATOM 1775 O O . SER A 1 223 ? 9.160 -9.375 -12.022 1.00 97.88 223 SER A O 1
ATOM 1777 N N . GLY A 1 224 ? 7.708 -11.070 -12.328 1.00 97.50 224 GLY A N 1
ATOM 1778 C CA . GLY A 1 224 ? 8.754 -12.068 -12.565 1.00 97.50 224 GLY A CA 1
ATOM 1779 C C . GLY A 1 224 ? 9.522 -11.824 -13.866 1.00 97.50 224 GLY A C 1
ATOM 1780 O O . GLY A 1 224 ? 10.687 -12.189 -13.985 1.00 97.50 224 GLY A O 1
ATOM 1781 N N . ARG A 1 225 ? 8.886 -11.174 -14.846 1.00 98.00 225 ARG A N 1
ATOM 1782 C CA . ARG A 1 225 ? 9.483 -10.882 -16.153 1.00 98.00 225 ARG A CA 1
ATOM 1783 C C . ARG A 1 225 ? 10.469 -9.719 -16.079 1.00 98.00 225 ARG A C 1
ATOM 1785 O O . ARG A 1 225 ? 11.551 -9.824 -16.642 1.00 98.00 225 ARG A O 1
ATOM 1792 N N . ILE A 1 226 ? 10.141 -8.669 -15.330 1.00 98.56 226 ILE A N 1
ATOM 1793 C CA . ILE A 1 226 ? 11.058 -7.562 -15.026 1.00 98.56 226 ILE A CA 1
ATOM 1794 C C . ILE A 1 226 ? 12.250 -8.071 -14.203 1.00 98.56 226 ILE A C 1
ATOM 1796 O O . ILE A 1 226 ? 13.390 -7.756 -14.533 1.00 98.56 226 ILE A O 1
ATOM 1800 N N . GLU A 1 227 ? 12.007 -8.901 -13.181 1.00 97.50 227 GLU A N 1
ATOM 1801 C CA . GLU A 1 227 ? 13.082 -9.516 -12.383 1.00 97.50 227 GLU A CA 1
ATOM 1802 C C . GLU A 1 227 ? 14.024 -10.354 -13.260 1.00 97.50 227 GLU A C 1
ATOM 1804 O O . GLU A 1 227 ? 15.245 -10.270 -13.129 1.00 97.50 227 GLU A O 1
ATOM 1809 N N . TYR A 1 228 ? 13.464 -11.120 -14.201 1.00 98.00 228 TYR A N 1
ATOM 1810 C CA . TYR A 1 228 ? 14.255 -11.876 -15.163 1.00 98.00 228 TYR A CA 1
ATOM 1811 C C . TYR A 1 228 ? 15.084 -10.959 -16.070 1.00 98.00 228 TYR A C 1
ATOM 1813 O O . TYR A 1 228 ? 16.298 -11.143 -16.147 1.00 98.00 228 TYR A O 1
ATOM 1821 N N . LEU A 1 229 ? 14.476 -9.939 -16.687 1.00 98.25 229 LEU A N 1
ATOM 1822 C CA . LEU A 1 229 ? 15.178 -8.964 -17.536 1.00 98.25 229 LEU A CA 1
ATOM 1823 C C . LEU A 1 229 ? 16.345 -8.288 -16.800 1.00 98.25 229 LEU A C 1
ATOM 1825 O O . LEU A 1 229 ? 17.402 -8.079 -17.387 1.00 98.25 229 LEU A O 1
ATOM 1829 N N . ALA A 1 230 ? 16.197 -8.007 -15.503 1.00 97.12 230 ALA A N 1
ATOM 1830 C CA . ALA A 1 230 ? 17.258 -7.418 -14.686 1.00 97.12 230 ALA A CA 1
ATOM 1831 C C . ALA A 1 230 ? 18.473 -8.344 -14.478 1.00 97.12 230 ALA A C 1
ATOM 1833 O O . ALA A 1 230 ? 19.561 -7.864 -14.145 1.00 97.12 230 ALA A O 1
ATOM 1834 N N . SER A 1 231 ? 18.290 -9.657 -14.657 1.00 96.69 231 SER A N 1
ATOM 1835 C CA . SER A 1 231 ? 19.345 -10.676 -14.570 1.00 96.69 231 SER A CA 1
ATOM 1836 C C . SER A 1 231 ? 20.048 -10.957 -15.905 1.00 96.69 231 SER A C 1
ATOM 1838 O O . SER A 1 231 ? 21.122 -11.562 -15.911 1.00 96.69 231 SER A O 1
ATOM 1840 N N . VAL A 1 232 ? 19.466 -10.517 -17.027 1.00 96.94 232 VAL A N 1
ATOM 1841 C CA . VAL A 1 232 ? 20.022 -10.723 -18.369 1.00 96.94 232 VAL A CA 1
ATOM 1842 C C . VAL A 1 232 ? 21.266 -9.854 -18.558 1.00 96.94 232 VAL A C 1
ATOM 1844 O O . VAL A 1 232 ? 21.285 -8.678 -18.195 1.00 96.94 232 VAL A O 1
ATOM 1847 N N . SER A 1 233 ? 22.323 -10.449 -19.118 1.00 95.25 233 SER A N 1
ATOM 1848 C CA . SER A 1 233 ? 23.625 -9.794 -19.317 1.00 95.25 233 SER A CA 1
ATOM 1849 C C . SER A 1 233 ? 24.026 -9.637 -20.786 1.00 95.25 233 SER A C 1
ATOM 1851 O O . SER A 1 233 ? 25.062 -9.037 -21.073 1.00 95.25 233 SER A O 1
ATOM 1853 N N . ASP A 1 234 ? 23.206 -10.127 -21.715 1.00 96.69 234 ASP A N 1
ATOM 1854 C CA . ASP A 1 234 ? 23.409 -10.009 -23.153 1.00 96.69 234 ASP A CA 1
ATOM 1855 C C . ASP A 1 234 ? 22.290 -9.189 -23.813 1.00 96.69 234 ASP A C 1
ATOM 1857 O O . ASP A 1 234 ? 21.118 -9.275 -23.446 1.00 96.69 234 ASP A O 1
ATOM 1861 N N . LEU A 1 235 ? 22.674 -8.347 -24.776 1.00 97.75 235 LEU A N 1
ATOM 1862 C CA . LEU A 1 235 ? 21.756 -7.394 -25.399 1.00 97.75 235 LEU A CA 1
ATOM 1863 C C . LEU A 1 235 ? 20.653 -8.093 -26.201 1.00 97.75 235 LEU A C 1
ATOM 1865 O O . LEU A 1 235 ? 19.497 -7.707 -26.082 1.00 97.75 235 LEU A O 1
ATOM 1869 N N . ASP A 1 236 ? 21.004 -9.123 -26.971 1.00 97.88 236 ASP A N 1
ATOM 1870 C CA . ASP A 1 236 ? 20.071 -9.837 -27.850 1.00 97.88 236 ASP A CA 1
ATOM 1871 C C . ASP A 1 236 ? 18.931 -10.484 -27.050 1.00 97.88 236 ASP A C 1
ATOM 1873 O O . ASP A 1 236 ? 17.761 -10.213 -27.319 1.00 97.88 236 ASP A O 1
ATOM 1877 N N . THR A 1 237 ? 19.250 -11.233 -25.987 1.00 98.00 237 THR A N 1
ATOM 1878 C CA . THR A 1 237 ? 18.228 -11.820 -25.108 1.00 98.00 237 THR A CA 1
ATOM 1879 C C . THR A 1 237 ? 17.391 -10.735 -24.446 1.00 98.00 237 THR A C 1
ATOM 1881 O O . THR A 1 237 ? 16.172 -10.860 -24.402 1.00 98.00 237 THR A O 1
ATOM 1884 N N . LEU A 1 238 ? 17.995 -9.645 -23.960 1.00 98.25 238 LEU A N 1
ATOM 1885 C CA . LEU A 1 238 ? 17.231 -8.570 -23.321 1.00 98.25 238 LEU A CA 1
ATOM 1886 C C . LEU A 1 238 ? 16.235 -7.936 -24.300 1.00 98.25 238 LEU A C 1
ATOM 1888 O O . LEU A 1 238 ? 15.077 -7.724 -23.937 1.00 98.25 238 LEU A O 1
ATOM 1892 N N . GLN A 1 239 ? 16.668 -7.654 -25.532 1.00 98.38 239 GLN A N 1
ATOM 1893 C CA . GLN A 1 239 ? 15.818 -7.069 -26.566 1.00 98.38 239 GLN A CA 1
ATOM 1894 C C . GLN A 1 239 ? 14.669 -8.000 -26.943 1.00 98.38 239 GLN A C 1
ATOM 1896 O O . GLN A 1 239 ? 13.516 -7.568 -26.954 1.00 98.38 239 GLN A O 1
ATOM 1901 N N . VAL A 1 240 ? 14.975 -9.276 -27.201 1.00 98.06 240 VAL A N 1
ATOM 1902 C CA . VAL A 1 240 ? 13.977 -10.293 -27.544 1.00 98.06 240 VAL A CA 1
ATOM 1903 C C . VAL A 1 240 ? 12.962 -10.430 -26.417 1.00 98.06 240 VAL A C 1
ATOM 1905 O O . VAL A 1 240 ? 11.767 -10.295 -26.654 1.00 98.06 240 VAL A O 1
ATOM 1908 N N . GLU A 1 241 ? 13.411 -10.620 -25.179 1.00 98.25 241 GLU A N 1
ATOM 1909 C CA . GLU A 1 241 ? 12.525 -10.840 -24.033 1.00 98.25 241 GLU A CA 1
ATOM 1910 C C . GLU A 1 241 ? 11.673 -9.603 -23.698 1.00 98.25 241 GLU A C 1
ATOM 1912 O O . GLU A 1 241 ? 10.528 -9.743 -23.256 1.00 98.25 241 GLU A O 1
ATOM 1917 N N . ALA A 1 242 ? 12.191 -8.392 -23.938 1.00 98.12 242 ALA A N 1
ATOM 1918 C CA . ALA A 1 242 ? 11.416 -7.159 -23.839 1.00 98.12 242 ALA A CA 1
ATOM 1919 C C . ALA A 1 242 ? 10.375 -7.043 -24.968 1.00 98.12 242 ALA A C 1
ATOM 1921 O O . ALA A 1 242 ? 9.219 -6.707 -24.698 1.00 98.12 242 ALA A O 1
ATOM 1922 N N . GLU A 1 243 ? 10.740 -7.363 -26.215 1.00 97.62 243 GLU A N 1
ATOM 1923 C CA . GLU A 1 243 ? 9.805 -7.357 -27.346 1.00 97.62 243 GLU A CA 1
ATOM 1924 C C . GLU A 1 243 ? 8.714 -8.428 -27.190 1.00 97.62 243 GLU A C 1
ATOM 1926 O O . GLU A 1 243 ? 7.550 -8.136 -27.460 1.00 97.62 243 GLU A O 1
ATOM 1931 N N . GLU A 1 244 ? 9.029 -9.627 -26.682 1.00 97.62 244 GLU A N 1
ATOM 1932 C CA . GLU A 1 244 ? 8.045 -10.688 -26.400 1.00 97.62 244 GLU A CA 1
ATOM 1933 C C . GLU A 1 244 ? 6.903 -10.189 -25.500 1.00 97.62 244 GLU A C 1
ATOM 1935 O O . GLU A 1 244 ? 5.732 -10.487 -25.749 1.00 97.62 244 GLU A O 1
ATOM 1940 N N . LEU A 1 245 ? 7.215 -9.379 -24.481 1.00 97.38 245 LEU A N 1
ATOM 1941 C CA . LEU A 1 245 ? 6.211 -8.797 -23.581 1.00 97.38 245 LEU A CA 1
ATOM 1942 C C . LEU A 1 245 ? 5.315 -7.761 -24.275 1.00 97.38 245 LEU A C 1
ATOM 1944 O O . LEU A 1 245 ? 4.171 -7.558 -23.850 1.00 97.38 245 LEU A O 1
ATOM 1948 N N . LEU A 1 246 ? 5.831 -7.137 -25.336 1.00 97.81 246 LEU A N 1
ATOM 1949 C CA . LEU A 1 246 ? 5.172 -6.098 -26.120 1.00 97.81 246 LEU A CA 1
ATOM 1950 C C . LEU A 1 246 ? 4.425 -6.628 -27.341 1.00 97.81 246 LEU A C 1
ATOM 1952 O O . LEU A 1 246 ? 3.547 -5.925 -27.834 1.00 97.81 246 LEU A O 1
ATOM 1956 N N . LYS A 1 247 ? 4.725 -7.842 -27.821 1.00 96.75 247 LYS A N 1
ATOM 1957 C CA . LYS A 1 247 ? 4.146 -8.420 -29.049 1.00 96.75 247 LYS A CA 1
ATOM 1958 C C . LYS A 1 247 ? 2.643 -8.190 -29.228 1.00 96.75 247 LYS A C 1
ATOM 1960 O O . LYS A 1 247 ? 2.257 -7.790 -30.325 1.00 96.75 247 LYS A O 1
ATOM 1965 N N . PRO A 1 248 ? 1.779 -8.377 -28.208 1.00 96.62 248 PRO A N 1
ATOM 1966 C CA . PRO A 1 248 ? 0.340 -8.147 -28.367 1.00 96.62 248 PRO A CA 1
ATOM 1967 C C . PRO A 1 248 ? -0.049 -6.689 -28.673 1.00 96.62 248 PRO A C 1
ATOM 1969 O O . PRO A 1 248 ? -1.157 -6.439 -29.137 1.00 96.62 248 PRO A O 1
ATOM 1972 N N . TYR A 1 249 ? 0.838 -5.731 -28.403 1.00 97.06 249 TYR A N 1
ATOM 1973 C CA . TYR A 1 249 ? 0.604 -4.285 -28.501 1.00 97.06 249 TYR A CA 1
ATOM 1974 C C . TYR A 1 249 ? 1.280 -3.648 -29.718 1.00 97.06 249 TYR A C 1
ATOM 1976 O O . TYR A 1 249 ? 1.104 -2.449 -29.976 1.00 97.06 249 TYR A O 1
ATOM 1984 N N . ILE A 1 250 ? 2.034 -4.445 -30.475 1.00 97.00 250 ILE A N 1
ATOM 1985 C CA . ILE A 1 250 ? 2.764 -4.015 -31.657 1.00 97.00 250 ILE A CA 1
ATOM 1986 C C . ILE A 1 250 ? 1.863 -4.080 -32.892 1.00 97.00 250 ILE A C 1
ATOM 1988 O O . ILE A 1 250 ? 1.348 -5.134 -33.259 1.00 97.00 250 ILE A O 1
ATOM 1992 N N . ASP A 1 251 ? 1.739 -2.946 -33.584 1.00 96.44 251 ASP A N 1
ATOM 1993 C CA . ASP A 1 251 ? 1.211 -2.909 -34.947 1.00 96.44 251 ASP A CA 1
ATOM 1994 C C . ASP A 1 251 ? 2.383 -3.022 -35.927 1.00 96.44 251 ASP A C 1
ATOM 1996 O O . ASP A 1 251 ? 3.056 -2.042 -36.242 1.00 96.44 251 ASP A O 1
ATOM 2000 N N . TYR A 1 252 ? 2.641 -4.237 -36.409 1.00 94.38 252 TYR A N 1
ATOM 2001 C CA . TYR A 1 252 ? 3.736 -4.499 -37.346 1.00 94.38 252 TYR A CA 1
ATOM 2002 C C . TYR A 1 252 ? 3.548 -3.828 -38.715 1.00 94.38 252 TYR A C 1
ATOM 2004 O O . TYR A 1 252 ? 4.523 -3.686 -39.450 1.00 94.38 252 TYR A O 1
ATOM 2012 N N . SER A 1 253 ? 2.329 -3.397 -39.063 1.00 96.62 253 SER A N 1
ATOM 2013 C CA . SER A 1 253 ? 2.068 -2.666 -40.308 1.00 96.62 253 SER A CA 1
ATOM 2014 C C . SER A 1 253 ? 2.394 -1.173 -40.195 1.00 96.62 253 SER A C 1
ATOM 2016 O O . SER A 1 253 ? 2.710 -0.534 -41.200 1.00 96.62 253 SER A O 1
ATOM 2018 N N . ALA A 1 254 ? 2.360 -0.631 -38.975 1.00 95.12 254 ALA A N 1
ATOM 2019 C CA . ALA A 1 254 ? 2.585 0.777 -38.679 1.00 95.12 254 ALA A CA 1
ATOM 2020 C C . ALA A 1 254 ? 3.196 0.949 -37.275 1.00 95.12 254 ALA A C 1
ATOM 2022 O O . ALA A 1 254 ? 2.537 1.420 -36.343 1.00 95.12 254 ALA A O 1
ATOM 2023 N N . ARG A 1 255 ? 4.473 0.563 -37.124 1.00 95.69 255 ARG A N 1
ATOM 2024 C CA . ARG A 1 255 ? 5.195 0.652 -35.844 1.00 95.69 255 ARG A CA 1
ATOM 2025 C C . ARG A 1 255 ? 5.219 2.092 -35.339 1.00 95.69 255 ARG A C 1
ATOM 2027 O O . ARG A 1 255 ? 5.631 3.011 -36.049 1.00 95.69 255 ARG A O 1
ATOM 2034 N N . ASN A 1 256 ? 4.801 2.278 -34.094 1.00 97.81 256 ASN A N 1
ATOM 2035 C CA . ASN A 1 256 ? 4.796 3.573 -33.427 1.00 97.81 256 ASN A CA 1
ATOM 2036 C C . ASN A 1 256 ? 4.951 3.349 -31.925 1.00 97.81 256 ASN A C 1
ATOM 2038 O O . ASN A 1 256 ? 4.012 2.910 -31.263 1.00 97.81 256 ASN A O 1
ATOM 2042 N N . SER A 1 257 ? 6.125 3.685 -31.391 1.00 97.50 257 SER A N 1
ATOM 2043 C CA . SER A 1 257 ? 6.468 3.465 -29.985 1.00 97.50 257 SER A CA 1
ATOM 2044 C C . SER A 1 257 ? 5.458 4.082 -29.020 1.00 97.50 257 SER A C 1
ATOM 2046 O O . SER A 1 257 ? 5.070 3.431 -28.060 1.00 97.50 257 SER A O 1
ATOM 2048 N N . SER A 1 258 ? 4.972 5.299 -29.280 1.00 98.00 258 SER A N 1
ATOM 2049 C CA . SER A 1 258 ? 3.991 5.951 -28.405 1.00 98.00 258 SER A CA 1
ATOM 2050 C C . SER A 1 258 ? 2.649 5.214 -28.395 1.00 98.00 258 SER A C 1
ATOM 2052 O O . SER A 1 258 ? 2.071 5.011 -27.332 1.00 98.00 258 SER A O 1
ATOM 2054 N N . ALA A 1 259 ? 2.172 4.760 -29.557 1.00 97.81 259 ALA A N 1
ATOM 2055 C CA . ALA A 1 259 ? 0.938 3.978 -29.644 1.00 97.81 259 ALA A CA 1
ATOM 2056 C C . ALA A 1 259 ? 1.091 2.569 -29.040 1.00 97.81 259 ALA A C 1
ATOM 2058 O O . ALA A 1 259 ? 0.150 2.037 -28.457 1.00 97.81 259 ALA A O 1
ATOM 2059 N N . GLU A 1 260 ? 2.272 1.961 -29.173 1.00 98.12 260 GLU A N 1
ATOM 2060 C CA . GLU A 1 260 ? 2.618 0.669 -28.567 1.00 98.12 260 GLU A CA 1
ATOM 2061 C C . GLU A 1 260 ? 2.637 0.756 -27.034 1.00 98.12 260 GLU A C 1
ATOM 2063 O O . GLU A 1 260 ? 2.046 -0.100 -26.373 1.00 98.12 260 GLU A O 1
ATOM 2068 N N . ILE A 1 261 ? 3.242 1.814 -26.477 1.00 98.62 261 ILE A N 1
ATOM 2069 C CA . ILE A 1 261 ? 3.250 2.090 -25.032 1.00 98.62 261 ILE A CA 1
ATOM 2070 C C . ILE A 1 261 ? 1.821 2.252 -24.518 1.00 98.62 261 ILE A C 1
ATOM 2072 O O . ILE A 1 261 ? 1.458 1.586 -23.553 1.00 98.62 261 ILE A O 1
ATOM 2076 N N . GLU A 1 262 ? 0.999 3.072 -25.180 1.00 97.69 262 GLU A N 1
ATOM 2077 C CA . GLU A 1 262 ? -0.376 3.317 -24.733 1.00 97.69 262 GLU A CA 1
ATOM 2078 C C . GLU A 1 262 ? -1.218 2.034 -24.748 1.00 97.69 262 GLU A C 1
ATOM 2080 O O . GLU A 1 262 ? -1.862 1.705 -23.756 1.00 97.69 262 GLU A O 1
ATOM 2085 N N . ARG A 1 263 ? -1.159 1.237 -25.826 1.00 97.38 263 ARG A N 1
ATOM 2086 C CA . ARG A 1 263 ? -1.876 -0.053 -25.894 1.00 97.38 263 ARG A CA 1
ATOM 2087 C C . ARG A 1 263 ? -1.432 -1.023 -24.797 1.00 97.38 263 ARG A C 1
ATOM 2089 O O . ARG A 1 263 ? -2.265 -1.728 -24.230 1.00 97.38 263 ARG A O 1
ATOM 2096 N N . CYS A 1 264 ? -0.134 -1.055 -24.503 1.00 98.12 264 CYS A N 1
ATOM 2097 C CA . CYS A 1 264 ? 0.439 -1.883 -23.447 1.00 98.12 264 CYS A CA 1
ATOM 2098 C C . CYS A 1 264 ? -0.016 -1.435 -22.047 1.00 98.12 264 CYS A C 1
ATOM 2100 O O . CYS A 1 264 ? -0.379 -2.279 -21.219 1.00 98.12 264 CYS A O 1
ATOM 2102 N N . ALA A 1 265 ? -0.032 -0.123 -21.794 1.00 97.94 265 ALA A N 1
ATOM 2103 C CA . ALA A 1 265 ? -0.423 0.461 -20.514 1.00 97.94 265 ALA A CA 1
ATOM 2104 C C . ALA A 1 265 ? -1.931 0.318 -20.247 1.00 97.94 265 ALA A C 1
ATOM 2106 O O . ALA A 1 265 ? -2.355 -0.044 -19.151 1.00 97.94 265 ALA A O 1
ATOM 2107 N N . ALA A 1 266 ? -2.751 0.505 -21.279 1.00 96.62 266 ALA A N 1
ATOM 2108 C CA . ALA A 1 266 ? -4.207 0.476 -21.188 1.00 96.62 266 ALA A CA 1
ATOM 2109 C C . ALA A 1 266 ? -4.826 -0.928 -21.039 1.00 96.62 266 ALA A C 1
ATOM 2111 O O . ALA A 1 266 ? -6.016 -1.031 -20.749 1.00 96.62 266 ALA A O 1
ATOM 2112 N N . GLN A 1 267 ? -4.062 -2.012 -21.234 1.00 94.75 267 GLN A N 1
ATOM 2113 C CA . GLN A 1 267 ? -4.599 -3.363 -21.488 1.00 94.75 267 GLN A CA 1
ATOM 2114 C C . GLN A 1 267 ? -5.600 -3.892 -20.435 1.00 94.75 267 GLN A C 1
ATOM 2116 O O . GLN A 1 267 ? -6.479 -4.682 -20.772 1.00 94.75 267 GLN A O 1
ATOM 2121 N N . PHE A 1 268 ? -5.433 -3.506 -19.165 1.00 94.56 268 PHE A N 1
ATOM 2122 C CA . PHE A 1 268 ? -6.239 -3.998 -18.040 1.00 94.56 268 PHE A CA 1
ATOM 2123 C C . PHE A 1 268 ? -7.240 -2.965 -17.525 1.00 94.56 268 PHE A C 1
ATOM 2125 O O . PHE A 1 268 ? -8.020 -3.261 -16.621 1.00 94.56 268 PHE A O 1
ATOM 2132 N N . LEU A 1 269 ? -7.222 -1.753 -18.080 1.00 94.94 269 LEU A N 1
ATOM 2133 C CA . LEU A 1 269 ? -8.129 -0.698 -17.663 1.00 94.94 269 LEU A CA 1
ATOM 2134 C C . LEU A 1 269 ? -9.502 -0.892 -18.317 1.00 94.94 269 LEU A C 1
ATOM 2136 O O . LEU A 1 269 ? -9.596 -1.308 -19.475 1.00 94.94 269 LEU A O 1
ATOM 2140 N N . PRO A 1 270 ? -10.592 -0.578 -17.599 1.00 91.19 270 PRO A N 1
ATOM 2141 C CA . PRO A 1 270 ? -11.921 -0.606 -18.182 1.00 91.19 270 PRO A CA 1
ATOM 2142 C C . PRO A 1 270 ? -12.046 0.478 -19.258 1.00 91.19 270 PRO A C 1
ATOM 2144 O O . PRO A 1 270 ? -11.500 1.574 -19.126 1.00 91.19 270 PRO A O 1
ATOM 2147 N N . VAL A 1 271 ? -12.835 0.196 -20.298 1.00 89.75 271 VAL A N 1
ATOM 2148 C CA . VAL A 1 271 ? -13.044 1.109 -21.437 1.00 89.75 271 VAL A CA 1
ATOM 2149 C C . VAL A 1 271 ? -13.498 2.500 -20.984 1.00 89.75 271 VAL A C 1
ATOM 2151 O O . VAL A 1 271 ? -13.019 3.495 -21.515 1.00 89.75 271 VAL A O 1
ATOM 2154 N N . SER A 1 272 ? -14.345 2.582 -19.956 1.00 88.56 272 SER A N 1
ATOM 2155 C CA . SER A 1 272 ? -14.812 3.854 -19.391 1.00 88.56 272 SER A CA 1
ATOM 2156 C C . SER A 1 272 ? -13.680 4.731 -18.847 1.00 88.56 272 SER A C 1
ATOM 2158 O O . SER A 1 272 ? -13.760 5.950 -18.932 1.00 88.56 272 SER A O 1
ATOM 2160 N N . SER A 1 273 ? -12.613 4.140 -18.301 1.00 91.06 273 SER A N 1
ATOM 2161 C CA . SER A 1 273 ? -11.439 4.899 -17.851 1.00 91.06 273 SER A CA 1
ATOM 2162 C C . SER A 1 273 ? -10.585 5.384 -19.022 1.00 91.06 273 SER A C 1
ATOM 2164 O O . SER A 1 273 ? -9.925 6.411 -18.906 1.00 91.06 273 SER A O 1
ATOM 2166 N N . LEU A 1 274 ? -10.614 4.675 -20.154 1.00 91.00 274 LEU A N 1
ATOM 2167 C CA . LEU A 1 274 ? -9.840 5.012 -21.352 1.00 91.00 274 LEU A CA 1
ATOM 2168 C C . LEU A 1 274 ? -10.456 6.152 -22.171 1.00 91.00 274 LEU A C 1
ATOM 2170 O O . LEU A 1 274 ? -9.747 6.772 -22.958 1.00 91.00 274 LEU A O 1
ATOM 2174 N N . GLU A 1 275 ? -11.744 6.462 -21.985 1.00 91.12 275 GLU A N 1
ATOM 2175 C CA . GLU A 1 275 ? -12.377 7.625 -22.627 1.00 91.12 275 GLU A CA 1
ATOM 2176 C C . GLU A 1 275 ? -11.673 8.935 -22.240 1.00 91.12 275 GLU A C 1
ATOM 2178 O O . GLU A 1 275 ? -11.495 9.821 -23.076 1.00 91.12 275 GLU A O 1
ATOM 2183 N N . SER A 1 276 ? -11.250 9.044 -20.977 1.00 92.56 276 SER A N 1
ATOM 2184 C CA . SER A 1 276 ? -10.445 10.153 -20.471 1.00 92.56 276 SER A CA 1
ATOM 2185 C C . SER A 1 276 ? -9.749 9.751 -19.170 1.00 92.56 276 SER A C 1
ATOM 2187 O O . SER A 1 276 ? -10.339 9.808 -18.088 1.00 92.56 276 SER A O 1
ATOM 2189 N N . ILE A 1 277 ? -8.463 9.395 -19.269 1.00 93.06 277 ILE A N 1
ATOM 2190 C CA . ILE A 1 277 ? -7.637 9.027 -18.107 1.00 93.06 277 ILE A CA 1
ATOM 2191 C C . ILE A 1 277 ? -7.568 10.172 -17.092 1.00 93.06 277 ILE A C 1
ATOM 2193 O O . ILE A 1 277 ? -7.698 9.929 -15.899 1.00 93.06 277 ILE A O 1
ATOM 2197 N N . ALA A 1 278 ? -7.466 11.426 -17.545 1.00 91.12 278 ALA A N 1
ATOM 2198 C CA . ALA A 1 278 ? -7.385 12.596 -16.663 1.00 91.12 278 ALA A CA 1
ATOM 2199 C C . ALA A 1 278 ? -8.612 12.775 -15.747 1.00 91.12 278 ALA A C 1
ATOM 2201 O O . ALA A 1 278 ? -8.523 13.432 -14.713 1.00 91.12 278 ALA A O 1
ATOM 2202 N N . THR A 1 279 ? -9.758 12.203 -16.122 1.00 91.81 279 THR A N 1
ATOM 2203 C CA . THR A 1 279 ? -11.004 12.245 -15.339 1.00 91.81 279 THR A CA 1
ATOM 2204 C C . THR A 1 279 ? -11.411 10.873 -14.805 1.00 91.81 279 THR A C 1
ATOM 2206 O O . THR A 1 279 ? -12.492 10.737 -14.237 1.00 91.81 279 THR A O 1
ATOM 2209 N N . ALA A 1 280 ? -10.589 9.842 -15.015 1.00 92.75 280 ALA A N 1
ATOM 2210 C CA . ALA A 1 280 ? -10.844 8.500 -14.513 1.00 92.75 280 ALA A CA 1
ATOM 2211 C C . ALA A 1 280 ? -10.659 8.446 -12.982 1.00 92.75 280 ALA A C 1
ATOM 2213 O O . ALA A 1 280 ? -10.007 9.327 -12.415 1.00 92.75 280 ALA A O 1
ATOM 2214 N N . PRO A 1 281 ? -11.180 7.414 -12.295 1.00 91.88 281 PRO A N 1
ATOM 2215 C CA . PRO A 1 281 ? -10.913 7.211 -10.873 1.00 91.88 281 PRO A CA 1
ATOM 2216 C C . PRO A 1 281 ? -9.411 7.202 -10.570 1.00 91.88 281 PRO A C 1
ATOM 2218 O O . PRO A 1 281 ? -8.613 6.725 -11.380 1.00 91.88 281 PRO A O 1
ATOM 2221 N N . LEU A 1 282 ? -9.022 7.685 -9.389 1.00 92.88 282 LEU A N 1
ATOM 2222 C CA . LEU A 1 282 ? -7.614 7.821 -9.001 1.00 92.88 282 LEU A CA 1
ATOM 2223 C C . LEU A 1 282 ? -6.832 6.503 -9.133 1.00 92.88 282 LEU A C 1
ATOM 2225 O O . LEU A 1 282 ? -5.697 6.498 -9.605 1.00 92.88 282 LEU A O 1
ATOM 2229 N N . ALA A 1 283 ? -7.453 5.373 -8.785 1.00 94.00 283 ALA A N 1
ATOM 2230 C CA . ALA A 1 283 ? -6.848 4.054 -8.960 1.00 94.00 283 ALA A CA 1
ATOM 2231 C C . ALA A 1 283 ? -6.528 3.740 -10.433 1.00 94.00 283 ALA A C 1
ATOM 2233 O O . ALA A 1 283 ? -5.450 3.227 -10.729 1.00 94.00 283 ALA A O 1
ATOM 2234 N N . ALA A 1 284 ? -7.421 4.095 -11.362 1.00 95.12 284 ALA A N 1
ATOM 2235 C CA . ALA A 1 284 ? -7.195 3.919 -12.795 1.00 95.12 284 ALA A CA 1
ATOM 2236 C C . ALA A 1 284 ? -6.008 4.762 -13.278 1.00 95.12 284 ALA A C 1
ATOM 2238 O O . ALA A 1 284 ? -5.156 4.260 -14.007 1.00 95.12 284 ALA A O 1
ATOM 2239 N N . GLN A 1 285 ? -5.932 6.021 -12.831 1.00 95.44 285 GLN A N 1
ATOM 2240 C CA . GLN A 1 285 ? -4.829 6.930 -13.155 1.00 95.44 285 GLN A CA 1
ATOM 2241 C C . GLN A 1 285 ? -3.490 6.394 -12.639 1.00 95.44 285 GLN A C 1
ATOM 2243 O O . GLN A 1 285 ? -2.511 6.354 -13.381 1.00 95.44 285 GLN A O 1
ATOM 2248 N N . ALA A 1 286 ? -3.454 5.922 -11.390 1.00 95.88 286 ALA A N 1
ATOM 2249 C CA . ALA A 1 286 ? -2.254 5.350 -10.789 1.00 95.88 286 ALA A CA 1
ATOM 2250 C C . ALA A 1 286 ? -1.788 4.083 -11.529 1.00 95.88 286 ALA A C 1
ATOM 2252 O O . ALA A 1 286 ? -0.607 3.958 -11.857 1.00 95.88 286 ALA A O 1
ATOM 2253 N N . ILE A 1 287 ? -2.710 3.168 -11.850 1.00 97.19 287 ILE A N 1
ATOM 2254 C CA . ILE A 1 287 ? -2.399 1.944 -12.604 1.00 97.19 287 ILE A CA 1
ATOM 2255 C C . ILE A 1 287 ? -1.909 2.287 -14.017 1.00 97.19 287 ILE A C 1
ATOM 2257 O O . ILE A 1 287 ? -0.912 1.718 -14.468 1.00 97.19 287 ILE A O 1
ATOM 2261 N N . HIS A 1 288 ? -2.556 3.233 -14.706 1.00 97.88 288 HIS A N 1
ATOM 2262 C CA . HIS A 1 288 ? -2.116 3.707 -16.024 1.00 97.88 288 HIS A CA 1
ATOM 2263 C C . HIS A 1 288 ? -0.709 4.310 -15.967 1.00 97.88 288 HIS A C 1
ATOM 2265 O O . HIS A 1 288 ? 0.144 3.952 -16.776 1.00 97.88 288 HIS A O 1
ATOM 2271 N N . GLY A 1 289 ? -0.420 5.149 -14.970 1.00 97.62 289 GLY A N 1
ATOM 2272 C CA . GLY A 1 289 ? 0.904 5.748 -14.786 1.00 97.62 289 GLY A CA 1
ATOM 2273 C C . GLY A 1 289 ? 2.001 4.704 -14.554 1.00 97.62 289 GLY A C 1
ATOM 2274 O O . GLY A 1 289 ? 3.033 4.721 -15.226 1.00 97.62 289 GLY A O 1
ATOM 2275 N N . VAL A 1 290 ? 1.762 3.738 -13.661 1.00 98.31 290 VAL A N 1
ATOM 2276 C CA . VAL A 1 290 ? 2.716 2.650 -13.375 1.00 98.31 290 VAL A CA 1
ATOM 2277 C C . VAL A 1 290 ? 2.943 1.765 -14.602 1.00 98.31 290 VAL A C 1
ATOM 2279 O O . VAL A 1 290 ? 4.084 1.451 -14.947 1.00 98.31 290 VAL A O 1
ATOM 2282 N N . THR A 1 291 ? 1.873 1.373 -15.292 1.00 98.50 291 THR A N 1
ATOM 2283 C CA . THR A 1 291 ? 1.974 0.533 -16.494 1.00 98.50 291 THR A CA 1
ATOM 2284 C C . THR A 1 291 ? 2.604 1.276 -17.668 1.00 98.50 291 THR A C 1
ATOM 2286 O O . THR A 1 291 ? 3.367 0.667 -18.412 1.00 98.50 291 THR A O 1
ATOM 2289 N N . THR A 1 292 ? 2.402 2.589 -17.789 1.00 98.62 292 THR A N 1
ATOM 2290 C CA . THR A 1 292 ? 3.116 3.438 -18.753 1.00 98.62 292 THR A CA 1
ATOM 2291 C C . THR A 1 292 ? 4.619 3.416 -18.497 1.00 98.62 292 THR A C 1
ATOM 2293 O O . THR A 1 292 ? 5.385 3.210 -19.438 1.00 98.62 292 THR A O 1
ATOM 2296 N N . SER A 1 293 ? 5.059 3.544 -17.240 1.00 98.69 293 SER A N 1
ATOM 2297 C CA . SER A 1 293 ? 6.479 3.424 -16.875 1.00 98.69 293 SER A CA 1
ATOM 2298 C C . SER A 1 293 ? 7.050 2.053 -17.246 1.00 98.69 293 SER A C 1
ATOM 2300 O O . SER A 1 293 ? 8.126 1.976 -17.835 1.00 98.69 293 SER A O 1
ATOM 2302 N N . ILE A 1 294 ? 6.312 0.968 -16.982 1.00 98.75 294 ILE A N 1
ATOM 2303 C CA . ILE A 1 294 ? 6.717 -0.391 -17.373 1.00 98.75 294 ILE A CA 1
ATOM 2304 C C . ILE A 1 294 ? 6.843 -0.502 -18.897 1.00 98.75 294 ILE A C 1
ATOM 2306 O O . ILE A 1 294 ? 7.891 -0.890 -19.408 1.00 98.75 294 ILE A O 1
ATOM 2310 N N . CYS A 1 295 ? 5.790 -0.152 -19.632 1.00 98.75 295 CYS A N 1
ATOM 2311 C CA . CYS A 1 295 ? 5.720 -0.318 -21.080 1.00 98.75 295 CYS A CA 1
ATOM 2312 C C . CYS A 1 295 ? 6.718 0.584 -21.821 1.00 98.75 295 CYS A C 1
ATOM 2314 O O . CYS A 1 295 ? 7.320 0.150 -22.800 1.00 98.75 295 CYS A O 1
ATOM 2316 N N . SER A 1 296 ? 6.950 1.805 -21.331 1.00 98.75 296 SER A N 1
ATOM 2317 C CA . SER A 1 296 ? 7.988 2.711 -21.835 1.00 98.75 296 SER A CA 1
ATOM 2318 C C . SER A 1 296 ? 9.383 2.101 -21.697 1.00 98.75 296 SER A C 1
ATOM 2320 O O . SER A 1 296 ? 10.137 2.058 -22.672 1.00 98.75 296 SER A O 1
ATOM 2322 N N . THR A 1 297 ? 9.705 1.549 -20.523 1.00 98.75 297 THR A N 1
ATOM 2323 C CA . THR A 1 297 ? 10.981 0.861 -20.297 1.00 98.75 297 THR A CA 1
ATOM 2324 C C . THR A 1 297 ? 11.113 -0.381 -21.173 1.00 98.75 297 THR A C 1
ATOM 2326 O O . THR A 1 297 ? 12.164 -0.593 -21.760 1.00 98.75 297 THR A O 1
ATOM 2329 N N . LEU A 1 298 ? 10.056 -1.178 -21.346 1.00 98.62 298 LEU A N 1
ATOM 2330 C CA . LEU A 1 298 ? 10.101 -2.334 -22.249 1.00 98.62 298 LEU A CA 1
ATOM 2331 C C . LEU A 1 298 ? 10.368 -1.916 -23.701 1.00 98.62 298 LEU A C 1
ATOM 2333 O O . LEU A 1 298 ? 11.180 -2.541 -24.378 1.00 98.62 298 LEU A O 1
ATOM 2337 N N . VAL A 1 299 ? 9.723 -0.847 -24.180 1.00 98.44 299 VAL A N 1
ATOM 2338 C CA . VAL A 1 299 ? 9.926 -0.346 -25.549 1.00 98.44 299 VAL A CA 1
ATOM 2339 C C . VAL A 1 299 ? 11.337 0.213 -25.727 1.00 98.44 299 VAL A C 1
ATOM 2341 O O . VAL A 1 299 ? 11.950 -0.012 -26.773 1.00 98.44 299 VAL A O 1
ATOM 2344 N N . SER A 1 300 ? 11.879 0.915 -24.729 1.00 98.12 300 SER A N 1
ATOM 2345 C CA . SER A 1 300 ? 13.255 1.417 -24.789 1.00 98.12 300 SER A CA 1
ATOM 2346 C C . SER A 1 300 ? 14.279 0.279 -24.720 1.00 98.12 300 SER A C 1
ATOM 2348 O O . SER A 1 300 ? 15.235 0.287 -25.491 1.00 98.12 300 SER A O 1
ATOM 2350 N N . SER A 1 301 ? 14.041 -0.736 -23.886 1.00 98.12 301 SER A N 1
ATOM 2351 C CA . SER A 1 301 ? 14.856 -1.949 -23.779 1.00 98.12 301 SER A CA 1
ATOM 2352 C C . SER A 1 301 ? 14.851 -2.782 -25.062 1.00 98.12 301 SER A C 1
ATOM 2354 O O . SER A 1 301 ? 15.916 -3.193 -25.510 1.00 98.12 301 SER A O 1
ATOM 2356 N N . ALA A 1 302 ? 13.692 -2.980 -25.699 1.00 97.50 302 ALA A N 1
ATOM 2357 C CA . ALA A 1 302 ? 13.588 -3.701 -26.971 1.00 97.50 302 ALA A CA 1
ATOM 2358 C C . ALA A 1 302 ? 14.378 -3.011 -28.100 1.00 97.50 302 ALA A C 1
ATOM 2360 O O . ALA A 1 302 ? 14.995 -3.665 -28.937 1.00 97.50 302 ALA A O 1
ATOM 2361 N N . ASN A 1 303 ? 14.420 -1.676 -28.092 1.00 96.31 303 ASN A N 1
ATOM 2362 C CA . ASN A 1 303 ? 15.132 -0.873 -29.090 1.00 96.31 303 ASN A CA 1
ATOM 2363 C C . ASN A 1 303 ? 16.546 -0.453 -28.650 1.00 96.31 303 ASN A C 1
ATOM 2365 O O . ASN A 1 303 ? 17.164 0.397 -29.296 1.00 96.31 303 ASN A O 1
ATOM 2369 N N . ALA A 1 304 ? 17.057 -0.997 -27.544 1.00 96.94 304 ALA A N 1
ATOM 2370 C CA . ALA A 1 304 ? 18.339 -0.583 -26.998 1.00 96.94 304 ALA A CA 1
ATOM 2371 C C . ALA A 1 304 ? 19.512 -1.017 -27.887 1.00 96.94 304 ALA A C 1
ATOM 2373 O O . ALA A 1 304 ? 19.532 -2.102 -28.454 1.00 96.94 304 ALA A O 1
ATOM 2374 N N . THR A 1 305 ? 20.541 -0.177 -27.962 1.00 97.06 305 THR A N 1
ATOM 2375 C CA . THR A 1 305 ? 21.787 -0.482 -28.687 1.00 97.06 305 THR A CA 1
ATOM 2376 C C . THR A 1 305 ? 22.941 -0.847 -27.757 1.00 97.06 305 THR A C 1
ATOM 2378 O O . THR A 1 305 ? 24.017 -1.208 -28.221 1.00 97.06 305 THR A O 1
ATOM 2381 N N . ASP A 1 306 ? 22.742 -0.686 -26.450 1.00 96.06 306 ASP A N 1
ATOM 2382 C CA . ASP A 1 306 ? 23.748 -0.875 -25.413 1.00 96.06 306 ASP A CA 1
ATOM 2383 C C . ASP A 1 306 ? 23.124 -1.585 -24.210 1.00 96.06 306 ASP A C 1
ATOM 2385 O O . ASP A 1 306 ? 22.114 -1.134 -23.661 1.00 96.06 306 ASP A O 1
ATOM 2389 N N . ILE A 1 307 ? 23.740 -2.694 -23.797 1.00 96.44 307 ILE A N 1
ATOM 2390 C CA . ILE A 1 307 ? 23.262 -3.499 -22.669 1.00 96.44 307 ILE A CA 1
ATOM 2391 C C . ILE A 1 307 ? 23.386 -2.745 -21.344 1.00 96.44 307 ILE A C 1
ATOM 2393 O O . ILE A 1 307 ? 22.518 -2.880 -20.490 1.00 96.44 307 ILE A O 1
ATOM 2397 N N . GLY A 1 308 ? 24.414 -1.907 -21.175 1.00 95.88 308 GLY A N 1
ATOM 2398 C CA . GLY A 1 308 ? 24.627 -1.147 -19.945 1.00 95.88 308 GLY A CA 1
ATOM 2399 C C . GLY A 1 308 ? 23.448 -0.228 -19.633 1.00 95.88 308 GLY A C 1
ATOM 2400 O O . GLY A 1 308 ? 22.867 -0.311 -18.550 1.00 95.88 308 GLY A O 1
ATOM 2401 N N . ASN A 1 309 ? 23.051 0.590 -20.607 1.00 94.81 309 ASN A N 1
ATOM 2402 C CA . ASN A 1 309 ? 21.915 1.504 -20.492 1.00 94.81 309 ASN A CA 1
ATOM 2403 C C . ASN A 1 309 ? 20.580 0.759 -20.354 1.00 94.81 309 ASN A C 1
ATOM 2405 O O . ASN A 1 309 ? 19.739 1.160 -19.552 1.00 94.81 309 ASN A O 1
ATOM 2409 N N . ALA A 1 310 ? 20.385 -0.335 -21.098 1.00 96.94 310 ALA A N 1
ATOM 2410 C CA . ALA A 1 310 ? 19.155 -1.123 -21.028 1.00 96.94 310 ALA A CA 1
ATOM 2411 C C . ALA A 1 310 ? 18.987 -1.807 -19.662 1.00 96.94 310 ALA A C 1
ATOM 2413 O O . ALA A 1 310 ? 17.931 -1.709 -19.038 1.00 96.94 310 ALA A O 1
ATOM 2414 N N . SER A 1 311 ? 20.045 -2.452 -19.161 1.00 97.19 311 SER A N 1
ATOM 2415 C CA . SER A 1 311 ? 20.056 -3.064 -17.832 1.00 97.19 311 SER A CA 1
ATOM 2416 C C . SER A 1 311 ? 19.887 -2.024 -16.726 1.00 97.19 311 SER A C 1
ATOM 2418 O O . SER A 1 311 ? 19.239 -2.319 -15.723 1.00 97.19 311 SER A O 1
ATOM 2420 N N . LEU A 1 312 ? 20.456 -0.822 -16.883 1.00 97.38 312 LEU A N 1
ATOM 2421 C CA . LEU A 1 312 ? 20.252 0.277 -15.939 1.00 97.38 312 LEU A CA 1
ATOM 2422 C C . LEU A 1 312 ? 18.780 0.705 -15.911 1.00 97.38 312 LEU A C 1
ATOM 2424 O O . LEU A 1 312 ? 18.195 0.723 -14.836 1.00 97.38 312 LEU A O 1
ATOM 2428 N N . ALA A 1 313 ? 18.152 0.926 -17.070 1.00 98.19 313 ALA A N 1
ATOM 2429 C CA . ALA A 1 313 ? 16.741 1.311 -17.151 1.00 98.19 313 ALA A CA 1
ATOM 2430 C C . ALA A 1 313 ? 15.801 0.274 -16.504 1.00 98.19 313 ALA A C 1
ATOM 2432 O O . ALA A 1 313 ? 14.856 0.637 -15.804 1.00 98.19 313 ALA A O 1
ATOM 2433 N N . ILE A 1 314 ? 16.078 -1.023 -16.681 1.00 98.44 314 ILE A N 1
ATOM 2434 C CA . ILE A 1 314 ? 15.312 -2.096 -16.027 1.00 98.44 314 ILE A CA 1
ATOM 2435 C C . ILE A 1 314 ? 15.524 -2.092 -14.504 1.00 98.44 314 ILE A C 1
ATOM 2437 O O . ILE A 1 314 ? 14.564 -2.256 -13.750 1.00 98.44 314 ILE A O 1
ATOM 2441 N N . LYS A 1 315 ? 16.758 -1.883 -14.029 1.00 98.06 315 LYS A N 1
ATOM 2442 C CA . LYS A 1 315 ? 17.059 -1.795 -12.589 1.00 98.06 315 LYS A CA 1
ATOM 2443 C C . LYS A 1 315 ? 16.448 -0.552 -11.946 1.00 98.06 315 LYS A C 1
ATOM 2445 O O . LYS A 1 315 ? 15.935 -0.650 -10.834 1.00 98.06 315 LYS A O 1
ATOM 2450 N N . ASP A 1 316 ? 16.440 0.574 -12.650 1.00 98.31 316 ASP A N 1
ATOM 2451 C CA . ASP A 1 316 ? 15.779 1.803 -12.214 1.00 98.31 316 ASP A CA 1
ATOM 2452 C C . ASP A 1 316 ? 14.263 1.599 -12.138 1.00 98.31 316 ASP A C 1
ATOM 2454 O O . ASP A 1 316 ? 13.643 1.978 -11.144 1.00 98.31 316 ASP A O 1
ATOM 2458 N N . LEU A 1 317 ? 13.668 0.903 -13.117 1.00 98.62 317 LEU A N 1
ATOM 2459 C CA . LEU A 1 317 ? 12.262 0.499 -13.057 1.00 98.62 317 LEU A CA 1
ATOM 2460 C C . LEU A 1 317 ? 11.987 -0.388 -11.834 1.00 98.62 317 LEU A C 1
ATOM 2462 O O . LEU A 1 317 ? 11.011 -0.157 -11.124 1.00 98.62 317 LEU A O 1
ATOM 2466 N N . MET A 1 318 ? 12.844 -1.373 -11.543 1.00 98.00 318 MET A N 1
ATOM 2467 C CA . MET A 1 318 ? 12.707 -2.174 -10.322 1.00 98.00 318 MET A CA 1
ATOM 2468 C C . MET A 1 318 ? 12.805 -1.314 -9.057 1.00 98.00 318 MET A C 1
ATOM 2470 O O . MET A 1 318 ? 11.993 -1.460 -8.145 1.00 98.00 318 MET A O 1
ATOM 2474 N N . SER A 1 319 ? 13.761 -0.386 -9.008 1.00 96.12 319 SER A N 1
ATOM 2475 C CA . SER A 1 319 ? 13.920 0.527 -7.876 1.00 96.12 319 SER A CA 1
ATOM 2476 C C . SER A 1 319 ? 12.727 1.465 -7.697 1.00 96.12 319 SER A C 1
ATOM 2478 O O . SER A 1 319 ? 12.442 1.846 -6.568 1.00 96.12 319 SER A O 1
ATOM 2480 N N . TYR A 1 320 ? 12.047 1.840 -8.780 1.00 96.50 320 TYR A N 1
ATOM 2481 C CA . TYR A 1 320 ? 10.832 2.652 -8.750 1.00 96.50 320 TYR A CA 1
ATOM 2482 C C . TYR A 1 320 ? 9.614 1.853 -8.264 1.00 96.50 320 TYR A C 1
ATOM 2484 O O . TYR A 1 320 ? 8.878 2.318 -7.400 1.00 96.50 320 TYR A O 1
ATOM 2492 N N . LEU A 1 321 ? 9.406 0.646 -8.800 1.00 97.31 321 LEU A N 1
ATOM 2493 C CA . LEU A 1 321 ? 8.229 -0.177 -8.497 1.00 97.31 321 LEU A CA 1
ATOM 2494 C C . LEU A 1 321 ? 8.269 -0.798 -7.096 1.00 97.31 321 LEU A C 1
ATOM 2496 O O . LEU A 1 321 ? 7.224 -0.950 -6.468 1.00 97.31 321 LEU A O 1
ATOM 2500 N N . GLN A 1 322 ? 9.457 -1.216 -6.643 1.00 94.25 322 GLN A N 1
ATOM 2501 C CA . GLN A 1 322 ? 9.695 -1.853 -5.338 1.00 94.25 322 GLN A CA 1
ATOM 2502 C C . GLN A 1 322 ? 8.686 -2.961 -4.974 1.00 94.25 322 GLN A C 1
ATOM 2504 O O . GLN A 1 322 ? 8.267 -3.086 -3.823 1.00 94.25 322 GLN A O 1
ATOM 2509 N N . TRP A 1 323 ? 8.278 -3.780 -5.948 1.00 95.38 323 TRP A N 1
ATOM 2510 C CA . TRP A 1 323 ? 7.234 -4.779 -5.738 1.00 95.38 323 TRP A CA 1
ATOM 2511 C C . TRP A 1 323 ? 7.623 -5.833 -4.697 1.00 95.38 323 TRP A C 1
ATOM 2513 O O . TRP A 1 323 ? 8.701 -6.430 -4.732 1.00 95.38 323 TRP A O 1
ATOM 2523 N N . SER A 1 324 ? 6.692 -6.103 -3.781 1.00 91.56 324 SER A N 1
ATOM 2524 C CA . SER A 1 324 ? 6.869 -7.037 -2.663 1.00 91.56 324 SER A CA 1
ATOM 2525 C C . SER A 1 324 ? 7.113 -8.482 -3.111 1.00 91.56 324 SER A C 1
ATOM 2527 O O . SER A 1 324 ? 7.761 -9.257 -2.407 1.00 91.56 324 SER A O 1
ATOM 2529 N N . THR A 1 325 ? 6.647 -8.845 -4.305 1.00 93.62 325 THR A N 1
ATOM 2530 C CA . THR A 1 325 ? 6.830 -10.164 -4.922 1.00 93.62 325 THR A CA 1
ATOM 2531 C C . THR A 1 325 ? 8.298 -10.546 -5.113 1.00 93.62 325 THR A C 1
ATOM 2533 O O . THR A 1 325 ? 8.613 -11.727 -4.995 1.00 93.62 325 THR A O 1
ATOM 2536 N N . TRP A 1 326 ? 9.210 -9.588 -5.314 1.00 94.44 326 TRP A N 1
ATOM 2537 C CA . TRP A 1 326 ? 10.652 -9.861 -5.440 1.00 94.44 326 TRP A CA 1
ATOM 2538 C C . TRP A 1 326 ? 11.317 -10.249 -4.114 1.00 94.44 326 TRP A C 1
ATOM 2540 O O . TRP A 1 326 ? 12.357 -10.899 -4.103 1.00 94.44 326 TRP A O 1
ATOM 2550 N N . LYS A 1 327 ? 10.700 -9.892 -2.980 1.00 92.44 327 LYS A N 1
ATOM 2551 C CA . LYS A 1 327 ? 11.132 -10.314 -1.638 1.00 92.44 327 LYS A CA 1
ATOM 2552 C C . LYS A 1 327 ? 10.376 -11.551 -1.130 1.00 92.44 327 LYS A C 1
ATOM 2554 O O . LYS A 1 327 ? 10.723 -12.090 -0.080 1.00 92.44 327 LYS A O 1
ATOM 2559 N N . ARG A 1 328 ? 9.330 -12.006 -1.833 1.00 91.19 328 ARG A N 1
ATOM 2560 C CA . ARG A 1 328 ? 8.474 -13.122 -1.398 1.00 91.19 328 ARG A CA 1
ATOM 2561 C C . ARG A 1 328 ? 9.237 -14.447 -1.468 1.00 91.19 328 ARG A C 1
ATOM 2563 O O . ARG A 1 328 ? 9.835 -14.796 -2.483 1.00 91.19 328 ARG A O 1
ATOM 2570 N N . CYS A 1 329 ? 9.164 -15.227 -0.394 1.00 93.25 329 CYS A N 1
ATOM 2571 C CA . CYS A 1 329 ? 9.783 -16.546 -0.314 1.00 93.25 329 CYS A CA 1
ATOM 2572 C C . CYS A 1 329 ? 9.154 -17.517 -1.327 1.00 93.25 329 CYS A C 1
ATOM 2574 O O . CYS A 1 329 ? 7.931 -17.560 -1.491 1.00 93.25 329 CYS A O 1
ATOM 2576 N N . ARG A 1 330 ? 9.983 -18.354 -1.962 1.00 90.25 330 ARG A N 1
ATOM 2577 C CA . ARG A 1 330 ? 9.551 -19.345 -2.960 1.00 90.25 330 ARG A CA 1
ATOM 2578 C C . ARG A 1 330 ? 9.373 -20.724 -2.317 1.00 90.25 330 ARG A C 1
ATOM 2580 O O . ARG A 1 330 ? 10.271 -21.553 -2.376 1.00 90.25 330 ARG A O 1
ATOM 2587 N N . GLY A 1 331 ? 8.202 -20.952 -1.719 1.00 87.56 331 GLY A N 1
ATOM 2588 C CA . GLY A 1 331 ? 7.792 -22.260 -1.191 1.00 87.56 331 GLY A CA 1
ATOM 2589 C C . GLY A 1 331 ? 8.339 -22.568 0.204 1.00 87.56 331 GLY A C 1
ATOM 2590 O O . GLY A 1 331 ? 9.384 -23.193 0.343 1.00 87.56 331 GLY A O 1
ATOM 2591 N N . CYS A 1 332 ? 7.601 -22.161 1.237 1.00 93.12 332 CYS A N 1
ATOM 2592 C CA . CYS A 1 332 ? 7.899 -22.545 2.617 1.00 93.12 332 CYS A CA 1
ATOM 2593 C C . CYS A 1 332 ? 7.373 -23.946 2.945 1.00 93.12 332 CYS A C 1
ATOM 2595 O O . CYS A 1 332 ? 6.408 -24.413 2.331 1.00 93.12 332 CYS A O 1
ATOM 2597 N N . SER A 1 333 ? 7.989 -24.602 3.933 1.00 93.44 333 SER A N 1
ATOM 2598 C CA . SER A 1 333 ? 7.500 -25.876 4.469 1.00 93.44 333 SER A CA 1
ATOM 2599 C C . SER A 1 333 ? 6.112 -25.715 5.100 1.00 93.44 333 SER A C 1
ATOM 2601 O O . SER A 1 333 ? 5.687 -24.610 5.426 1.00 93.44 333 SER A O 1
ATOM 2603 N N . ILE A 1 334 ? 5.387 -26.819 5.303 1.00 89.25 334 ILE A N 1
ATOM 2604 C CA . ILE A 1 334 ? 4.000 -26.791 5.809 1.00 89.25 334 ILE A CA 1
ATOM 2605 C C . ILE A 1 334 ? 3.859 -26.151 7.201 1.00 89.25 334 ILE A C 1
ATOM 2607 O O . ILE A 1 334 ? 2.810 -25.606 7.541 1.00 89.25 334 ILE A O 1
ATOM 2611 N N . ASP A 1 335 ? 4.905 -26.231 8.017 1.00 89.31 335 ASP A N 1
ATOM 2612 C CA . ASP A 1 335 ? 4.990 -25.629 9.342 1.00 89.31 335 ASP A CA 1
ATOM 2613 C C . ASP A 1 335 ? 5.664 -24.248 9.327 1.00 89.31 335 ASP A C 1
ATOM 2615 O O . ASP A 1 335 ? 5.747 -23.591 10.366 1.00 89.31 335 ASP A O 1
ATOM 2619 N N . GLU A 1 336 ? 6.089 -23.763 8.165 1.00 92.81 336 GLU A N 1
ATOM 2620 C CA . GLU A 1 336 ? 6.751 -22.479 7.984 1.00 92.81 336 GLU A CA 1
ATOM 2621 C C . GLU A 1 336 ? 5.841 -21.466 7.288 1.00 92.81 336 GLU A C 1
ATOM 2623 O O . GLU A 1 336 ? 4.898 -21.796 6.571 1.00 92.81 336 GLU A O 1
ATOM 2628 N N . VAL A 1 337 ? 6.146 -20.189 7.480 1.00 92.00 337 VAL A N 1
ATOM 2629 C CA . VAL A 1 337 ? 5.548 -19.085 6.721 1.00 92.00 337 VAL A CA 1
ATOM 2630 C C . VAL A 1 337 ? 6.653 -18.189 6.209 1.00 92.00 337 VAL A C 1
ATOM 2632 O O . VAL A 1 337 ? 7.691 -18.066 6.860 1.00 92.00 337 VAL A O 1
ATOM 2635 N N . CYS A 1 338 ? 6.426 -17.539 5.068 1.00 93.19 338 CYS A N 1
ATOM 2636 C CA . CYS A 1 338 ? 7.321 -16.482 4.624 1.00 93.19 338 CYS A CA 1
ATOM 2637 C C . CYS A 1 338 ? 7.179 -15.309 5.589 1.00 93.19 338 CYS A C 1
ATOM 2639 O O . CYS A 1 338 ? 6.171 -14.603 5.572 1.00 93.19 338 CYS A O 1
ATOM 2641 N N . PHE A 1 339 ? 8.139 -15.179 6.494 1.00 93.00 339 PHE A N 1
ATOM 2642 C CA . PHE A 1 339 ? 8.035 -14.268 7.613 1.00 93.00 339 PHE A CA 1
ATOM 2643 C C . PHE A 1 339 ? 8.492 -12.870 7.202 1.00 93.00 339 PHE A C 1
ATOM 2645 O O . PHE A 1 339 ? 9.628 -12.680 6.770 1.00 93.00 339 PHE A O 1
ATOM 2652 N N . ILE A 1 340 ? 7.602 -11.902 7.400 1.00 92.31 340 ILE A N 1
ATOM 2653 C CA . ILE A 1 340 ? 7.852 -10.462 7.306 1.00 92.31 340 ILE A CA 1
ATOM 2654 C C . ILE A 1 340 ? 7.522 -9.788 8.645 1.00 92.31 340 ILE A C 1
ATOM 2656 O O . ILE A 1 340 ? 6.675 -10.293 9.393 1.00 92.31 340 ILE A O 1
ATOM 2660 N N . PRO A 1 341 ? 8.134 -8.642 8.981 1.00 90.50 341 PRO A N 1
ATOM 2661 C CA . PRO A 1 341 ? 7.741 -7.907 10.171 1.00 90.50 341 PRO A CA 1
ATOM 2662 C C . PRO A 1 341 ? 6.280 -7.471 10.106 1.00 90.50 341 PRO A C 1
ATOM 2664 O O . PRO A 1 341 ? 5.843 -6.862 9.135 1.00 90.50 341 PRO A O 1
ATOM 2667 N N . ILE A 1 342 ? 5.542 -7.756 11.176 1.00 88.94 342 ILE A N 1
ATOM 2668 C CA . ILE A 1 342 ? 4.177 -7.284 11.412 1.00 88.94 342 ILE A CA 1
ATOM 2669 C C . ILE A 1 342 ? 4.118 -6.893 12.874 1.00 88.94 342 ILE A C 1
ATOM 2671 O O . ILE A 1 342 ? 4.478 -7.702 13.729 1.00 88.94 342 ILE A O 1
ATOM 2675 N N . TRP A 1 343 ? 3.715 -5.660 13.170 1.00 86.62 343 TRP A N 1
ATOM 2676 C CA . TRP A 1 343 ? 3.744 -5.137 14.524 1.00 86.62 343 TRP A CA 1
ATOM 2677 C C . TRP A 1 343 ? 3.055 -6.097 15.506 1.00 86.62 343 TRP A C 1
ATOM 2679 O O . TRP A 1 343 ? 1.951 -6.563 15.219 1.00 86.62 343 TRP A O 1
ATOM 2689 N N . PRO A 1 344 ? 3.676 -6.402 16.661 1.00 82.38 344 PRO A N 1
ATOM 2690 C CA . PRO A 1 344 ? 4.945 -5.863 17.169 1.00 82.38 344 PRO A CA 1
ATOM 2691 C C . PRO A 1 344 ? 6.179 -6.730 16.843 1.00 82.38 344 PRO A C 1
ATOM 2693 O O . PRO A 1 344 ? 7.252 -6.495 17.393 1.00 82.38 344 PRO A O 1
ATOM 2696 N N . ALA A 1 345 ? 6.048 -7.755 16.000 1.00 86.06 345 ALA A N 1
ATOM 2697 C CA . ALA A 1 345 ? 7.069 -8.772 15.764 1.00 86.06 345 ALA A CA 1
ATOM 2698 C C . ALA A 1 345 ? 7.893 -8.540 14.483 1.00 86.06 345 ALA A C 1
ATOM 2700 O O . ALA A 1 345 ? 7.399 -8.040 13.471 1.00 86.06 345 ALA A O 1
ATOM 2701 N N . GLY A 1 346 ? 9.151 -8.987 14.518 1.00 88.56 346 GLY A N 1
ATOM 2702 C CA . GLY A 1 346 ? 10.064 -9.017 13.373 1.00 88.56 346 GLY A CA 1
ATOM 2703 C C . GLY A 1 346 ? 11.260 -8.076 13.498 1.00 88.56 346 GLY A C 1
ATOM 2704 O O . GLY A 1 346 ? 11.189 -7.013 14.119 1.00 88.56 346 GLY A O 1
ATOM 2705 N N . ARG A 1 347 ? 12.381 -8.484 12.902 1.00 90.75 347 ARG A N 1
ATOM 2706 C CA . ARG A 1 347 ? 13.653 -7.752 12.891 1.00 90.75 347 ARG A CA 1
ATOM 2707 C C . ARG A 1 347 ? 13.834 -6.996 11.583 1.00 90.75 347 ARG A C 1
ATOM 2709 O O . ARG A 1 347 ? 13.216 -7.318 10.572 1.00 90.75 347 ARG A O 1
ATOM 2716 N N . LYS A 1 348 ? 14.757 -6.033 11.572 1.00 91.44 348 LYS A N 1
ATOM 2717 C CA . LYS A 1 348 ? 15.168 -5.308 10.355 1.00 91.44 348 LYS A CA 1
ATOM 2718 C C . LYS A 1 348 ? 15.587 -6.268 9.235 1.00 91.44 348 LYS A C 1
ATOM 2720 O O . LYS A 1 348 ? 15.162 -6.105 8.099 1.00 91.44 348 LYS A O 1
ATOM 2725 N N . GLN A 1 349 ? 16.330 -7.322 9.575 1.00 91.25 349 GLN A N 1
ATOM 2726 C CA . GLN A 1 349 ? 16.748 -8.348 8.618 1.00 91.25 349 GLN A CA 1
ATOM 2727 C C . GLN A 1 349 ? 15.565 -9.082 7.971 1.00 91.25 349 GLN A C 1
ATOM 2729 O O . GLN A 1 349 ? 15.639 -9.415 6.793 1.00 91.25 349 GLN A O 1
ATOM 2734 N N . ASP A 1 350 ? 14.479 -9.308 8.718 1.00 92.81 350 ASP A N 1
ATOM 2735 C CA . ASP A 1 350 ? 13.289 -9.983 8.195 1.00 92.81 350 ASP A CA 1
ATOM 2736 C C . ASP A 1 350 ? 12.522 -9.084 7.196 1.00 92.81 350 ASP A C 1
ATOM 2738 O O . ASP A 1 350 ? 11.810 -9.595 6.340 1.00 92.81 350 ASP A O 1
ATOM 2742 N N . TYR A 1 351 ? 12.671 -7.752 7.273 1.00 91.62 351 TYR A N 1
ATOM 2743 C CA . TYR A 1 351 ? 12.154 -6.807 6.267 1.00 91.62 351 TYR A CA 1
ATOM 2744 C C . TYR A 1 351 ? 13.035 -6.755 5.010 1.00 91.62 351 TYR A C 1
ATOM 2746 O O . TYR A 1 351 ? 12.534 -6.652 3.885 1.00 91.62 351 TYR A O 1
ATOM 2754 N N . GLU A 1 352 ? 14.358 -6.809 5.182 1.00 92.00 352 GLU A N 1
ATOM 2755 C CA . GLU A 1 352 ? 15.284 -6.738 4.049 1.00 92.00 352 GLU A CA 1
ATOM 2756 C C . GLU A 1 352 ? 15.327 -8.029 3.241 1.00 92.00 352 GLU A C 1
ATOM 2758 O O . GLU A 1 352 ? 15.279 -7.988 2.013 1.00 92.00 352 GLU A O 1
ATOM 2763 N N . ASN A 1 353 ? 15.364 -9.168 3.928 1.00 93.44 353 ASN A N 1
ATOM 2764 C CA . ASN A 1 353 ? 15.422 -10.484 3.317 1.00 93.44 353 ASN A CA 1
ATOM 2765 C C . ASN A 1 353 ? 14.484 -11.446 4.066 1.00 93.44 353 ASN A C 1
ATOM 2767 O O . ASN A 1 353 ? 14.949 -12.175 4.951 1.00 93.44 353 ASN A O 1
ATOM 2771 N N . PRO A 1 354 ? 13.177 -11.444 3.740 1.00 94.62 354 PRO A N 1
ATOM 2772 C CA . PRO A 1 354 ? 12.207 -12.371 4.313 1.00 94.62 354 PRO A CA 1
ATOM 2773 C C . PRO A 1 354 ? 12.644 -13.825 4.135 1.00 94.62 354 PRO A C 1
ATOM 2775 O O . PRO A 1 354 ? 13.187 -14.201 3.097 1.00 94.62 354 PRO A O 1
ATOM 2778 N N . GLN A 1 355 ? 12.405 -14.657 5.146 1.00 94.56 355 GLN A N 1
ATOM 2779 C CA . GLN A 1 355 ? 12.761 -16.079 5.128 1.00 94.56 355 GLN A CA 1
ATOM 2780 C C . GLN A 1 355 ? 11.584 -16.928 5.600 1.00 94.56 355 GLN A C 1
ATOM 2782 O O . GLN A 1 355 ? 10.725 -16.459 6.349 1.00 94.56 355 GLN A O 1
ATOM 2787 N N . CYS A 1 356 ? 11.558 -18.193 5.185 1.00 95.00 356 CYS A N 1
ATOM 2788 C CA . CYS A 1 356 ? 10.626 -19.165 5.741 1.00 95.00 356 CYS A CA 1
ATOM 2789 C C . CYS A 1 356 ? 10.991 -19.440 7.205 1.00 95.00 356 CYS A C 1
ATOM 2791 O O . CYS A 1 356 ? 12.141 -19.752 7.510 1.00 95.00 356 CYS A O 1
ATOM 2793 N N . GLN A 1 357 ? 10.034 -19.270 8.120 1.00 92.81 357 GLN A N 1
ATOM 2794 C CA . GLN A 1 357 ? 10.254 -19.460 9.556 1.00 92.81 357 GLN A CA 1
ATOM 2795 C C . GLN A 1 357 ? 9.126 -20.282 10.181 1.00 92.81 357 GLN A C 1
ATOM 2797 O O . GLN A 1 357 ? 7.950 -20.071 9.881 1.00 92.81 357 GLN A O 1
ATOM 2802 N N . SER A 1 358 ? 9.484 -21.195 11.088 1.00 90.75 358 SER A N 1
ATOM 2803 C CA . SER A 1 358 ? 8.557 -22.036 11.866 1.00 90.75 358 SER A CA 1
ATOM 2804 C C . SER A 1 358 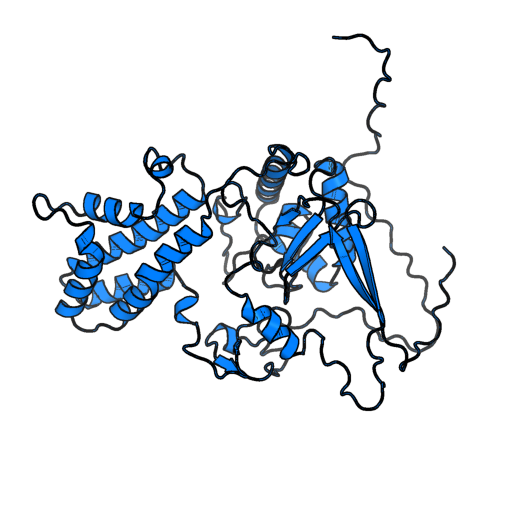? 8.317 -21.522 13.294 1.00 90.75 358 SER A C 1
ATOM 2806 O O . SER A 1 358 ? 7.463 -22.045 14.020 1.00 90.75 358 SER A O 1
ATOM 2808 N N . SER A 1 359 ? 9.029 -20.466 13.691 1.00 87.56 359 SER A N 1
ATOM 2809 C CA . SER A 1 359 ? 8.914 -19.773 14.975 1.00 87.56 359 SER A CA 1
ATOM 2810 C C . SER A 1 359 ? 9.085 -18.272 14.783 1.00 87.56 359 SER A C 1
ATOM 2812 O O . SER A 1 359 ? 9.809 -17.861 13.880 1.00 87.56 359 SER A O 1
ATOM 2814 N N . LEU A 1 360 ? 8.487 -17.460 15.660 1.00 83.25 360 LEU A N 1
ATOM 2815 C CA . LEU A 1 360 ? 8.743 -16.023 15.643 1.00 83.25 360 LEU A CA 1
ATOM 2816 C C . LEU A 1 360 ? 10.219 -15.741 15.953 1.00 83.25 360 LEU A C 1
ATOM 2818 O O . LEU A 1 360 ? 10.770 -16.360 16.872 1.00 83.25 360 LEU A O 1
ATOM 2822 N N . PRO A 1 361 ? 10.850 -14.803 15.234 1.00 78.62 361 PRO A N 1
ATOM 2823 C CA . PRO A 1 361 ? 12.225 -14.444 15.502 1.00 78.62 361 PRO A CA 1
ATOM 2824 C C . PRO A 1 361 ? 12.328 -13.786 16.879 1.00 78.62 361 PRO A C 1
ATOM 2826 O O . PRO A 1 361 ? 11.638 -12.811 17.179 1.00 78.62 361 PRO A O 1
ATOM 2829 N N . GLY A 1 362 ? 13.209 -14.328 17.719 1.00 68.56 362 GLY A N 1
ATOM 2830 C CA . GLY A 1 362 ? 13.728 -13.598 18.870 1.00 68.56 362 GLY A CA 1
ATOM 2831 C C . GLY A 1 362 ? 14.702 -12.520 18.396 1.00 68.56 362 GLY A C 1
ATOM 2832 O O . GLY A 1 362 ? 15.347 -12.680 17.359 1.00 68.56 362 GLY A O 1
ATOM 2833 N N . GLY A 1 363 ? 14.812 -11.429 19.141 1.00 62.91 363 GLY A N 1
ATOM 2834 C CA . GLY A 1 363 ? 15.767 -10.370 18.836 1.00 62.91 363 GLY A CA 1
ATOM 2835 C C . GLY A 1 363 ? 15.793 -9.319 19.931 1.00 62.91 363 GLY A C 1
ATOM 2836 O O . GLY A 1 363 ? 14.785 -9.083 20.605 1.00 62.91 363 GLY A O 1
ATOM 2837 N N . ASP A 1 364 ? 16.957 -8.705 20.104 1.00 67.12 364 ASP A N 1
ATOM 2838 C CA . ASP A 1 364 ? 17.114 -7.564 20.995 1.00 67.12 364 ASP 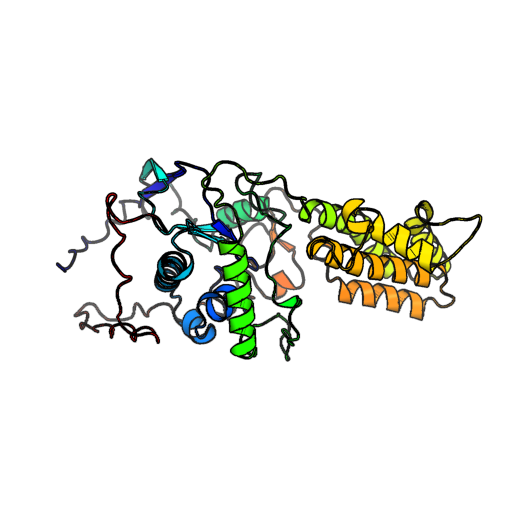A CA 1
ATOM 2839 C C . ASP A 1 364 ? 16.365 -6.343 20.445 1.00 67.12 364 ASP A C 1
ATOM 2841 O O . ASP A 1 364 ? 16.035 -6.241 19.259 1.00 67.12 364 ASP A O 1
ATOM 2845 N N . ARG A 1 365 ? 16.095 -5.377 21.326 1.00 69.88 365 ARG A N 1
ATOM 2846 C CA . ARG A 1 365 ? 15.332 -4.161 21.000 1.00 69.88 365 ARG A CA 1
ATOM 2847 C C . ARG A 1 365 ? 15.919 -3.385 19.810 1.00 69.88 365 ARG A C 1
ATOM 2849 O O . ARG A 1 365 ? 15.160 -2.768 19.068 1.00 69.88 365 ARG A O 1
ATOM 2856 N N . ASP A 1 366 ? 17.235 -3.455 19.618 1.00 77.94 366 ASP A N 1
ATOM 2857 C CA . ASP A 1 366 ? 17.968 -2.755 18.555 1.00 77.94 366 ASP A CA 1
ATOM 2858 C C . ASP A 1 366 ? 17.846 -3.437 17.181 1.00 77.94 366 ASP A C 1
ATOM 2860 O O . ASP A 1 366 ? 17.958 -2.782 16.135 1.00 77.94 366 ASP A O 1
ATOM 2864 N N . GLU A 1 367 ? 17.569 -4.742 17.171 1.00 84.88 367 GLU A N 1
ATOM 2865 C CA . GLU A 1 367 ? 17.345 -5.534 15.958 1.00 84.88 367 GLU A CA 1
ATOM 2866 C C . GLU A 1 367 ? 15.893 -5.465 15.480 1.00 84.88 367 GLU A C 1
ATOM 2868 O O . GLU A 1 367 ? 15.622 -5.710 14.301 1.00 84.88 367 GLU A O 1
ATOM 2873 N N . SER A 1 368 ? 14.966 -5.109 16.375 1.00 87.56 368 SER A N 1
ATOM 2874 C CA . SER A 1 368 ? 13.544 -4.948 16.072 1.00 87.56 368 SER A CA 1
ATOM 2875 C C . SER A 1 368 ? 13.332 -4.012 14.884 1.00 87.56 368 SER A C 1
ATOM 2877 O O . SER A 1 368 ? 13.840 -2.886 14.855 1.00 87.56 368 SER A O 1
ATOM 2879 N N . TYR A 1 369 ? 12.536 -4.459 13.910 1.00 89.31 369 TYR A N 1
ATOM 2880 C CA . TYR A 1 369 ? 12.099 -3.598 12.814 1.00 89.31 369 TYR A CA 1
ATOM 2881 C C . TYR A 1 369 ? 11.292 -2.424 13.368 1.00 89.31 369 TYR A C 1
ATOM 2883 O O . TYR A 1 369 ? 11.552 -1.280 13.014 1.00 89.31 369 TYR A O 1
ATOM 2891 N N . TRP A 1 370 ? 10.371 -2.696 14.291 1.00 86.25 370 TRP A N 1
ATOM 2892 C CA . TRP A 1 370 ? 9.453 -1.715 14.876 1.00 86.25 370 TRP A CA 1
ATOM 2893 C C . TRP A 1 370 ? 10.097 -0.812 15.936 1.00 86.25 370 TRP A C 1
ATOM 2895 O O . TRP A 1 370 ? 9.471 0.147 16.382 1.00 86.25 370 TRP A O 1
ATOM 2905 N N . GLY A 1 371 ? 11.335 -1.112 16.341 1.00 79.00 371 GLY A N 1
ATOM 2906 C CA . GLY A 1 371 ? 11.984 -0.509 17.502 1.00 79.00 371 GLY A CA 1
ATOM 2907 C C . GLY A 1 371 ? 11.477 -1.101 18.821 1.00 79.00 371 GLY A C 1
ATOM 2908 O O . GLY A 1 371 ? 10.990 -2.233 18.877 1.00 79.00 371 GLY A O 1
ATOM 2909 N N . GLY A 1 372 ? 11.620 -0.353 19.914 1.00 60.16 372 GLY A N 1
ATOM 2910 C CA . GLY A 1 372 ? 11.101 -0.769 21.214 1.00 60.16 372 GLY A CA 1
ATOM 2911 C C . GLY A 1 372 ? 9.602 -0.515 21.354 1.00 60.16 372 GLY A C 1
ATOM 2912 O O . GLY A 1 372 ? 9.110 0.501 20.879 1.00 60.16 372 GLY A O 1
ATOM 2913 N N . PHE A 1 373 ? 8.896 -1.373 22.104 1.00 55.28 373 PHE A N 1
ATOM 2914 C CA . PHE A 1 373 ? 7.633 -0.971 22.733 1.00 55.28 373 PHE A CA 1
ATOM 2915 C C . PHE A 1 373 ? 7.880 0.368 23.435 1.00 55.28 373 PHE A C 1
ATOM 2917 O O . PHE A 1 373 ? 8.848 0.451 24.203 1.00 55.28 373 PHE A O 1
ATOM 2924 N N . GLY A 1 374 ? 7.056 1.395 23.202 1.00 42.53 374 GLY A N 1
ATOM 2925 C CA . GLY A 1 374 ? 7.042 2.569 24.080 1.00 42.53 374 GLY A CA 1
ATOM 2926 C C . GLY A 1 374 ? 6.993 2.101 25.540 1.00 42.53 374 GLY A C 1
ATOM 2927 O O . GLY A 1 374 ? 6.564 0.966 25.792 1.00 42.53 374 GLY A O 1
ATOM 2928 N N . PRO A 1 375 ? 7.511 2.867 26.516 1.00 32.69 375 PRO A N 1
ATOM 2929 C CA . PRO A 1 375 ? 7.391 2.475 27.909 1.00 32.69 375 PRO A CA 1
ATOM 2930 C C . PRO A 1 375 ? 5.900 2.326 28.209 1.00 32.69 375 PRO A C 1
ATOM 2932 O O . PRO A 1 375 ? 5.204 3.305 28.445 1.00 32.69 375 PRO A O 1
ATOM 2935 N N . GLY A 1 376 ? 5.398 1.088 28.178 1.00 34.09 376 GLY A N 1
ATOM 2936 C CA . GLY A 1 376 ? 4.059 0.798 28.654 1.00 34.09 376 GLY A CA 1
ATOM 2937 C C . GLY A 1 376 ? 3.943 1.360 30.072 1.00 34.09 376 GLY A C 1
ATOM 2938 O O . GLY A 1 376 ? 4.975 1.489 30.747 1.00 34.09 376 GLY A O 1
ATOM 2939 N N . PRO A 1 377 ? 2.728 1.693 30.538 1.00 28.05 377 PRO A N 1
ATOM 2940 C CA . PRO A 1 377 ? 2.535 2.271 31.860 1.00 28.05 377 PRO A CA 1
ATOM 2941 C C . PRO A 1 377 ? 3.372 1.491 32.872 1.00 28.05 377 PRO A C 1
ATOM 2943 O O . PRO A 1 377 ? 3.209 0.270 32.996 1.00 28.05 377 PRO A O 1
ATOM 2946 N N . ARG A 1 378 ? 4.341 2.158 33.518 1.00 27.92 378 ARG A N 1
ATOM 2947 C CA . ARG A 1 378 ? 5.254 1.507 34.462 1.00 27.92 378 ARG A CA 1
ATOM 2948 C C . ARG A 1 378 ? 4.405 0.830 35.534 1.00 27.92 378 ARG A C 1
ATOM 2950 O O . ARG A 1 378 ? 3.958 1.468 36.480 1.00 27.92 378 ARG A O 1
ATOM 2957 N N . ARG A 1 379 ? 4.233 -0.491 35.450 1.00 35.53 379 ARG A N 1
ATOM 2958 C CA . ARG A 1 379 ? 3.817 -1.306 36.597 1.00 35.53 379 ARG A CA 1
ATOM 2959 C C . ARG A 1 379 ? 5.019 -1.449 37.520 1.00 35.53 379 ARG A C 1
ATOM 2961 O O . ARG A 1 379 ? 5.670 -2.484 37.570 1.00 35.53 379 ARG A O 1
ATOM 2968 N N . GLY A 1 380 ? 5.343 -0.352 38.188 1.00 34.94 380 GLY A N 1
ATOM 2969 C CA . GLY A 1 380 ? 6.514 -0.208 39.038 1.00 34.94 380 GLY A CA 1
ATOM 2970 C C . GLY A 1 380 ? 6.229 0.708 40.219 1.00 34.94 380 GLY A C 1
ATOM 2971 O O . GLY A 1 380 ? 7.001 1.618 40.474 1.00 34.94 380 GLY A O 1
ATOM 2972 N N . GLY A 1 381 ? 5.120 0.473 40.920 1.00 26.89 381 GLY A N 1
ATOM 2973 C CA . GLY A 1 381 ? 4.846 1.025 42.245 1.00 26.89 381 GLY A CA 1
ATOM 2974 C C . GLY A 1 381 ? 4.657 -0.130 43.222 1.00 26.89 381 GLY A C 1
ATOM 2975 O O . GLY A 1 381 ? 3.946 -1.089 42.919 1.00 26.89 381 GLY A O 1
ATOM 2976 N N . LYS A 1 382 ? 5.359 -0.093 44.356 1.00 28.67 382 LYS A N 1
ATOM 2977 C CA . LYS A 1 382 ? 5.266 -1.090 45.432 1.00 28.67 382 LYS A CA 1
ATOM 2978 C C . LYS A 1 382 ? 3.803 -1.272 45.868 1.00 28.67 382 LYS A C 1
ATOM 2980 O O . LYS A 1 382 ? 2.998 -0.359 45.745 1.00 28.67 382 LYS A O 1
ATOM 2985 N N . LYS A 1 383 ? 3.462 -2.449 46.410 1.00 40.34 383 LYS A N 1
ATOM 2986 C CA . LYS A 1 383 ? 2.199 -2.652 47.141 1.00 40.34 383 LYS A CA 1
ATOM 2987 C C . LYS A 1 383 ? 2.057 -1.548 48.199 1.00 40.34 383 LYS A C 1
ATOM 2989 O O . LYS A 1 383 ? 2.809 -1.559 49.168 1.00 40.34 383 LYS A O 1
ATOM 2994 N N . GLY A 1 384 ? 1.101 -0.650 47.999 1.00 36.78 384 GLY A N 1
ATOM 2995 C CA . GLY A 1 384 ? 0.779 0.436 48.918 1.00 36.78 384 GLY A CA 1
ATOM 2996 C C . GLY A 1 384 ? 0.467 1.709 48.144 1.00 36.78 384 GLY A C 1
ATOM 2997 O O . GLY A 1 384 ? 1.373 2.287 47.568 1.00 36.78 384 GLY A O 1
ATOM 2998 N N . GLU A 1 385 ? -0.815 2.078 48.147 1.00 28.27 385 GLU A N 1
ATOM 2999 C CA . GLU A 1 385 ? -1.351 3.399 47.787 1.00 28.27 385 GLU A CA 1
ATOM 3000 C C . GLU A 1 385 ? -1.156 3.837 46.322 1.00 28.27 385 GLU A C 1
ATOM 3002 O O . GLU A 1 385 ? -0.123 4.340 45.902 1.00 28.27 385 GLU A O 1
ATOM 3007 N N . VAL A 1 386 ? -2.217 3.652 45.528 1.00 32.25 386 VAL A N 1
ATOM 3008 C CA . VAL A 1 386 ? -2.427 4.434 44.305 1.00 32.25 386 VAL A CA 1
ATOM 3009 C C . VAL A 1 386 ? -2.822 5.833 44.771 1.00 32.25 386 VAL A C 1
ATOM 3011 O O . VAL A 1 386 ? -3.938 6.006 45.269 1.00 32.25 386 VAL A O 1
ATOM 3014 N N . GLU A 1 387 ? -1.901 6.790 44.680 1.00 29.00 387 GLU A N 1
ATOM 3015 C CA . GLU A 1 387 ? -2.257 8.204 44.757 1.00 29.00 387 GLU A CA 1
ATOM 3016 C C . GLU A 1 387 ? -3.161 8.542 43.568 1.00 29.00 387 GLU A C 1
ATOM 3018 O O . GLU A 1 387 ? -2.961 8.092 42.438 1.00 29.00 387 GLU A O 1
ATOM 3023 N N . ASP A 1 388 ? -4.221 9.269 43.889 1.00 34.22 388 ASP A N 1
ATOM 3024 C CA . ASP A 1 388 ? -5.259 9.747 42.992 1.00 34.22 388 ASP A CA 1
ATOM 3025 C C . ASP A 1 388 ? -4.655 10.838 42.092 1.00 34.22 388 ASP A C 1
ATOM 3027 O O . ASP A 1 388 ? -4.802 12.029 42.354 1.00 34.22 388 ASP A O 1
ATOM 3031 N N . GLU A 1 389 ? -3.911 10.451 41.050 1.00 31.67 389 GLU A N 1
ATOM 3032 C CA . GLU A 1 389 ? -3.665 11.360 39.931 1.00 31.67 389 GLU A CA 1
ATOM 3033 C C . GLU A 1 389 ? -4.994 11.531 39.195 1.00 31.67 389 GLU A C 1
ATOM 3035 O O . GLU A 1 389 ? -5.381 10.759 38.313 1.00 31.67 389 GLU A O 1
ATOM 3040 N N . SER A 1 390 ? -5.732 12.554 39.620 1.00 30.11 390 SER A N 1
ATOM 3041 C CA . SER A 1 390 ? -6.824 13.127 38.859 1.00 30.11 390 SER A CA 1
ATOM 3042 C C . SER A 1 390 ? -6.267 13.527 37.496 1.00 30.11 390 SER A C 1
ATOM 3044 O O . SER A 1 390 ? -5.537 14.514 37.387 1.00 30.11 390 SER A O 1
ATOM 3046 N N . TYR A 1 391 ? -6.593 12.754 36.463 1.00 33.34 391 TYR A N 1
ATOM 3047 C CA . TYR A 1 391 ? -6.346 13.157 35.085 1.00 33.34 391 TYR A CA 1
ATOM 3048 C C . TYR A 1 391 ? -6.991 14.533 34.877 1.00 33.34 391 TYR A C 1
ATOM 3050 O O . TYR A 1 391 ? -8.185 14.681 35.174 1.00 33.34 391 TYR A O 1
ATOM 3058 N N . PRO A 1 392 ? -6.239 15.555 34.428 1.00 31.33 392 PRO A N 1
ATOM 3059 C CA . PRO A 1 392 ? -6.860 16.819 34.086 1.00 31.33 392 PRO A CA 1
ATOM 3060 C C . PRO A 1 392 ? -7.907 16.550 32.993 1.00 31.33 392 PRO A C 1
ATOM 3062 O O . PRO A 1 392 ? -7.654 15.745 32.092 1.00 31.33 392 PRO A O 1
ATOM 3065 N N . PRO A 1 393 ? -9.102 17.161 33.077 1.00 32.66 393 PRO A N 1
ATOM 3066 C CA . PRO A 1 393 ? -10.091 17.031 32.019 1.00 32.66 393 PRO A CA 1
ATOM 3067 C C . PRO A 1 393 ? -9.474 17.488 30.687 1.00 32.66 393 PRO A C 1
ATOM 3069 O O . PRO A 1 393 ? -8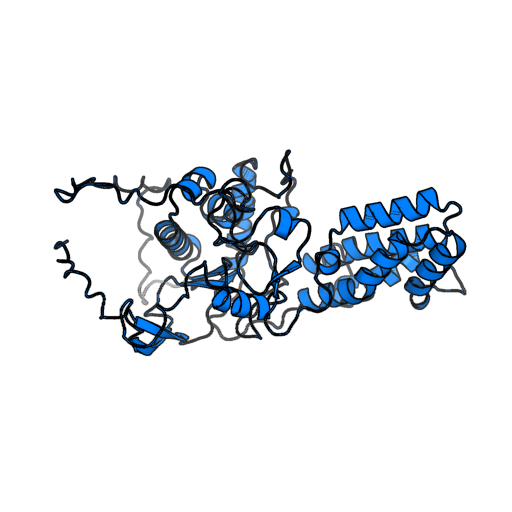.645 18.405 30.694 1.00 32.66 393 PRO A O 1
ATOM 3072 N N . PRO A 1 394 ? -9.859 16.868 29.556 1.00 38.09 394 PRO A N 1
ATOM 3073 C CA . PRO A 1 394 ? -9.362 17.272 28.248 1.00 38.09 394 PRO A CA 1
ATOM 3074 C C . PRO A 1 394 ? -9.613 18.773 28.030 1.00 38.09 394 PRO A C 1
ATOM 3076 O O . PRO A 1 394 ? -10.625 19.296 28.517 1.00 38.09 394 PRO A O 1
ATOM 3079 N N . PRO A 1 395 ? -8.714 19.483 27.323 1.00 35.22 395 PRO A N 1
ATOM 3080 C CA . PRO A 1 395 ? -8.957 20.874 26.976 1.00 35.22 395 PRO A CA 1
ATOM 3081 C C . PRO A 1 395 ? -10.283 20.981 26.203 1.00 35.22 395 PRO A C 1
ATOM 3083 O O . PRO A 1 395 ? -10.606 20.091 25.411 1.00 35.22 395 PRO A O 1
ATOM 3086 N N . PRO A 1 396 ? -11.087 22.030 26.445 1.00 33.97 396 PRO A N 1
ATOM 3087 C CA . PRO A 1 396 ? -12.334 22.215 25.720 1.00 33.97 396 PRO A CA 1
ATOM 3088 C C . PRO A 1 396 ? -12.056 22.337 24.211 1.00 33.97 396 PRO A C 1
ATOM 3090 O O . PRO A 1 396 ? -11.026 22.902 23.833 1.00 33.97 396 PRO A O 1
ATOM 3093 N N . PRO A 1 397 ? -12.960 21.831 23.349 1.00 36.66 397 PRO A N 1
ATOM 3094 C CA . PRO A 1 397 ? -12.826 21.965 21.903 1.00 36.66 397 PRO A CA 1
ATOM 3095 C C . PRO A 1 397 ? -12.664 23.444 21.509 1.00 36.66 397 PRO A C 1
ATOM 3097 O O . PRO A 1 397 ? -13.235 24.318 22.171 1.00 36.66 397 PRO A O 1
ATOM 3100 N N . PRO A 1 398 ? -11.931 23.756 20.424 1.00 36.25 398 PRO A N 1
ATOM 3101 C CA . PRO A 1 398 ? -11.667 25.133 19.994 1.00 36.25 398 PRO A CA 1
ATOM 3102 C C . PRO A 1 398 ? -12.915 25.908 19.525 1.00 36.25 398 PRO A C 1
ATOM 3104 O O . PRO A 1 398 ? -12.809 27.073 19.144 1.00 36.25 398 PRO A O 1
ATOM 3107 N N . TYR A 1 399 ? -14.110 25.318 19.612 1.00 42.41 399 TYR A N 1
ATOM 3108 C CA . TYR A 1 399 ? -15.379 25.961 19.296 1.00 42.41 399 TYR A CA 1
ATOM 3109 C C . TYR A 1 399 ? -16.340 25.829 20.484 1.00 42.41 399 TYR A C 1
ATOM 3111 O O . TYR A 1 399 ? -16.588 24.739 20.996 1.00 42.41 399 TYR A O 1
ATOM 3119 N N . GLY A 1 400 ? -16.803 26.986 20.971 1.00 35.88 400 GLY A N 1
ATOM 3120 C CA . GLY A 1 400 ? -17.515 27.149 22.241 1.00 35.88 400 GLY A CA 1
ATOM 3121 C C . GLY A 1 400 ? -18.870 26.430 22.349 1.00 35.88 400 GLY A C 1
ATOM 3122 O O . GLY A 1 400 ? -19.381 25.871 21.380 1.00 35.88 400 GLY A O 1
ATOM 3123 N N . PRO A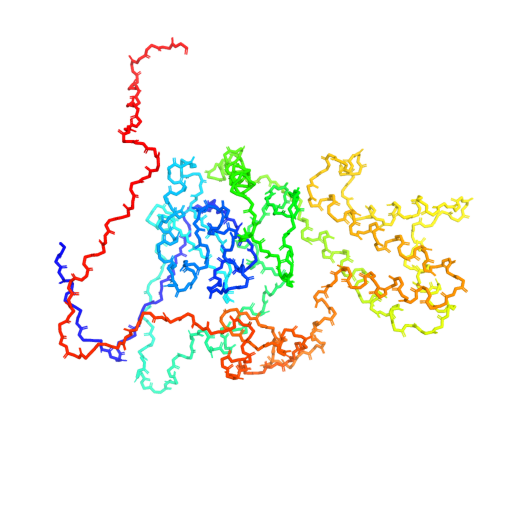 1 401 ? -19.489 26.460 23.545 1.00 34.16 401 PRO A N 1
ATOM 3124 C CA . PRO A 1 401 ? -20.639 25.639 23.877 1.00 34.16 401 PRO A CA 1
ATOM 3125 C C . PRO A 1 401 ? -21.910 26.301 23.350 1.00 34.16 401 PRO A C 1
ATOM 3127 O O . PRO A 1 401 ? -22.539 27.098 24.042 1.00 34.16 401 PRO A O 1
ATOM 3130 N N . TYR A 1 402 ? -22.317 25.955 22.136 1.00 35.44 402 TYR A N 1
ATOM 3131 C CA . TYR A 1 402 ? -23.706 26.140 21.742 1.00 35.44 402 TYR A CA 1
ATOM 3132 C C . TYR A 1 402 ? -24.297 24.778 21.390 1.00 35.44 402 TYR A C 1
ATOM 3134 O O . TYR A 1 402 ? -23.816 24.132 20.460 1.00 35.44 402 TYR A O 1
ATOM 3142 N N . PRO A 1 403 ? -25.312 24.300 22.132 1.00 40.06 403 PRO A N 1
ATOM 3143 C CA . PRO A 1 403 ? -26.074 23.145 21.688 1.00 40.06 403 PRO A CA 1
ATOM 3144 C C . PRO A 1 403 ? -26.739 23.473 20.339 1.00 40.06 403 PRO A C 1
ATOM 3146 O O . PRO A 1 403 ? -27.134 24.626 20.123 1.00 40.06 403 PRO A O 1
ATOM 3149 N N . PRO A 1 404 ? -26.893 22.493 19.431 1.00 39.69 404 PRO A N 1
ATOM 3150 C CA . PRO A 1 404 ? -27.668 22.696 18.215 1.00 39.69 404 PRO A CA 1
ATOM 3151 C C . PRO A 1 404 ? -29.097 23.141 18.579 1.00 39.69 404 PRO A C 1
ATOM 3153 O O . PRO A 1 404 ? -29.648 22.670 19.582 1.00 39.69 404 PRO A O 1
ATOM 3156 N N . PRO A 1 405 ? -29.716 24.054 17.806 1.00 38.12 405 PRO A N 1
ATOM 3157 C CA . PRO A 1 405 ? -31.087 24.471 18.063 1.00 38.12 405 PRO A CA 1
ATOM 3158 C C . PRO A 1 405 ? -32.037 23.261 17.983 1.00 38.12 405 PRO A C 1
ATOM 3160 O O . PRO A 1 405 ? -31.830 22.368 17.158 1.00 38.12 405 PRO A O 1
ATOM 3163 N N . PRO A 1 406 ? -33.076 23.203 18.836 1.00 42.12 406 PRO A N 1
ATOM 3164 C CA . PRO A 1 406 ? -34.004 22.081 18.865 1.00 42.12 406 PRO A CA 1
ATOM 3165 C C . PRO A 1 406 ? -34.743 21.935 17.529 1.00 42.12 406 PRO A C 1
ATOM 3167 O O . PRO A 1 406 ? -35.214 22.917 16.954 1.00 42.12 406 PRO A O 1
ATOM 3170 N N . TYR A 1 407 ? -34.867 20.688 17.065 1.00 37.31 407 TYR A N 1
ATOM 3171 C CA . TYR A 1 407 ? -35.708 20.302 15.932 1.00 37.31 407 TYR A CA 1
ATOM 3172 C C . TYR A 1 407 ? -37.128 20.882 16.089 1.00 37.31 407 TYR A C 1
ATOM 3174 O O . TYR A 1 407 ? -37.725 20.716 17.159 1.00 37.31 407 TYR A O 1
ATOM 3182 N N . PRO A 1 408 ? -37.717 21.511 15.054 1.00 39.34 408 PRO A N 1
ATOM 3183 C CA . PRO A 1 408 ? -39.130 21.852 15.085 1.00 39.34 408 PRO A CA 1
ATOM 3184 C C . PRO A 1 408 ? -39.947 20.557 15.125 1.00 39.34 408 PRO A C 1
ATOM 3186 O O . PRO A 1 408 ? -39.779 19.677 14.280 1.00 39.34 408 PRO A O 1
ATOM 3189 N N . GLY A 1 409 ? -40.827 20.437 16.120 1.00 38.31 409 GLY A N 1
ATOM 3190 C CA . GLY A 1 409 ? -41.843 19.390 16.158 1.00 38.31 409 GLY A CA 1
ATOM 3191 C C . GLY A 1 409 ? -42.792 19.462 14.947 1.00 38.31 409 GLY A C 1
ATOM 3192 O O . GLY A 1 409 ? -42.771 20.441 14.199 1.00 38.31 409 GLY A O 1
ATOM 3193 N N . PRO A 1 410 ? -43.648 18.445 14.757 1.00 37.09 410 PRO A N 1
ATOM 3194 C CA . PRO A 1 410 ? -44.383 18.196 13.510 1.00 37.09 410 PRO A CA 1
ATOM 3195 C C . PRO A 1 410 ? -45.435 19.248 13.091 1.00 37.09 410 PRO A C 1
ATOM 3197 O O . PRO A 1 410 ? -46.095 19.039 12.080 1.00 37.09 410 PRO A O 1
ATOM 3200 N N . ASP A 1 411 ? -45.554 20.388 13.782 1.00 43.62 411 ASP A N 1
ATOM 3201 C CA . ASP A 1 411 ? -46.562 21.433 13.527 1.00 43.62 411 ASP A CA 1
ATOM 3202 C C . ASP A 1 411 ? -45.965 22.848 13.296 1.00 43.62 411 ASP A C 1
ATOM 3204 O O . ASP A 1 411 ? -46.572 23.862 13.641 1.00 43.62 411 ASP A O 1
ATOM 3208 N N . GLY A 1 412 ? -44.768 22.950 12.700 1.00 36.25 412 GLY A N 1
ATOM 3209 C CA . GLY A 1 412 ? -44.162 24.222 12.250 1.00 36.25 412 GLY A CA 1
ATOM 3210 C C . GLY A 1 412 ? -44.330 24.487 10.739 1.00 36.25 412 GLY A C 1
ATOM 3211 O O . GLY A 1 412 ? -44.429 23.532 9.967 1.00 36.25 412 GLY A O 1
ATOM 3212 N N . PRO A 1 413 ? -44.381 25.756 10.278 1.00 30.45 413 PRO A N 1
ATOM 3213 C CA . PRO A 1 413 ? -44.832 26.103 8.930 1.00 30.45 413 PRO A CA 1
ATOM 3214 C C . PRO A 1 413 ? -43.850 25.642 7.846 1.00 30.45 413 PRO A C 1
ATOM 3216 O O . PRO A 1 413 ? -42.644 25.851 7.957 1.00 30.45 413 PRO A O 1
ATOM 3219 N N . ARG A 1 414 ? -44.395 25.056 6.772 1.00 38.22 414 ARG A N 1
ATOM 3220 C CA . ARG A 1 414 ? -43.649 24.738 5.549 1.00 38.22 414 ARG A CA 1
ATOM 3221 C C . ARG A 1 414 ? -43.204 26.031 4.872 1.00 38.22 414 ARG A C 1
ATOM 3223 O O . ARG A 1 414 ? -44.058 26.832 4.490 1.00 38.22 414 ARG A O 1
ATOM 3230 N N . TRP A 1 415 ? -41.898 26.165 4.686 1.00 37.53 415 TRP A N 1
ATOM 3231 C CA . TRP A 1 415 ? -41.289 26.995 3.654 1.00 37.53 415 TRP A CA 1
ATOM 3232 C C . TRP A 1 415 ? -40.434 26.101 2.773 1.00 37.53 415 TRP A C 1
ATOM 3234 O O . TRP A 1 415 ? -39.686 25.277 3.349 1.00 37.53 415 TRP A O 1
#

Secondary structure (DSSP, 8-state):
----------TTS--EEEEEEESS---EEE--SSTT--STTSTTHIIIIIIS-S-HHHHHHHT-HHHHHHHHHHHHHHTSTT---EEEEESSSEEEEES-HHHHEEEEEEEEPPPTT-TTS-----STT-HHHHHHHHTTTTSSSTTSS----SS---GGGSSS-TTTT-SS--STTS-HHHHHHHHHHHHHHHHHSPPGGGS-------HHHHHHHHHHHHHHHHHHHHH--SHHHHHHHHHHHHGGG--TTS--HHHHHHHHHHTTS-HHHHS-GGGS-HHHHHHHHHHHHHHHHHHHHHT-S-HHHHHHHHHHHHHHH--GGGGS-S---TT-EEE--BTTB-BHHHHHS-EEESSPPP--TTTBSS-PPP--------SS------PPPPPPPSS---PPPPPPPTTSPP-